Protein AF-0000000084921981 (afdb_homodimer)

Radius of gyration: 28.75 Å; Cα contacts (8 Å, |Δi|>4): 1216; chains: 2; bounding box: 63×92×64 Å

InterPro domains:
  IPR026881 WYL domain [PF13280] (144-216)
  IPR036390 Winged helix DNA-binding domain superfamily [SSF46785] (1-91)
  IPR051534 CBASS antivirus and pafABC operon-associated protein [PTHR34580] (30-328)
  IPR057727 WCX domain [PF25583] (250-322)

Organism: Filifactor alocis (strain ATCC 35896 / CCUG 47790 / D40 B5) (NCBI:txid546269)

Sequence (658 aa):
MAKGRNQKLKLLYLTKIFMEKTDESHALTLAEITSLLNGYEVTADRKTLYLDFEELKHYGLDIISEQRSKTVVYYLASRDFELAELKLLVDSVQSSKFITEKKSNSLIKKLESLVSEHESKQLHRQVITSGRVKTMNESILINVDSIHSAINNNRQISFQYFQWTPDKQRELRHDGQQYTISPWHLVWDNDNYYMIGYDSDSEMIKHFRVDKMLRISSGNEKREGLKKMKEFNIATYSRTLFGMLGGESTRVTLQCHNSMAGVIIDRFGKDTVMLRHDDEHFIAYVEVVPSDQFLGWIIGLSSYVQIMEPSSVVKRIKDLLSKQMELYRMAKGRNQKLKLLYLTKIFMEKTDESHALTLAEITSLLNGYEVTADRKTLYLDFEELKHYGLDIISEQRSKTVVYYLASRDFELAELKLLVDSVQSSKFITEKKSNSLIKKLESLVSEHESKQLHRQVITSGRVKTMNESILINVDSIHSAINNNRQISFQYFQWTPDKQRELRHDGQQYTISPWHLVWDNDNYYMIGYDSDSEMIKHFRVDKMLRISSGNEKREGLKKMKEFNIATYSRTLFGMLGGESTRVTLQCHNSMAGVIIDRFGKDTVMLRHDDEHFIAYVEVVPSDQFLGWIIGLSSYVQIMEPSSVVKRIKDLLSKQMELYR

Foldseek 3Di:
DDAFPCQVCQLVVLVLCQFAQFEPVGWAAPVRSQVSCVVVRGHDDPVVVVVSVVVVVVVPFQKDWDDDPPGITIHGYDFPDDLVRLLVVLLLLVQQQAADPVVSVVVLVVSLSRHYNVSSVVSPDDPDHPVRHRQPFNCLVVLVVLLVVCQVVQWKKKWWFWDADPVRDTDTPPNGDIAIWQWHDWDDDPSWIWTWTARPVVRDIDIDTSSGTHDMDTDPDGGDCVVVVVVDPPVLLVLQELPRDDDDKDWWKKKFFPVCVVVCCVSANPPWDWACDDPGIIITIHIHGLDPSVLVVQVVVPPGMDIDDDPVSVVVSVVVVVVVVVVVD/DDAFPCQVCQLVVLVLCQFAQFEPVGWAAPVRSQVSCVVVRGHDDPVVVVVSVVVVVVVPFQKDWDDDPPGITIHGYDFPDDLVRLLVVLLLLVQQQAADPVVSVVVLVVSLSRHYNVSSVVSPDCPDHPPRHRQPFNCLVVLVVLLVVCQVVQWKKKWWFWDADPVRDTDTPPNGDIAIWQWHDWDDDPSWIWTWTARPVVRDIDIDTSSGTHDMDTDPDGGDCPVVVVVDPPVQLVLQELPRDDDDKDWWKKKFFPVCPVVCCVSANPPWDWACDDPGIIITIHIHGLDVSVLVVQVVVPPGMDTDDDVVSVVVSVVVVVVVVVVVD

Nearest PDB structures (foldseek):
  8tp8-assembly1_A  TM=5.791E-01  e=3.032E-13  Caulobacter vibrioides NA1000
  8tpk-assembly1_A  TM=5.777E-01  e=1.787E-12  Caulobacter vibrioides NA1000
  8tp8-assembly2_C  TM=5.711E-01  e=1.390E-11  Caulobacter vibrioides NA1000
  7u02-assembly1_M  TM=7.394E-01  e=3.970E-09  Caulobacter vibrioides CB15
  6sj9-assembly1_A  TM=2.805E-01  e=1.277E-10  Paenarthrobacter aurescens

Solvent-accessible surface area (backbone atoms only — not comparable to full-atom values): 34818 Å² total; per-residue (Å²): 130,78,80,29,91,37,49,89,44,42,66,57,51,49,50,48,47,34,46,37,65,16,29,86,91,35,58,37,37,68,68,54,51,42,53,56,35,44,74,64,37,20,67,73,54,72,70,58,47,55,53,48,52,53,51,42,40,69,75,64,48,45,69,44,76,44,79,54,89,95,42,61,29,37,24,31,67,63,64,95,59,50,69,68,56,50,41,49,50,44,46,48,48,65,54,33,25,53,46,27,68,68,57,34,52,53,49,42,55,54,59,33,67,66,38,18,62,74,57,30,63,63,54,72,57,75,59,42,38,39,40,55,47,50,32,89,41,79,52,30,61,58,46,53,51,51,51,50,52,23,44,76,66,46,18,17,36,32,26,31,43,51,45,42,35,61,84,74,39,82,38,54,41,78,86,57,45,71,45,64,33,12,54,76,45,42,32,47,53,95,66,36,50,29,37,36,24,25,26,72,90,77,70,38,75,44,67,40,55,43,73,40,51,38,78,74,41,72,53,91,47,64,52,56,53,62,74,67,50,70,73,46,54,61,46,63,50,44,44,19,35,53,60,90,57,82,72,68,73,39,74,32,33,32,43,26,32,41,87,43,26,43,58,49,31,61,61,63,14,80,81,47,52,53,40,81,70,56,98,55,31,26,35,34,54,43,64,27,28,87,39,53,39,38,48,10,53,42,52,20,50,45,93,41,39,42,73,70,33,45,66,70,58,42,50,47,50,52,50,50,47,51,53,52,50,60,72,73,104,129,79,80,30,91,35,50,89,45,41,67,58,51,50,50,48,46,36,48,39,66,15,29,85,89,34,58,37,36,68,68,55,51,44,53,56,35,44,74,64,35,20,64,74,52,73,71,56,46,55,53,49,51,52,50,42,40,71,74,64,47,45,67,44,77,44,79,54,88,92,42,61,30,37,24,31,67,62,64,93,60,51,70,68,57,50,42,51,51,41,48,48,47,65,54,34,24,54,46,26,68,68,57,34,53,52,50,41,54,53,57,34,66,66,37,17,62,72,56,30,62,63,53,73,55,76,58,42,38,39,40,54,47,50,32,85,42,78,52,31,61,58,47,53,50,50,50,50,51,22,45,75,67,46,19,18,36,33,27,30,42,50,44,42,35,62,84,73,39,82,38,54,41,78,85,56,45,70,45,64,34,14,53,75,45,44,33,47,53,94,66,35,51,29,38,36,23,26,27,73,89,77,69,39,76,43,65,40,54,44,73,41,51,39,78,74,40,71,52,90,47,63,52,56,52,63,74,64,47,69,73,48,55,61,44,62,51,44,44,18,35,51,60,89,57,82,70,66,73,39,74,34,34,31,43,25,32,43,86,42,28,42,59,50,31,60,61,62,13,81,83,47,52,53,42,81,69,56,98,56,30,26,35,36,52,44,63,28,28,88,39,54,41,37,49,10,53,42,54,20,49,45,92,40,39,41,73,71,33,45,66,69,58,43,50,48,50,51,50,49,46,52,53,51,51,60,72,72,103

Secondary structure (DSSP, 8-state):
-PPPTTGGGHHHHHHHHHHHH-BTTB-EEHHHHHHHHHHTT----HHHHHHHHHHHHHHT--EEEEEETTEEEEEE---SS-HHHHHHHHHHHHH-SSS-HHHHHHHHHHHHTTS-HHHHGGGG---EE-S----S-TTHHHHHHHHHHHHHTTEEEEEEEEEE-TTS-EEEGGGGPPEEEEEEEEEEETTEEEEEEEETTTTEEEEEEGGGEEEEEEEEEEP--HHHHHT--HHHHHHT-SSS-----EEEEEEEEGGGHHHHHHHH-TTSEEEE-SSSEEEEEEEE---HHHHHHHHHTGGGEEEEE-HHHHHHHHHHHHHHHHHT-/-PPPTTGGGHHHHHHHHHHHH-BTTB-EEHHHHHHHHHHTT----HHHHHHHHHHHHHHT--EEEEEETTEEEEEE---SS-HHHHHHHHHHHHH-SSS-HHHHHHHHHHHHTTS-HHHHGGG---EEE-S----S-TTHHHHHHHHHHHHHTTEEEEEEEEEE-TTS-EEEGGGGPPEEEEEEEEEEETTEEEEEEEETTTTEEEEEEGGGEEEEEEEEEEP--HHHHHT--HHHHHHT-SSS-----EEEEEEEEGGGHHHHHHHH-TTSEEEE-SSSEEEEEEEE---HHHHHHHHHTGGGEEEEE-HHHHHHHHHHHHHHHHHT-

pLDDT: mean 88.67, std 9.76, range [45.69, 98.31]

Structure (mmCIF, N/CA/C/O backbone):
data_AF-0000000084921981-model_v1
#
loop_
_entity.id
_entity.type
_entity.pdbx_description
1 polymer 'WYL domain-containing protein'
#
loop_
_atom_site.group_PDB
_atom_site.id
_atom_site.type_symbol
_atom_site.label_atom_id
_atom_site.label_alt_id
_atom_site.label_comp_id
_atom_site.label_asym_id
_atom_site.label_entity_id
_atom_site.label_seq_id
_atom_site.pdbx_PDB_ins_code
_atom_site.Cartn_x
_atom_site.Cartn_y
_atom_site.Cartn_z
_atom_site.occupancy
_atom_site.B_iso_or_equiv
_atom_site.auth_seq_id
_atom_site.auth_comp_id
_atom_site.auth_asym_id
_atom_site.auth_atom_id
_atom_site.pdbx_PDB_model_num
ATOM 1 N N . MET A 1 1 ? 6.074 52.469 10.062 1 45.78 1 MET A N 1
ATOM 2 C CA . MET A 1 1 ? 5.5 51.688 8.961 1 45.78 1 MET A CA 1
ATOM 3 C C . MET A 1 1 ? 4.051 51.312 9.25 1 45.78 1 MET A C 1
ATOM 5 O O . MET A 1 1 ? 3.664 51.188 10.406 1 45.78 1 MET A O 1
ATOM 9 N N . ALA A 1 2 ? 3.156 51.5 8.43 1 59.53 2 ALA A N 1
ATOM 10 C CA . ALA A 1 2 ? 1.726 51.25 8.602 1 59.53 2 ALA A CA 1
ATOM 11 C C . ALA A 1 2 ? 1.453 49.781 8.938 1 59.53 2 ALA A C 1
ATOM 13 O O . ALA A 1 2 ? 2.033 48.875 8.32 1 59.53 2 ALA A O 1
ATOM 14 N N . LYS A 1 3 ? 0.85 49.562 10.125 1 76.38 3 LYS A N 1
ATOM 15 C CA . LYS A 1 3 ? 0.547 48.188 10.547 1 76.38 3 LYS A CA 1
ATOM 16 C C . LYS A 1 3 ? -0.271 47.469 9.492 1 76.38 3 LYS A C 1
ATOM 18 O O . LYS A 1 3 ? -1.206 48.031 8.922 1 76.38 3 LYS A O 1
ATOM 23 N N . GLY A 1 4 ? 0.258 46.312 9.016 1 76.06 4 GLY A N 1
ATOM 24 C CA . GLY A 1 4 ? -0.413 45.469 8.031 1 76.06 4 GLY A CA 1
ATOM 25 C C . GLY A 1 4 ? -1.806 45.031 8.461 1 76.06 4 GLY A C 1
ATOM 26 O O . GLY A 1 4 ? -2.129 45.062 9.648 1 76.06 4 GLY A O 1
ATOM 27 N N . ARG A 1 5 ? -2.711 44.781 7.527 1 83.5 5 ARG A N 1
ATOM 28 C CA . ARG A 1 5 ? -4.113 44.438 7.715 1 83.5 5 ARG A CA 1
ATOM 29 C C . ARG A 1 5 ? -4.25 43.094 8.461 1 83.5 5 ARG A C 1
ATOM 31 O O . ARG A 1 5 ? -5.219 42.906 9.195 1 83.5 5 ARG A O 1
ATOM 38 N N . ASN A 1 6 ? -3.172 42.25 8.375 1 89.81 6 ASN A N 1
ATOM 39 C CA . ASN A 1 6 ? -3.26 40.875 8.922 1 89.81 6 ASN A CA 1
ATOM 40 C C . ASN A 1 6 ? -2.275 40.688 10.07 1 89.81 6 ASN A C 1
ATOM 42 O O . ASN A 1 6 ? -1.725 39.594 10.234 1 89.81 6 ASN A O 1
ATOM 46 N N . GLN A 1 7 ? -2.135 41.719 10.844 1 90.56 7 GLN A N 1
ATOM 47 C CA . GLN A 1 7 ? -1.096 41.688 11.867 1 90.56 7 GLN A CA 1
ATOM 48 C C . GLN A 1 7 ? -1.373 40.625 12.922 1 90.56 7 GLN A C 1
ATOM 50 O O . GLN A 1 7 ? -0.443 40.031 13.477 1 90.56 7 GLN A O 1
ATOM 55 N N . LYS A 1 8 ? -2.629 40.375 13.172 1 91.12 8 LYS A N 1
ATOM 56 C CA . LYS A 1 8 ? -2.996 39.406 14.188 1 91.12 8 LYS A CA 1
ATOM 57 C C . LYS A 1 8 ? -2.604 38 13.766 1 91.12 8 LYS A C 1
ATOM 59 O O . LYS A 1 8 ? -2.418 37.094 14.609 1 91.12 8 LYS A O 1
ATOM 64 N N . LEU A 1 9 ? -2.418 37.844 12.461 1 95.19 9 LEU A N 1
ATOM 65 C CA . LEU A 1 9 ? -2.158 36.5 11.914 1 95.19 9 LEU A CA 1
ATOM 66 C C . LEU A 1 9 ? -0.667 36.312 11.672 1 95.19 9 LEU A C 1
ATOM 68 O O . LEU A 1 9 ? -0.263 35.312 11.062 1 95.19 9 LEU A O 1
ATOM 72 N N . LYS A 1 10 ? 0.103 37.188 12.148 1 95.75 10 LYS A N 1
ATOM 73 C CA . LYS A 1 10 ? 1.529 37.188 11.836 1 95.75 10 LYS A CA 1
ATOM 74 C C . LYS A 1 10 ? 2.18 35.875 12.188 1 95.75 10 LYS A C 1
ATOM 76 O O . LYS A 1 10 ? 2.883 35.281 11.359 1 95.75 10 LYS A O 1
ATOM 81 N N . LEU A 1 11 ? 1.893 35.312 13.398 1 96.19 11 LEU A N 1
ATOM 82 C CA . LEU A 1 11 ? 2.537 34.062 13.836 1 96.19 11 LEU A CA 1
ATOM 83 C C . LEU A 1 11 ? 2.053 32.875 13.016 1 96.19 11 LEU A C 1
ATOM 85 O O . LEU A 1 11 ? 2.812 31.938 12.766 1 96.19 11 LEU A O 1
ATOM 89 N N . LEU A 1 12 ? 0.82 32.938 12.602 1 97 12 LEU A N 1
ATOM 90 C CA . LEU A 1 12 ? 0.293 31.875 11.734 1 97 12 LEU A CA 1
ATOM 91 C C . LEU A 1 12 ? 0.969 31.906 10.367 1 97 12 LEU A C 1
ATOM 93 O O . LEU A 1 12 ? 1.363 30.859 9.844 1 97 12 LEU A O 1
ATOM 97 N N . TYR A 1 13 ? 1.114 33.094 9.828 1 97.12 13 TYR A N 1
ATOM 98 C CA . TYR A 1 13 ? 1.757 33.219 8.523 1 97.12 13 TYR A CA 1
ATOM 99 C C . TYR A 1 13 ? 3.236 32.875 8.609 1 97.12 13 TYR A C 1
ATOM 101 O O . TYR A 1 13 ? 3.799 32.312 7.672 1 97.12 13 TYR A O 1
ATOM 109 N N . LEU A 1 14 ? 3.869 33.25 9.742 1 97.25 14 LEU A N 1
ATOM 110 C CA . LEU A 1 14 ? 5.258 32.844 9.938 1 97.25 14 LEU A CA 1
ATOM 111 C C . LEU A 1 14 ? 5.387 31.328 9.953 1 97.25 14 LEU A C 1
ATOM 113 O O . LEU A 1 14 ? 6.297 30.781 9.328 1 97.25 14 LEU A O 1
ATOM 117 N N . THR A 1 15 ? 4.473 30.719 10.719 1 96.69 15 THR A N 1
ATOM 118 C CA . THR A 1 15 ? 4.453 29.266 10.758 1 96.69 15 THR A CA 1
ATOM 119 C C . THR A 1 15 ? 4.297 28.688 9.352 1 96.69 15 THR A C 1
ATOM 121 O O . THR A 1 15 ? 5.016 27.766 8.969 1 96.69 15 THR A O 1
ATOM 124 N N . LYS A 1 16 ? 3.391 29.25 8.594 1 96.19 16 LYS A N 1
ATOM 125 C CA . LYS A 1 16 ? 3.139 28.828 7.219 1 96.19 16 LYS A CA 1
ATOM 126 C C . LYS A 1 16 ? 4.383 29 6.352 1 96.19 16 LYS A C 1
ATOM 128 O O . LYS A 1 16 ? 4.746 28.094 5.598 1 96.19 16 LYS A O 1
ATOM 133 N N . ILE A 1 17 ? 5.043 30.125 6.465 1 97.38 17 ILE A N 1
ATOM 134 C CA . ILE A 1 17 ? 6.234 30.438 5.684 1 97.38 17 ILE A CA 1
ATOM 135 C C . ILE A 1 17 ? 7.336 29.422 6 1 97.38 17 ILE A C 1
ATOM 137 O O . ILE A 1 17 ? 7.938 28.844 5.094 1 97.38 17 ILE A O 1
ATOM 141 N N . PHE A 1 18 ? 7.559 29.156 7.305 1 97.12 18 PHE A N 1
ATOM 142 C CA . PHE A 1 18 ? 8.602 28.219 7.688 1 97.12 18 PHE A CA 1
ATOM 143 C C . PHE A 1 18 ? 8.273 26.812 7.191 1 97.12 18 PHE A C 1
ATOM 145 O O . PHE A 1 18 ? 9.141 26.109 6.672 1 97.12 18 PHE A O 1
ATOM 152 N N . MET A 1 19 ? 7.004 26.469 7.301 1 95.12 19 MET A N 1
ATOM 153 C CA . MET A 1 19 ? 6.578 25.125 6.922 1 95.12 19 MET A CA 1
ATOM 154 C C . MET A 1 19 ? 6.668 24.938 5.41 1 95.12 19 MET A C 1
ATOM 156 O O . MET A 1 19 ? 7.105 23.891 4.941 1 95.12 19 MET A O 1
ATOM 160 N N . GLU A 1 20 ? 6.359 25.953 4.637 1 95.38 20 GLU A N 1
ATOM 161 C CA . GLU A 1 20 ? 6.223 25.812 3.191 1 95.38 20 GLU A CA 1
ATOM 162 C C . GLU A 1 20 ? 7.535 26.141 2.48 1 95.38 20 GLU A C 1
ATOM 164 O O . GLU A 1 20 ? 7.844 25.547 1.438 1 95.38 20 GLU A O 1
ATOM 169 N N . LYS A 1 21 ? 8.32 27.031 3.068 1 96.56 21 LYS A N 1
ATOM 170 C CA . LYS A 1 21 ? 9.391 27.609 2.258 1 96.56 21 LYS A CA 1
ATOM 171 C C . LYS A 1 21 ? 10.766 27.172 2.771 1 96.56 21 LYS A C 1
ATOM 173 O O . LYS A 1 21 ? 11.781 27.422 2.117 1 96.56 21 LYS A O 1
ATOM 178 N N . THR A 1 22 ? 10.82 26.531 3.926 1 96.25 22 THR A N 1
ATOM 179 C CA . THR A 1 22 ? 12.164 26.281 4.438 1 96.25 22 THR A CA 1
ATOM 180 C C . THR A 1 22 ? 12.32 24.812 4.812 1 96.25 22 THR A C 1
ATOM 182 O O . THR A 1 22 ? 11.336 24.125 5.102 1 96.25 22 THR A O 1
ATOM 185 N N . ASP A 1 23 ? 13.461 24.297 4.762 1 93.69 23 ASP A N 1
ATOM 186 C CA . ASP A 1 23 ? 13.969 23.016 5.273 1 93.69 23 ASP A CA 1
ATOM 187 C C . ASP A 1 23 ? 15.477 23.094 5.508 1 93.69 23 ASP A C 1
ATOM 189 O O . ASP A 1 23 ? 16.078 24.156 5.371 1 93.69 23 ASP A O 1
ATOM 193 N N . GLU A 1 24 ? 16.062 22.047 5.855 1 88.12 24 GLU A N 1
ATOM 194 C CA . GLU A 1 24 ? 17.469 22.047 6.23 1 88.12 24 GLU A CA 1
ATOM 195 C C . GLU A 1 24 ? 18.344 22.578 5.098 1 88.12 24 GLU A C 1
ATOM 197 O O . GLU A 1 24 ? 19.359 23.234 5.344 1 88.12 24 GLU A O 1
ATOM 202 N N . SER A 1 25 ? 17.953 22.359 3.904 1 89.94 25 SER A N 1
ATOM 203 C CA . SER A 1 25 ? 18.781 22.75 2.758 1 89.94 25 SER A CA 1
ATOM 204 C C . SER A 1 25 ? 18.297 24.062 2.15 1 89.94 25 SER A C 1
ATOM 206 O O . SER A 1 25 ? 18.969 24.641 1.29 1 89.94 25 SER A O 1
ATOM 208 N N . HIS A 1 26 ? 17.188 24.562 2.613 1 94.62 26 HIS A N 1
ATOM 209 C CA . HIS A 1 26 ? 16.609 25.781 2.084 1 94.62 26 HIS A CA 1
ATOM 210 C C . HIS A 1 26 ? 16.188 26.719 3.207 1 94.62 26 HIS A C 1
ATOM 212 O O . HIS A 1 26 ? 15.039 26.688 3.652 1 94.62 26 HIS A O 1
ATOM 218 N N . ALA A 1 27 ? 17.047 27.578 3.545 1 95.94 27 ALA A N 1
ATOM 219 C CA . ALA A 1 27 ? 16.797 28.531 4.629 1 95.94 27 ALA A CA 1
ATOM 220 C C . ALA A 1 27 ? 16.484 29.922 4.078 1 95.94 27 ALA A C 1
ATOM 222 O O . ALA A 1 27 ? 16.641 30.172 2.881 1 95.94 27 ALA A O 1
ATOM 223 N N . LEU A 1 28 ? 15.953 30.734 4.871 1 96.94 28 LEU A N 1
ATOM 224 C CA . LEU A 1 28 ? 15.594 32.094 4.48 1 96.94 28 LEU A CA 1
ATOM 225 C C . LEU A 1 28 ? 16.312 33.125 5.359 1 96.94 28 LEU A C 1
ATOM 227 O O . LEU A 1 28 ? 16.562 32.844 6.539 1 96.94 28 LEU A O 1
ATOM 231 N N . THR A 1 29 ? 16.641 34.188 4.766 1 95.75 29 THR A N 1
ATOM 232 C CA . THR A 1 29 ? 17.156 35.312 5.535 1 95.75 29 THR A CA 1
ATOM 233 C C . THR A 1 29 ? 16.016 36.094 6.164 1 95.75 29 THR A C 1
ATOM 235 O O . THR A 1 29 ? 14.852 35.938 5.785 1 95.75 29 THR A O 1
ATOM 238 N N . LEU A 1 30 ? 16.406 36.938 7.094 1 95.31 30 LEU A N 1
ATOM 239 C CA . LEU A 1 30 ? 15.398 37.781 7.719 1 95.31 30 LEU A CA 1
ATOM 240 C C . LEU A 1 30 ? 14.711 38.688 6.684 1 95.31 30 LEU A C 1
ATOM 242 O O . LEU A 1 30 ? 13.508 38.938 6.781 1 95.31 30 LEU A O 1
ATOM 246 N N . ALA A 1 31 ? 15.484 39.125 5.742 1 94.5 31 ALA A N 1
ATOM 247 C CA . ALA A 1 31 ? 14.953 39.969 4.688 1 94.5 31 ALA A CA 1
ATOM 248 C C . ALA A 1 31 ? 13.93 39.219 3.834 1 94.5 31 ALA A C 1
ATOM 250 O O . ALA A 1 31 ? 12.891 39.781 3.467 1 94.5 31 ALA A O 1
ATOM 251 N N . GLU A 1 32 ? 14.219 38 3.521 1 96.31 32 GLU A N 1
ATOM 252 C CA . GLU A 1 32 ? 13.32 37.156 2.727 1 96.31 32 GLU A CA 1
ATOM 253 C C . GLU A 1 32 ? 12.031 36.875 3.488 1 96.31 32 GLU A C 1
ATOM 255 O O . GLU A 1 32 ? 10.945 36.906 2.916 1 96.31 32 GLU A O 1
ATOM 260 N N . ILE A 1 33 ? 12.164 36.594 4.75 1 97.38 33 ILE A N 1
ATOM 261 C CA . ILE A 1 33 ? 11.016 36.312 5.598 1 97.38 33 ILE A CA 1
ATOM 262 C C . ILE A 1 33 ? 10.109 37.531 5.672 1 97.38 33 ILE A C 1
ATOM 264 O O . ILE A 1 33 ? 8.891 37.438 5.547 1 97.38 33 ILE A O 1
ATOM 268 N N . THR A 1 34 ? 10.758 38.688 5.797 1 96.06 34 THR A N 1
ATOM 269 C CA . THR A 1 34 ? 10.023 39.969 5.863 1 96.06 34 THR A CA 1
ATOM 270 C C . THR A 1 34 ? 9.258 40.219 4.566 1 96.06 34 THR A C 1
ATOM 272 O O . THR A 1 34 ? 8.102 40.625 4.594 1 96.06 34 THR A O 1
ATOM 275 N N . SER A 1 35 ? 9.93 39.938 3.498 1 96.31 35 SER A N 1
ATOM 276 C CA . SER A 1 35 ? 9.305 40.125 2.189 1 96.31 35 SER A CA 1
ATOM 277 C C . SER A 1 35 ? 8.094 39.188 2.023 1 96.31 35 SER A C 1
ATOM 279 O O . SER A 1 35 ? 7.066 39.625 1.486 1 96.31 35 SER A O 1
ATOM 281 N N . LEU A 1 36 ? 8.234 37.969 2.457 1 96.62 36 LEU A N 1
ATOM 282 C CA . LEU A 1 36 ? 7.141 37 2.354 1 96.62 36 LEU A CA 1
ATOM 283 C C . LEU A 1 36 ? 5.965 37.406 3.234 1 96.62 36 LEU A C 1
ATOM 285 O O . LEU A 1 36 ? 4.809 37.281 2.828 1 96.62 36 LEU A O 1
ATOM 289 N N . LEU A 1 37 ? 6.25 37.969 4.422 1 96.69 37 LEU A N 1
ATOM 290 C CA . LEU A 1 37 ? 5.207 38.438 5.32 1 96.69 37 LEU A CA 1
ATOM 291 C C . LEU A 1 37 ? 4.453 39.625 4.711 1 96.69 37 LEU A C 1
ATOM 293 O O . LEU A 1 37 ? 3.232 39.719 4.84 1 96.69 37 LEU A O 1
ATOM 297 N N . ASN A 1 38 ? 5.223 40.438 4.035 1 95.44 38 ASN A N 1
ATOM 298 C CA . ASN A 1 38 ? 4.605 41.594 3.373 1 95.44 38 ASN A CA 1
ATOM 299 C C . ASN A 1 38 ? 3.609 41.125 2.305 1 95.44 38 ASN A C 1
ATOM 301 O O . ASN A 1 38 ? 2.6 41.812 2.076 1 95.44 38 ASN A O 1
ATOM 305 N N . GLY A 1 39 ? 3.916 40.031 1.722 1 94.94 39 GLY A N 1
ATOM 306 C CA . GLY A 1 39 ? 3.008 39.469 0.737 1 94.94 39 GLY A CA 1
ATOM 307 C C . GLY A 1 39 ? 1.665 39.062 1.322 1 94.94 39 GLY A C 1
ATOM 308 O O . GLY A 1 39 ? 0.654 39.062 0.617 1 94.94 39 GLY A O 1
ATOM 309 N N . TYR A 1 40 ? 1.674 38.781 2.586 1 95.19 40 TYR A N 1
ATOM 310 C CA . TYR A 1 40 ? 0.438 38.469 3.289 1 95.19 40 TYR A CA 1
ATOM 311 C C . TYR A 1 40 ? -0.137 39.688 3.98 1 95.19 40 TYR A C 1
ATOM 313 O O . TYR A 1 40 ? -1.009 39.562 4.844 1 95.19 40 TYR A O 1
ATOM 321 N N . GLU A 1 41 ? 0.46 40.844 3.652 1 95.06 41 GLU A N 1
ATOM 322 C CA . GLU A 1 41 ? 0.038 42.125 4.234 1 95.06 41 GLU A CA 1
ATOM 323 C C . GLU A 1 41 ? 0.299 42.156 5.738 1 95.06 41 GLU A C 1
ATOM 325 O O . GLU A 1 41 ? -0.557 42.594 6.512 1 95.06 41 GLU A O 1
ATOM 330 N N . VAL A 1 42 ? 1.386 41.562 6.129 1 95.12 42 VAL A N 1
ATOM 331 C CA . VAL A 1 42 ? 1.868 41.625 7.508 1 95.12 42 VAL A CA 1
ATOM 332 C C . VAL A 1 42 ? 3.213 42.344 7.562 1 95.12 42 VAL A C 1
ATOM 334 O O . VAL A 1 42 ? 4.113 42.031 6.77 1 95.12 42 VAL A O 1
ATOM 337 N N . THR A 1 43 ? 3.303 43.281 8.438 1 93.5 43 THR A N 1
ATOM 338 C CA . THR A 1 43 ? 4.555 44 8.594 1 93.5 43 THR A CA 1
ATOM 339 C C . THR A 1 43 ? 5.266 43.562 9.875 1 93.5 43 THR A C 1
ATOM 341 O O . THR A 1 43 ? 4.621 43.312 10.891 1 93.5 43 THR A O 1
ATOM 344 N N . ALA A 1 44 ? 6.527 43.438 9.805 1 91.5 44 ALA A N 1
ATOM 345 C CA . ALA A 1 44 ? 7.316 43.094 10.984 1 91.5 44 ALA A CA 1
ATOM 346 C C . ALA A 1 44 ? 8.742 43.625 10.875 1 91.5 44 ALA A C 1
ATOM 348 O O . ALA A 1 44 ? 9.328 43.625 9.789 1 91.5 44 ALA A O 1
ATOM 349 N N . ASP A 1 45 ? 9.203 44.156 11.969 1 91.25 45 ASP A N 1
ATOM 350 C CA . ASP A 1 45 ? 10.602 44.594 12 1 91.25 45 ASP A CA 1
ATOM 351 C C . ASP A 1 45 ? 11.5 43.5 12.57 1 91.25 45 ASP A C 1
ATOM 353 O O . ASP A 1 45 ? 11.008 42.469 13.031 1 91.25 45 ASP A O 1
ATOM 357 N N . ARG A 1 46 ? 12.781 43.719 12.477 1 90.12 46 ARG A N 1
ATOM 358 C CA . ARG A 1 46 ? 13.773 42.688 12.836 1 90.12 46 ARG A CA 1
ATOM 359 C C . ARG A 1 46 ? 13.648 42.312 14.305 1 90.12 46 ARG A C 1
ATOM 361 O O . ARG A 1 46 ? 13.688 41.125 14.641 1 90.12 46 ARG A O 1
ATOM 368 N N . LYS A 1 47 ? 13.508 43.219 15.117 1 90.12 47 LYS A N 1
ATOM 369 C CA . LYS A 1 47 ? 13.438 42.938 16.547 1 90.12 47 LYS A CA 1
ATOM 370 C C . LYS A 1 47 ? 12.211 42.125 16.891 1 90.12 47 LYS A C 1
ATOM 372 O O . LYS A 1 47 ? 12.297 41.188 17.703 1 90.12 47 LYS A O 1
ATOM 377 N N . THR A 1 48 ? 11.125 42.469 16.328 1 91.44 48 THR A N 1
ATOM 378 C CA . THR A 1 48 ? 9.875 41.75 16.594 1 91.44 48 THR A CA 1
ATOM 379 C C . THR A 1 48 ? 9.953 40.312 16.047 1 91.44 48 THR A C 1
ATOM 381 O O . THR A 1 48 ? 9.398 39.375 16.641 1 91.44 48 THR A O 1
ATOM 384 N N . LEU A 1 49 ? 10.641 40.156 14.945 1 95 49 LEU A N 1
ATOM 385 C CA . LEU A 1 49 ? 10.758 38.812 14.344 1 95 49 LEU A CA 1
ATOM 386 C C . LEU A 1 49 ? 11.555 37.875 15.242 1 95 49 LEU A C 1
ATOM 388 O O . LEU A 1 49 ? 11.234 36.688 15.344 1 95 49 LEU A O 1
ATOM 392 N N . TYR A 1 50 ? 12.555 38.406 15.914 1 94.12 50 TYR A N 1
ATOM 393 C CA . TYR A 1 50 ? 13.336 37.594 16.828 1 94.12 50 TYR A CA 1
ATOM 394 C C . TYR A 1 50 ? 12.461 37.062 17.969 1 94.12 50 TYR A C 1
ATOM 396 O O . TYR A 1 50 ? 12.562 35.906 18.359 1 94.12 50 TYR A O 1
ATOM 404 N N . LEU A 1 51 ? 11.656 37.969 18.438 1 94.19 51 LEU A N 1
ATOM 405 C CA . LEU A 1 51 ? 10.75 37.562 19.516 1 94.19 51 LEU A CA 1
ATOM 406 C C . LEU A 1 51 ? 9.727 36.562 19.031 1 94.19 51 LEU A C 1
ATOM 408 O O . LEU A 1 51 ? 9.391 35.625 19.75 1 94.19 51 LEU A O 1
ATOM 412 N N . ASP A 1 52 ? 9.305 36.812 17.828 1 96.06 52 ASP A N 1
ATOM 413 C CA . ASP A 1 52 ? 8.328 35.906 17.234 1 96.06 52 ASP A CA 1
ATOM 414 C C . ASP A 1 52 ? 8.922 34.5 17.062 1 96.06 52 ASP A C 1
ATOM 416 O O . ASP A 1 52 ? 8.25 33.5 17.297 1 96.06 52 ASP A O 1
ATOM 420 N N . PHE A 1 53 ? 10.164 34.438 16.641 1 96.69 53 PHE A N 1
ATOM 421 C CA . PHE A 1 53 ? 10.828 33.156 16.469 1 96.69 53 PHE A CA 1
ATOM 422 C C . PHE A 1 53 ? 10.914 32.406 17.797 1 96.69 53 PHE A C 1
ATOM 424 O O . PHE A 1 53 ? 10.68 31.188 17.844 1 96.69 53 PHE A O 1
ATOM 431 N N . GLU A 1 54 ? 11.219 33.125 18.812 1 95.56 54 GLU A N 1
ATOM 432 C CA . GLU A 1 54 ? 11.305 32.5 20.141 1 95.56 54 GLU A CA 1
ATOM 433 C C . GLU A 1 54 ? 9.945 31.969 20.594 1 95.56 54 GLU A C 1
ATOM 435 O O . GLU A 1 54 ? 9.859 30.906 21.219 1 95.56 54 GLU A O 1
ATOM 440 N N . GLU A 1 55 ? 8.93 32.781 20.312 1 95.44 55 GLU A N 1
ATOM 441 C CA . GLU A 1 55 ? 7.57 32.344 20.625 1 95.44 55 GLU A CA 1
ATOM 442 C C . GLU A 1 55 ? 7.207 31.062 19.891 1 95.44 55 GLU A C 1
ATOM 444 O O . GLU A 1 55 ? 6.59 30.156 20.453 1 95.44 55 GLU A O 1
ATOM 449 N N . LEU A 1 56 ? 7.535 31.031 18.625 1 97.06 56 LEU A N 1
ATOM 450 C CA . LEU A 1 56 ? 7.215 29.875 17.797 1 97.06 56 LEU A CA 1
ATOM 451 C C . LEU A 1 56 ? 7.992 28.656 18.266 1 97.06 56 LEU A C 1
ATOM 453 O O . LEU A 1 56 ? 7.473 27.531 18.234 1 97.06 56 LEU A O 1
ATOM 457 N N . LYS A 1 57 ? 9.211 28.844 18.719 1 96.12 57 LYS A N 1
ATOM 458 C CA . LYS A 1 57 ? 9.984 27.766 19.312 1 96.12 57 LYS A CA 1
ATOM 459 C C . LYS A 1 57 ? 9.32 27.234 20.578 1 96.12 57 LYS A C 1
ATOM 461 O O . LYS A 1 57 ? 9.25 26.016 20.797 1 96.12 57 LYS A O 1
ATOM 466 N N . HIS A 1 58 ? 8.844 28.188 21.312 1 94.12 58 HIS A N 1
ATOM 467 C CA . HIS A 1 58 ? 8.125 27.812 22.531 1 94.12 58 HIS A CA 1
ATOM 468 C C . HIS A 1 58 ? 6.871 27.016 22.219 1 94.12 58 HIS A C 1
ATOM 470 O O . HIS A 1 58 ? 6.52 26.094 22.938 1 94.12 58 HIS A O 1
ATOM 476 N N . TYR A 1 59 ? 6.223 27.422 21.203 1 94.94 59 TYR A N 1
ATOM 477 C CA . TYR A 1 59 ? 5.02 26.719 20.75 1 94.94 59 TYR A CA 1
ATOM 478 C C . TYR A 1 59 ? 5.34 25.297 20.328 1 94.94 59 TYR A C 1
ATOM 480 O O . TYR A 1 59 ? 4.496 24.406 20.438 1 94.94 59 TYR A O 1
ATOM 488 N N . GLY A 1 60 ? 6.582 25.141 19.766 1 94 60 GLY A N 1
ATOM 489 C CA . GLY A 1 60 ? 6.961 23.781 19.438 1 94 60 GLY A CA 1
ATOM 490 C C . GLY A 1 60 ? 7.637 23.656 18.094 1 94 60 GLY A C 1
ATOM 491 O O . GLY A 1 60 ? 8.008 22.547 17.672 1 94 60 GLY A O 1
ATOM 492 N N . LEU A 1 61 ? 7.77 24.766 17.359 1 95.94 61 LEU A N 1
ATOM 493 C CA . LEU A 1 61 ? 8.438 24.703 16.062 1 95.94 61 LEU A CA 1
ATOM 494 C C . LEU A 1 61 ? 9.953 24.625 16.234 1 95.94 61 LEU A C 1
ATOM 496 O O . LEU A 1 61 ? 10.516 25.312 17.078 1 95.94 61 LEU A O 1
ATOM 500 N N . ASP A 1 62 ? 10.578 23.781 15.5 1 96 62 ASP A N 1
ATOM 501 C CA . ASP A 1 62 ? 12.023 23.594 15.562 1 96 62 ASP A CA 1
ATOM 502 C C . ASP A 1 62 ? 12.742 24.547 14.594 1 96 62 ASP A C 1
ATOM 504 O O . ASP A 1 62 ? 13.391 24.094 13.648 1 96 62 ASP A O 1
ATOM 508 N N . ILE A 1 63 ? 12.664 25.812 14.922 1 96.94 63 ILE A N 1
ATOM 509 C CA . ILE A 1 63 ? 13.297 26.828 14.086 1 96.94 63 ILE A CA 1
ATOM 510 C C . ILE A 1 63 ? 14.758 26.984 14.484 1 96.94 63 ILE A C 1
ATOM 512 O O . ILE A 1 63 ? 15.07 27.234 15.656 1 96.94 63 ILE A O 1
ATOM 516 N N . ILE A 1 64 ? 15.656 26.844 13.531 1 96.56 64 ILE A N 1
ATOM 517 C CA . ILE A 1 64 ? 17.094 26.938 13.781 1 96.56 64 ILE A CA 1
ATOM 518 C C . ILE A 1 64 ? 17.656 28.156 13.031 1 96.56 64 ILE A C 1
ATOM 520 O O . ILE A 1 64 ? 17.25 28.438 11.906 1 96.56 64 ILE A O 1
ATOM 524 N N . SER A 1 65 ? 18.5 28.828 13.672 1 94.94 65 SER A N 1
ATOM 525 C CA . SER A 1 65 ? 19.281 29.906 13.062 1 94.94 65 SER A CA 1
ATOM 526 C C . SER A 1 65 ? 20.719 29.469 12.812 1 94.94 65 SER A C 1
ATOM 528 O O . SER A 1 65 ? 21.328 28.797 13.656 1 94.94 65 SER A O 1
ATOM 530 N N . GLU A 1 66 ? 21.156 29.672 11.68 1 93.75 66 GLU A N 1
ATOM 531 C CA . GLU A 1 66 ? 22.5 29.266 11.305 1 93.75 66 GLU A CA 1
ATOM 532 C C . GLU A 1 66 ? 23.219 30.375 10.547 1 93.75 66 GLU A C 1
ATOM 534 O O . GLU A 1 66 ? 22.625 31.062 9.727 1 93.75 66 GLU A O 1
ATOM 539 N N . GLN A 1 67 ? 24.5 30.547 10.891 1 92.94 67 GLN A N 1
ATOM 540 C CA . GLN A 1 67 ? 25.328 31.469 10.133 1 92.94 67 GLN A CA 1
ATOM 541 C C . GLN A 1 67 ? 25.875 30.812 8.867 1 92.94 67 GLN A C 1
ATOM 543 O O . GLN A 1 67 ? 26.562 29.781 8.938 1 92.94 67 GLN A O 1
ATOM 548 N N . ARG A 1 68 ? 25.422 31.234 7.773 1 89.25 68 ARG A N 1
ATOM 549 C CA . ARG A 1 68 ? 25.953 30.766 6.496 1 89.25 68 ARG A CA 1
ATOM 550 C C . ARG A 1 68 ? 26.719 31.891 5.781 1 89.25 68 ARG A C 1
ATOM 552 O O . ARG A 1 68 ? 26.109 32.844 5.301 1 89.25 68 ARG A O 1
ATOM 559 N N . SER A 1 69 ? 27.906 31.75 5.652 1 83.44 69 SER A N 1
ATOM 560 C CA . SER A 1 69 ? 28.797 32.781 5.125 1 83.44 69 SER A CA 1
ATOM 561 C C . SER A 1 69 ? 28.625 34.094 5.875 1 83.44 69 SER A C 1
ATOM 563 O O . SER A 1 69 ? 28.875 34.156 7.082 1 83.44 69 SER A O 1
ATOM 565 N N . LYS A 1 70 ? 28.109 35.094 5.301 1 87 70 LYS A N 1
ATOM 566 C CA . LYS A 1 70 ? 28.062 36.438 5.906 1 87 70 LYS A CA 1
ATOM 567 C C . LYS A 1 70 ? 26.656 36.781 6.359 1 87 70 LYS A C 1
ATOM 569 O O . LYS A 1 70 ? 26.391 37.906 6.75 1 87 70 LYS A O 1
ATOM 574 N N . THR A 1 71 ? 25.781 35.75 6.254 1 91.12 71 THR A N 1
ATOM 575 C CA . THR A 1 71 ? 24.406 36.062 6.602 1 91.12 71 THR A CA 1
ATOM 576 C C . THR A 1 71 ? 23.812 35 7.516 1 91.12 71 THR A C 1
ATOM 578 O O . THR A 1 71 ? 24.219 33.844 7.445 1 91.12 71 THR A O 1
ATOM 581 N N . VAL A 1 72 ? 22.969 35.469 8.438 1 94.5 72 VAL A N 1
ATOM 582 C CA . VAL A 1 72 ? 22.25 34.531 9.289 1 94.5 72 VAL A CA 1
ATOM 583 C C . VAL A 1 72 ? 20.984 34.062 8.57 1 94.5 72 VAL A C 1
ATOM 585 O O . VAL A 1 72 ? 20.25 34.875 7.996 1 94.5 72 VAL A O 1
ATOM 588 N N . VAL A 1 73 ? 20.766 32.75 8.539 1 96.44 73 VAL A N 1
ATOM 589 C CA . VAL A 1 73 ? 19.594 32.188 7.867 1 96.44 73 VAL A CA 1
ATOM 590 C C . VAL A 1 73 ? 18.766 31.359 8.852 1 96.44 73 VAL A C 1
ATOM 592 O O . VAL A 1 73 ? 19.266 30.953 9.898 1 96.44 73 VAL A O 1
ATOM 595 N N . TYR A 1 74 ? 17.484 31.234 8.555 1 97.38 74 TYR A N 1
ATOM 596 C CA . TYR A 1 74 ? 16.531 30.547 9.414 1 97.38 74 TYR A CA 1
ATOM 597 C C . TYR A 1 74 ? 15.781 29.469 8.648 1 97.38 74 TYR A C 1
ATOM 599 O O . TYR A 1 74 ? 15.414 29.672 7.488 1 97.38 74 TYR A O 1
ATOM 607 N N . TYR A 1 75 ? 15.57 28.312 9.258 1 97.12 75 TYR A N 1
ATOM 608 C CA . TYR A 1 75 ? 14.812 27.25 8.625 1 97.12 75 TYR A CA 1
ATOM 609 C C . TYR A 1 75 ? 14.188 26.328 9.664 1 97.12 75 TYR A C 1
ATOM 611 O O . TYR A 1 75 ? 14.594 26.344 10.836 1 97.12 75 TYR A O 1
ATOM 619 N N . LEU A 1 76 ? 13.125 25.719 9.32 1 96.38 76 LEU A N 1
ATOM 620 C CA . LEU A 1 76 ? 12.5 24.703 10.148 1 96.38 76 LEU A CA 1
ATOM 621 C C . LEU A 1 76 ? 13.25 23.375 10.039 1 96.38 76 LEU A C 1
ATOM 623 O O . LEU A 1 76 ? 13.312 22.781 8.961 1 96.38 76 LEU A O 1
ATOM 627 N N . ALA A 1 77 ? 13.758 22.844 11.109 1 92.88 77 ALA A N 1
ATOM 628 C CA . ALA A 1 77 ? 14.672 21.703 11.086 1 92.88 77 ALA A CA 1
ATOM 629 C C . ALA A 1 77 ? 13.906 20.391 11.102 1 92.88 77 ALA A C 1
ATOM 631 O O . ALA A 1 77 ? 14.367 19.391 10.547 1 92.88 77 ALA A O 1
ATOM 632 N N . SER A 1 78 ? 12.859 20.344 11.875 1 90.44 78 SER A N 1
ATOM 633 C CA . SER A 1 78 ? 12.125 19.094 11.984 1 90.44 78 SER A CA 1
ATOM 634 C C . SER A 1 78 ? 10.625 19.312 11.797 1 90.44 78 SER A C 1
ATOM 636 O O . SER A 1 78 ? 10.109 20.391 12.102 1 90.44 78 SER A O 1
ATOM 638 N N . ARG A 1 79 ? 10.023 18.359 11.195 1 91.06 79 ARG A N 1
ATOM 639 C CA . ARG A 1 79 ? 8.578 18.328 10.984 1 91.06 79 ARG A CA 1
ATOM 640 C C . ARG A 1 79 ? 7.977 17.031 11.5 1 91.06 79 ARG A C 1
ATOM 642 O O . ARG A 1 79 ? 8.711 16.109 11.867 1 91.06 79 ARG A O 1
ATOM 649 N N . ASP A 1 80 ? 6.703 17.016 11.555 1 88.38 80 ASP A N 1
ATOM 650 C CA . ASP A 1 80 ? 6.02 15.82 12.062 1 88.38 80 ASP A CA 1
ATOM 651 C C . ASP A 1 80 ? 6.289 14.617 11.164 1 88.38 80 ASP A C 1
ATOM 653 O O . ASP A 1 80 ? 6.527 13.508 11.664 1 88.38 80 ASP A O 1
ATOM 657 N N . PHE A 1 81 ? 6.34 14.906 9.797 1 91.69 81 PHE A N 1
ATOM 658 C CA . PHE A 1 81 ? 6.605 13.844 8.836 1 91.69 81 PHE A CA 1
ATOM 659 C C . PHE A 1 81 ? 7.984 14.016 8.211 1 91.69 81 PHE A C 1
ATOM 661 O O . PHE A 1 81 ? 8.32 15.094 7.727 1 91.69 81 PHE A O 1
ATOM 668 N N . GLU A 1 82 ? 8.734 12.961 8.273 1 85.56 82 GLU A N 1
ATOM 669 C CA . GLU A 1 82 ? 10.008 12.961 7.555 1 85.56 82 GLU A CA 1
ATOM 670 C C . GLU A 1 82 ? 9.797 12.734 6.059 1 85.56 82 GLU A C 1
ATOM 672 O O . GLU A 1 82 ? 8.836 12.078 5.656 1 85.56 82 GLU A O 1
ATOM 677 N N . LEU A 1 83 ? 10.711 13.234 5.324 1 85.69 83 LEU A N 1
ATOM 678 C CA . LEU A 1 83 ? 10.609 13.117 3.875 1 85.69 83 LEU A CA 1
ATOM 679 C C . LEU A 1 83 ? 10.547 11.656 3.453 1 85.69 83 LEU A C 1
ATOM 681 O O . LEU A 1 83 ? 9.758 11.289 2.578 1 85.69 83 LEU A O 1
ATOM 685 N N . ALA A 1 84 ? 11.352 10.852 4.082 1 80.88 84 ALA A N 1
ATOM 686 C CA . ALA A 1 84 ? 11.398 9.43 3.756 1 80.88 84 ALA A CA 1
ATOM 687 C C . ALA A 1 84 ? 10.047 8.766 3.992 1 80.88 84 ALA A C 1
ATOM 689 O O . ALA A 1 84 ? 9.625 7.902 3.217 1 80.88 84 ALA A O 1
ATOM 690 N N . GLU A 1 85 ? 9.367 9.188 5.043 1 84.12 85 GLU A N 1
ATOM 691 C CA . GLU A 1 85 ? 8.047 8.656 5.375 1 84.12 85 GLU A CA 1
ATOM 692 C C . GLU A 1 85 ? 7.016 9.055 4.324 1 84.12 85 GLU A C 1
ATOM 694 O O . GLU A 1 85 ? 6.195 8.227 3.914 1 84.12 85 GLU A O 1
ATOM 699 N N . LEU A 1 86 ? 7.121 10.266 3.9 1 89.25 86 LEU A N 1
ATOM 700 C CA . LEU A 1 86 ? 6.168 10.75 2.912 1 89.25 86 LEU A CA 1
ATOM 701 C C . LEU A 1 86 ? 6.414 10.102 1.554 1 89.25 86 LEU A C 1
ATOM 703 O O . LEU A 1 86 ? 5.469 9.828 0.811 1 89.25 86 LEU A O 1
ATOM 707 N N . LYS A 1 87 ? 7.652 9.852 1.221 1 84.06 87 LYS A N 1
ATOM 708 C CA . LYS A 1 87 ? 7.973 9.125 -0.005 1 84.06 87 LYS A CA 1
ATOM 709 C C . LYS A 1 87 ? 7.336 7.738 -0.005 1 84.06 87 LYS A C 1
ATOM 711 O O . LYS A 1 87 ? 6.773 7.305 -1.013 1 84.06 87 LYS A O 1
ATOM 716 N N . LEU A 1 88 ? 7.395 7.137 1.148 1 81.19 88 LEU A N 1
ATOM 717 C CA . LEU A 1 88 ? 6.805 5.809 1.294 1 81.19 88 LEU A CA 1
ATOM 718 C C . LEU A 1 88 ? 5.289 5.867 1.117 1 81.19 88 LEU A C 1
ATOM 720 O O . LEU A 1 88 ? 4.707 5.012 0.443 1 81.19 88 LEU A O 1
ATOM 724 N N . LEU A 1 89 ? 4.684 6.875 1.714 1 86.31 89 LEU A N 1
ATOM 725 C CA . LEU A 1 89 ? 3.234 7.027 1.616 1 86.31 89 LEU A CA 1
ATOM 726 C C . LEU A 1 89 ? 2.812 7.297 0.175 1 86.31 89 LEU A C 1
ATOM 728 O O . LEU A 1 89 ? 1.839 6.715 -0.31 1 86.31 89 LEU A O 1
ATOM 732 N N . VAL A 1 90 ? 3.574 8.133 -0.456 1 86.56 90 VAL A N 1
ATOM 733 C CA . VAL A 1 90 ? 3.281 8.469 -1.847 1 86.56 90 VAL A CA 1
ATOM 734 C C . VAL A 1 90 ? 3.395 7.215 -2.713 1 86.56 90 VAL A C 1
ATOM 736 O O . VAL A 1 90 ? 2.521 6.949 -3.543 1 86.56 90 VAL A O 1
ATOM 739 N N . ASP A 1 91 ? 4.406 6.391 -2.5 1 79.56 91 ASP A N 1
ATOM 740 C CA . ASP A 1 91 ? 4.602 5.152 -3.248 1 79.56 91 ASP A CA 1
ATOM 741 C C . ASP A 1 91 ? 3.457 4.172 -2.996 1 79.56 91 ASP A C 1
ATOM 743 O O . ASP A 1 91 ? 2.998 3.498 -3.918 1 79.56 91 ASP A O 1
ATOM 747 N N . SER A 1 92 ? 3.08 4.117 -1.792 1 79 92 SER A N 1
ATOM 748 C CA . SER A 1 92 ? 1.996 3.217 -1.416 1 79 92 SER A CA 1
ATOM 749 C C . SER A 1 92 ? 0.693 3.602 -2.109 1 79 92 SER A C 1
ATOM 751 O O . SER A 1 92 ? -0.024 2.736 -2.617 1 79 92 SER A O 1
ATOM 753 N N . VAL A 1 93 ? 0.444 4.93 -2.129 1 81.25 93 VAL A N 1
ATOM 754 C CA . VAL A 1 93 ? -0.76 5.445 -2.771 1 81.25 93 VAL A CA 1
ATOM 755 C C . VAL A 1 93 ? -0.697 5.18 -4.273 1 81.25 93 VAL A C 1
ATOM 757 O O . VAL A 1 93 ? -1.677 4.73 -4.875 1 81.25 93 VAL A O 1
ATOM 760 N N . GLN A 1 94 ? 0.433 5.371 -4.781 1 77.94 94 GLN A N 1
ATOM 761 C CA . GLN A 1 94 ? 0.617 5.18 -6.219 1 77.94 94 GLN A CA 1
ATOM 762 C C . GLN A 1 94 ? 0.482 3.705 -6.598 1 77.94 94 GLN A C 1
ATOM 764 O O . GLN A 1 94 ? -0.01 3.381 -7.68 1 77.94 94 GLN A O 1
ATOM 769 N N . SER A 1 95 ? 0.92 2.889 -5.73 1 74.38 95 SER A N 1
ATOM 770 C CA . SER A 1 95 ? 0.946 1.459 -6.023 1 74.38 95 SER A CA 1
ATOM 771 C C . SER A 1 95 ? -0.408 0.813 -5.75 1 74.38 95 SER A C 1
ATOM 773 O O . SER A 1 95 ? -0.665 -0.311 -6.184 1 74.38 95 SER A O 1
ATOM 775 N N . SER A 1 96 ? -1.237 1.552 -5.004 1 72.31 96 SER A N 1
ATOM 776 C CA . SER A 1 96 ? -2.529 0.984 -4.633 1 72.31 96 SER A CA 1
ATOM 777 C C . SER A 1 96 ? -3.451 0.873 -5.844 1 72.31 96 SER A C 1
ATOM 779 O O . SER A 1 96 ? -3.686 1.859 -6.543 1 72.31 96 SER A O 1
ATOM 781 N N . LYS A 1 97 ? -4.004 -0.336 -6.098 1 70 97 LYS A N 1
ATOM 782 C CA . LYS A 1 97 ? -4.863 -0.58 -7.254 1 70 97 LYS A CA 1
ATOM 783 C C . LYS A 1 97 ? -6.301 -0.154 -6.973 1 70 97 LYS A C 1
ATOM 785 O O . LYS A 1 97 ? -7.094 0.024 -7.898 1 70 97 LYS A O 1
ATOM 790 N N . PHE A 1 98 ? -6.598 0.034 -5.75 1 66.5 98 PHE A N 1
ATOM 791 C CA . PHE A 1 98 ? -8 0.203 -5.395 1 66.5 98 PHE A CA 1
ATOM 792 C C . PHE A 1 98 ? -8.383 1.679 -5.375 1 66.5 98 PHE A C 1
ATOM 794 O O . PHE A 1 98 ? -9.555 2.021 -5.219 1 66.5 98 PHE A O 1
ATOM 801 N N . ILE A 1 99 ? -7.395 2.59 -5.5 1 74.38 99 ILE A N 1
ATOM 802 C CA . ILE A 1 99 ? -7.711 4.012 -5.566 1 74.38 99 ILE A CA 1
ATOM 803 C C . ILE A 1 99 ? -7.539 4.508 -7 1 74.38 99 ILE A C 1
ATOM 805 O O . ILE A 1 99 ? -6.605 4.105 -7.695 1 74.38 99 ILE A O 1
ATOM 809 N N . THR A 1 100 ? -8.469 5.293 -7.441 1 75.56 100 THR A N 1
ATOM 810 C CA . THR A 1 100 ? -8.422 5.836 -8.797 1 75.56 100 THR A CA 1
ATOM 811 C C . THR A 1 100 ? -7.203 6.742 -8.969 1 75.56 100 THR A C 1
ATOM 813 O O . THR A 1 100 ? -6.629 7.215 -7.984 1 75.56 100 THR A O 1
ATOM 816 N N . GLU A 1 101 ? -6.871 6.895 -10.18 1 77.44 101 GLU A N 1
ATOM 817 C CA . GLU A 1 101 ? -5.758 7.793 -10.492 1 77.44 101 GLU A CA 1
ATOM 818 C C . GLU A 1 101 ? -6.035 9.203 -9.984 1 77.44 101 GLU A C 1
ATOM 820 O O . GLU A 1 101 ? -5.152 9.852 -9.422 1 77.44 101 GLU A O 1
ATOM 825 N N . LYS A 1 102 ? -7.23 9.641 -10.172 1 81.5 102 LYS A N 1
ATOM 826 C CA . LYS A 1 102 ? -7.617 10.977 -9.742 1 81.5 102 LYS A CA 1
ATOM 827 C C . LYS A 1 102 ? -7.477 11.133 -8.234 1 81.5 102 LYS A C 1
ATOM 829 O O . LYS A 1 102 ? -6.883 12.109 -7.758 1 81.5 102 LYS A O 1
ATOM 834 N N . LYS A 1 103 ? -7.957 10.242 -7.547 1 80.31 103 LYS A N 1
ATOM 835 C CA . LYS A 1 103 ? -7.883 10.297 -6.09 1 80.31 103 LYS A CA 1
ATOM 836 C C . LYS A 1 103 ? -6.441 10.148 -5.605 1 80.31 103 LYS A C 1
ATOM 838 O O . LYS A 1 103 ? -6.047 10.766 -4.617 1 80.31 103 LYS A O 1
ATOM 843 N N . SER A 1 104 ? -5.711 9.312 -6.301 1 82.44 104 SER A N 1
ATOM 844 C CA . SER A 1 104 ? -4.301 9.148 -5.969 1 82.44 104 SER A CA 1
ATOM 845 C C . SER A 1 104 ? -3.545 10.469 -6.105 1 82.44 104 SER A C 1
ATOM 847 O O . SER A 1 104 ? -2.803 10.859 -5.203 1 82.44 104 SER A O 1
ATOM 849 N N . ASN A 1 105 ? -3.816 11.141 -7.18 1 84.88 105 ASN A N 1
ATOM 850 C CA . ASN A 1 105 ? -3.143 12.414 -7.422 1 84.88 105 ASN A CA 1
ATOM 851 C C . ASN A 1 105 ? -3.523 13.461 -6.379 1 84.88 105 ASN A C 1
ATOM 853 O O . ASN A 1 105 ? -2.67 14.211 -5.902 1 84.88 105 ASN A O 1
ATOM 857 N N . SER A 1 106 ? -4.742 13.469 -6.09 1 87.5 106 SER A N 1
ATOM 858 C CA . SER A 1 106 ? -5.215 14.406 -5.07 1 87.5 106 SER A CA 1
ATOM 859 C C . SER A 1 106 ? -4.566 14.117 -3.719 1 87.5 106 SER A C 1
ATOM 861 O O . SER A 1 106 ? -4.137 15.047 -3.023 1 87.5 106 SER A O 1
ATOM 863 N N . LEU A 1 107 ? -4.508 12.852 -3.367 1 88.19 107 LEU A N 1
ATOM 864 C CA . LEU A 1 107 ? -3.924 12.453 -2.092 1 88.19 107 LEU A CA 1
ATOM 865 C C . LEU A 1 107 ? -2.43 12.758 -2.059 1 88.19 107 LEU A C 1
ATOM 867 O O . LEU A 1 107 ? -1.908 13.219 -1.043 1 88.19 107 LEU A O 1
ATOM 871 N N . ILE A 1 108 ? -1.75 12.547 -3.121 1 88.62 108 ILE A N 1
ATOM 872 C CA . ILE A 1 108 ? -0.32 12.82 -3.215 1 88.62 108 ILE A CA 1
ATOM 873 C C . ILE A 1 108 ? -0.065 14.32 -3.041 1 88.62 108 ILE A C 1
ATOM 875 O O . ILE A 1 108 ? 0.854 14.719 -2.32 1 88.62 108 ILE A O 1
ATOM 879 N N . LYS A 1 109 ? -0.886 15.102 -3.654 1 90.75 109 LYS A N 1
ATOM 880 C CA . LYS A 1 109 ? -0.758 16.547 -3.508 1 90.75 109 LYS A CA 1
ATOM 881 C C . LYS A 1 109 ? -0.915 16.969 -2.051 1 90.75 109 LYS A C 1
ATOM 883 O O . LYS A 1 109 ? -0.186 17.844 -1.568 1 90.75 109 LYS A O 1
ATOM 888 N N . LYS A 1 110 ? -1.839 16.359 -1.415 1 92.81 110 LYS A N 1
ATOM 889 C CA . LYS A 1 110 ? -2.041 16.656 0.003 1 92.81 110 LYS A CA 1
ATOM 890 C C . LYS A 1 110 ? -0.821 16.25 0.825 1 92.81 110 LYS A C 1
ATOM 892 O O . LYS A 1 110 ? -0.398 16.984 1.719 1 92.81 110 LYS A O 1
ATOM 897 N N . LEU A 1 111 ? -0.279 15.094 0.507 1 92.12 111 LEU A N 1
ATOM 898 C CA . LEU A 1 111 ? 0.915 14.625 1.205 1 92.12 111 LEU A CA 1
ATOM 899 C C . LEU A 1 111 ? 2.084 15.578 0.975 1 92.12 111 LEU A C 1
ATOM 901 O O . LEU A 1 111 ? 2.893 15.805 1.878 1 92.12 111 LEU A O 1
ATOM 905 N N . GLU A 1 112 ? 2.139 16.156 -0.174 1 90.25 112 GLU A N 1
ATOM 906 C CA . GLU A 1 112 ? 3.189 17.094 -0.536 1 90.25 112 GLU A CA 1
ATOM 907 C C . GLU A 1 112 ? 3.127 18.344 0.335 1 90.25 112 GLU A C 1
ATOM 909 O O . GLU A 1 112 ? 4.148 19 0.569 1 90.25 112 GLU A O 1
ATOM 914 N N . SER A 1 113 ? 1.97 18.625 0.789 1 90.94 113 SER A N 1
ATOM 915 C CA . SER A 1 113 ? 1.781 19.828 1.58 1 90.94 113 SER A CA 1
ATOM 916 C C . SER A 1 113 ? 2.352 19.672 2.984 1 90.94 113 SER A C 1
ATOM 918 O O . SER A 1 113 ? 2.479 20.641 3.729 1 90.94 113 SER A O 1
ATOM 920 N N . LEU A 1 114 ? 2.775 18.469 3.318 1 92.88 114 LEU A N 1
ATOM 921 C CA . LEU A 1 114 ? 3.275 18.188 4.66 1 92.88 114 LEU A CA 1
ATOM 922 C C . LEU A 1 114 ? 4.77 18.484 4.754 1 92.88 114 LEU A C 1
ATOM 924 O O . LEU A 1 114 ? 5.348 18.422 5.844 1 92.88 114 LEU A O 1
ATOM 928 N N . VAL A 1 115 ? 5.391 18.828 3.59 1 91.31 115 VAL A N 1
ATOM 929 C CA . VAL A 1 115 ? 6.805 19.188 3.557 1 91.31 115 VAL A CA 1
ATOM 930 C C . VAL A 1 115 ? 6.98 20.516 2.826 1 91.31 115 VAL A C 1
ATOM 932 O O . VAL A 1 115 ? 6 21.141 2.412 1 91.31 115 VAL A O 1
ATOM 935 N N . SER A 1 116 ? 8.25 20.953 2.809 1 93 116 SER A N 1
ATOM 936 C CA . SER A 1 116 ? 8.516 22.234 2.146 1 93 116 SER A CA 1
ATOM 937 C C . SER A 1 116 ? 8.281 22.125 0.644 1 93 116 SER A C 1
ATOM 939 O O . SER A 1 116 ? 8.258 21.031 0.084 1 93 116 SER A O 1
ATOM 941 N N . GLU A 1 117 ? 8.094 23.234 0.021 1 92.62 117 GLU A N 1
ATOM 942 C CA . GLU A 1 117 ? 7.887 23.266 -1.424 1 92.62 117 GLU A CA 1
ATOM 943 C C . GLU A 1 117 ? 9.07 22.656 -2.166 1 92.62 117 GLU A C 1
ATOM 945 O O . GLU A 1 117 ? 8.906 22.062 -3.234 1 92.62 117 GLU A O 1
ATOM 950 N N . HIS A 1 118 ? 10.227 22.766 -1.571 1 89.56 118 HIS A N 1
ATOM 951 C CA . HIS A 1 118 ? 11.43 22.219 -2.176 1 89.56 118 HIS A CA 1
ATOM 952 C C . HIS A 1 118 ? 11.477 20.703 -2.041 1 89.56 118 HIS A C 1
ATOM 954 O O . HIS A 1 118 ? 11.766 20 -3.012 1 89.56 118 HIS A O 1
ATOM 960 N N . GLU A 1 119 ? 11.109 20.25 -0.878 1 87.31 119 GLU A N 1
ATOM 961 C CA . GLU A 1 119 ? 11.109 18.812 -0.624 1 87.31 119 GLU A CA 1
ATOM 962 C C . GLU A 1 119 ? 9.961 18.125 -1.358 1 87.31 119 GLU A C 1
ATOM 964 O O . GLU A 1 119 ? 10.07 16.953 -1.724 1 87.31 119 GLU A O 1
ATOM 969 N N . SER A 1 120 ? 8.883 18.828 -1.507 1 88.44 120 SER A N 1
ATOM 970 C CA . SER A 1 120 ? 7.711 18.25 -2.16 1 88.44 120 SER A CA 1
ATOM 971 C C . SER A 1 120 ? 8.031 17.797 -3.582 1 88.44 120 SER A C 1
ATOM 973 O O . SER A 1 120 ? 7.469 16.828 -4.074 1 88.44 120 SER A O 1
ATOM 975 N N . LYS A 1 121 ? 8.992 18.453 -4.203 1 83.75 121 LYS A N 1
ATOM 976 C CA . LYS A 1 121 ? 9.383 18.125 -5.57 1 83.75 121 LYS A CA 1
ATOM 977 C C . LYS A 1 121 ? 10.047 16.75 -5.637 1 83.75 121 LYS A C 1
ATOM 979 O O . LYS A 1 121 ? 10.016 16.094 -6.676 1 83.75 121 LYS A O 1
ATOM 984 N N . GLN A 1 122 ? 10.539 16.391 -4.555 1 79.06 122 GLN A N 1
ATOM 985 C CA . GLN A 1 122 ? 11.219 15.094 -4.504 1 79.06 122 GLN A CA 1
ATOM 986 C C . GLN A 1 122 ? 10.211 13.953 -4.379 1 79.06 122 GLN A C 1
ATOM 988 O O . GLN A 1 122 ? 10.562 12.789 -4.566 1 79.06 122 GLN A O 1
ATOM 993 N N . LEU A 1 123 ? 9.016 14.297 -3.98 1 79.12 123 LEU A N 1
ATOM 994 C CA . LEU A 1 123 ? 7.992 13.273 -3.789 1 79.12 123 LEU A CA 1
ATOM 995 C C . LEU A 1 123 ? 7.41 12.828 -5.129 1 79.12 123 LEU A C 1
ATOM 997 O O . LEU A 1 123 ? 6.766 11.781 -5.215 1 79.12 123 LEU A O 1
ATOM 1001 N N . HIS A 1 124 ? 7.629 13.641 -6.145 1 67.56 124 HIS A N 1
ATOM 1002 C CA . HIS A 1 124 ? 7.16 13.273 -7.477 1 67.56 124 HIS A CA 1
ATOM 1003 C C . HIS A 1 124 ? 8.078 12.234 -8.109 1 67.56 124 HIS A C 1
ATOM 1005 O O . HIS A 1 124 ? 8.148 12.133 -9.336 1 67.56 124 HIS A O 1
ATOM 1011 N N . ARG A 1 125 ? 8.586 11.375 -7.23 1 61.12 125 ARG A N 1
ATOM 1012 C CA . ARG A 1 125 ? 9.461 10.336 -7.762 1 61.12 125 ARG A CA 1
ATOM 1013 C C . ARG A 1 125 ? 8.656 9.18 -8.344 1 61.12 125 ARG A C 1
ATOM 1015 O O . ARG A 1 125 ? 7.523 8.93 -7.918 1 61.12 125 ARG A O 1
ATOM 1022 N N . GLN A 1 126 ? 8.836 8.984 -9.578 1 58.84 126 GLN A N 1
ATOM 1023 C CA . GLN A 1 126 ? 8.062 8.039 -10.375 1 58.84 126 GLN A CA 1
ATOM 1024 C C . GLN A 1 126 ? 8.336 6.602 -9.953 1 58.84 126 GLN A C 1
ATOM 1026 O O . GLN A 1 126 ? 9.445 6.094 -10.141 1 58.84 126 GLN A O 1
ATOM 1031 N N . VAL A 1 127 ? 7.887 6.156 -8.758 1 59.22 127 VAL A N 1
ATOM 1032 C CA . VAL A 1 127 ? 7.852 4.707 -8.586 1 59.22 127 VAL A CA 1
ATOM 1033 C C . VAL A 1 127 ? 6.855 4.098 -9.562 1 59.22 127 VAL A C 1
ATOM 1035 O O . VAL A 1 127 ? 5.707 4.543 -9.656 1 59.22 127 VAL A O 1
ATOM 1038 N N . ILE A 1 128 ? 7.477 3.373 -10.477 1 63.78 128 ILE A N 1
ATOM 1039 C CA . ILE A 1 128 ? 6.637 2.711 -11.469 1 63.78 128 ILE A CA 1
ATOM 1040 C C . ILE A 1 128 ? 5.898 1.541 -10.82 1 63.78 128 ILE A C 1
ATOM 1042 O O . ILE A 1 128 ? 6.496 0.759 -10.078 1 63.78 128 ILE A O 1
ATOM 1046 N N . THR A 1 129 ? 4.633 1.744 -10.688 1 63.41 129 THR A N 1
ATOM 1047 C CA . THR A 1 129 ? 3.846 0.628 -10.18 1 63.41 129 THR A CA 1
ATOM 1048 C C . THR A 1 129 ? 3.607 -0.41 -11.273 1 63.41 129 THR A C 1
ATOM 1050 O O . THR A 1 129 ? 3.492 -0.065 -12.445 1 63.41 129 THR A O 1
ATOM 1053 N N . SER A 1 130 ? 3.945 -1.595 -11.125 1 54.84 130 SER A N 1
ATOM 1054 C CA . SER A 1 130 ? 3.67 -2.656 -12.086 1 54.84 130 SER A CA 1
ATOM 1055 C C . SER A 1 130 ? 2.25 -2.553 -12.633 1 54.84 130 SER A C 1
ATOM 1057 O O . SER A 1 130 ? 1.287 -2.498 -11.867 1 54.84 130 SER A O 1
ATOM 1059 N N . GLY A 1 131 ? 2.215 -2.211 -13.953 1 53.03 131 GLY A N 1
ATOM 1060 C CA . GLY A 1 131 ? 1.104 -2.154 -14.891 1 53.03 131 GLY A CA 1
ATOM 1061 C C . GLY A 1 131 ? -0.237 -2.447 -14.242 1 53.03 131 GLY A C 1
ATOM 1062 O O . GLY A 1 131 ? -1.21 -2.758 -14.93 1 53.03 131 GLY A O 1
ATOM 1063 N N . ARG A 1 132 ? -0.235 -2.422 -12.922 1 54.94 132 ARG A N 1
ATOM 1064 C CA . ARG A 1 132 ? -1.503 -2.949 -12.43 1 54.94 132 ARG A CA 1
ATOM 1065 C C . ARG A 1 132 ? -2.596 -1.888 -12.477 1 54.94 132 ARG A C 1
ATOM 1067 O O . ARG A 1 132 ? -2.312 -0.692 -12.375 1 54.94 132 ARG A O 1
ATOM 1074 N N . VAL A 1 133 ? -3.699 -2.223 -13.172 1 55.78 133 VAL A N 1
ATOM 1075 C CA . VAL A 1 133 ? -4.879 -1.445 -13.531 1 55.78 133 VAL A CA 1
ATOM 1076 C C . VAL A 1 133 ? -5.551 -0.907 -12.266 1 55.78 133 VAL A C 1
ATOM 1078 O O . VAL A 1 133 ? -5.887 -1.673 -11.359 1 55.78 133 VAL A O 1
ATOM 1081 N N . LYS A 1 134 ? -5.367 0.414 -12.07 1 61.75 134 LYS A N 1
ATOM 1082 C CA . LYS A 1 134 ? -6.125 1.044 -10.992 1 61.75 134 LYS A CA 1
ATOM 1083 C C . LYS A 1 134 ? -7.625 0.838 -11.18 1 61.75 134 LYS A C 1
ATOM 1085 O O . LYS A 1 134 ? -8.102 0.725 -12.312 1 61.75 134 LYS A O 1
ATOM 1090 N N . THR A 1 135 ? -8.258 0.502 -9.992 1 59.69 135 THR A N 1
ATOM 1091 C CA . THR A 1 135 ? -9.703 0.319 -10.023 1 59.69 135 THR A CA 1
ATOM 1092 C C . THR A 1 135 ? -10.391 1.566 -10.57 1 59.69 135 THR A C 1
ATOM 1094 O O . THR A 1 135 ? -9.875 2.678 -10.438 1 59.69 135 THR A O 1
ATOM 1097 N N . MET A 1 136 ? -11.367 1.298 -11.281 1 56.19 136 MET A N 1
ATOM 1098 C CA . MET A 1 136 ? -12.195 2.346 -11.875 1 56.19 136 MET A CA 1
ATOM 1099 C C . MET A 1 136 ? -13.328 2.736 -10.93 1 56.19 136 MET A C 1
ATOM 1101 O O . MET A 1 136 ? -14.164 3.576 -11.266 1 56.19 136 MET A O 1
ATOM 1105 N N . ASN A 1 137 ? -13.25 2.084 -9.734 1 58.91 137 ASN A N 1
ATOM 1106 C CA . ASN A 1 137 ? -14.414 2.338 -8.883 1 58.91 137 ASN A CA 1
ATOM 1107 C C . ASN A 1 137 ? -14.086 3.312 -7.762 1 58.91 137 ASN A C 1
ATOM 1109 O O . ASN A 1 137 ? -13.32 2.982 -6.848 1 58.91 137 ASN A O 1
ATOM 1113 N N . GLU A 1 138 ? -14.664 4.449 -7.836 1 63.72 138 GLU A N 1
ATOM 1114 C CA . GLU A 1 138 ? -14.422 5.516 -6.867 1 63.72 138 GLU A CA 1
ATOM 1115 C C . GLU A 1 138 ? -15.133 5.23 -5.551 1 63.72 138 GLU A C 1
ATOM 1117 O O . GLU A 1 138 ? -14.82 5.844 -4.523 1 63.72 138 GLU A O 1
ATOM 1122 N N . SER A 1 139 ? -15.891 4.16 -5.555 1 73.94 139 SER A N 1
ATOM 1123 C CA . SER A 1 139 ? -16.75 3.953 -4.395 1 73.94 139 SER A CA 1
ATOM 1124 C C . SER A 1 139 ? -16.062 3.07 -3.354 1 73.94 139 SER A C 1
ATOM 1126 O O . SER A 1 139 ? -16.656 2.754 -2.318 1 73.94 139 SER A O 1
ATOM 1128 N N . ILE A 1 140 ? -14.859 2.717 -3.621 1 78.56 140 ILE A N 1
ATOM 1129 C CA . ILE A 1 140 ? -14.219 1.756 -2.73 1 78.56 140 ILE A CA 1
ATOM 1130 C C . ILE A 1 140 ? -14.109 2.344 -1.325 1 78.56 140 ILE A C 1
ATOM 1132 O O . ILE A 1 140 ? -14.375 1.656 -0.337 1 78.56 140 ILE A O 1
ATOM 1136 N N . LEU A 1 141 ? -13.812 3.566 -1.257 1 75 141 LEU A N 1
ATOM 1137 C CA . LEU A 1 141 ? -13.656 4.203 0.045 1 75 141 LEU A CA 1
ATOM 1138 C C . LEU A 1 141 ? -14.977 4.242 0.8 1 75 141 LEU A C 1
ATOM 1140 O O . LEU A 1 141 ? -15.016 3.99 2.006 1 75 141 LEU A O 1
ATOM 1144 N N . ILE A 1 142 ? -15.977 4.535 0.055 1 80.25 142 ILE A N 1
ATOM 1145 C CA . ILE A 1 142 ? -17.312 4.586 0.635 1 80.25 142 ILE A CA 1
ATOM 1146 C C . ILE A 1 142 ? -17.734 3.188 1.089 1 80.25 142 ILE A C 1
ATOM 1148 O O . ILE A 1 142 ? -18.297 3.025 2.172 1 80.25 142 ILE A O 1
ATOM 1152 N N . ASN A 1 143 ? -17.406 2.24 0.255 1 87.69 143 ASN A N 1
ATOM 1153 C CA . ASN A 1 143 ? -17.734 0.856 0.589 1 87.69 143 ASN A CA 1
ATOM 1154 C C . ASN A 1 143 ? -17.016 0.403 1.857 1 87.69 143 ASN A C 1
ATOM 1156 O O . ASN A 1 143 ? -17.625 -0.195 2.742 1 87.69 143 ASN A O 1
ATOM 1160 N N . VAL A 1 144 ? -15.773 0.731 1.953 1 84.31 144 VAL A N 1
ATOM 1161 C CA . VAL A 1 144 ? -14.977 0.354 3.113 1 84.31 144 VAL A CA 1
ATOM 1162 C C . VAL A 1 144 ? -15.555 0.995 4.371 1 84.31 144 VAL A C 1
ATOM 1164 O O . VAL A 1 144 ? -15.688 0.334 5.402 1 84.31 144 VAL A O 1
ATOM 1167 N N . ASP A 1 145 ? -15.914 2.219 4.27 1 80.38 145 ASP A N 1
ATOM 1168 C CA . ASP A 1 145 ? -16.5 2.934 5.402 1 80.38 145 ASP A CA 1
ATOM 1169 C C . ASP A 1 145 ? -17.828 2.32 5.82 1 80.38 145 ASP A C 1
ATOM 1171 O O . ASP A 1 145 ? -18.109 2.201 7.012 1 80.38 145 ASP A O 1
ATOM 1175 N N . SER A 1 146 ? -18.578 2.02 4.848 1 87.5 146 SER A N 1
ATOM 1176 C CA . SER A 1 146 ? -19.875 1.417 5.113 1 87.5 146 SER A CA 1
ATOM 1177 C C . SER A 1 146 ? -19.734 0.079 5.828 1 87.5 146 SER A C 1
ATOM 1179 O O . SER A 1 146 ? -20.484 -0.224 6.754 1 87.5 146 SER A O 1
ATOM 1181 N N . ILE A 1 147 ? -18.812 -0.677 5.434 1 90.56 147 ILE A N 1
ATOM 1182 C CA . ILE A 1 147 ? -18.578 -1.989 6.027 1 90.56 147 ILE A CA 1
ATOM 1183 C C . ILE A 1 147 ? -18.094 -1.825 7.469 1 90.56 147 ILE A C 1
ATOM 1185 O O . ILE A 1 147 ? -18.594 -2.502 8.375 1 90.56 147 ILE A O 1
ATOM 1189 N N . HIS A 1 148 ? -17.219 -0.905 7.699 1 84.19 148 HIS A N 1
ATOM 1190 C CA . HIS A 1 148 ? -16.734 -0.648 9.055 1 84.19 148 HIS A CA 1
ATOM 1191 C C . HIS A 1 148 ? -17.875 -0.176 9.961 1 84.19 148 HIS A C 1
ATOM 1193 O O . HIS A 1 148 ? -17.953 -0.58 11.125 1 84.19 148 HIS A O 1
ATOM 1199 N N . SER A 1 149 ? -18.625 0.72 9.422 1 84.88 149 SER A N 1
ATOM 1200 C CA . SER A 1 149 ? -19.75 1.21 10.188 1 84.88 149 SER A CA 1
ATOM 1201 C C . SER A 1 149 ? -20.688 0.071 10.578 1 84.88 149 SER A C 1
ATOM 1203 O O . SER A 1 149 ? -21.188 0.026 11.711 1 84.88 149 SER A O 1
ATOM 1205 N N . ALA A 1 150 ? -20.922 -0.793 9.648 1 91.62 150 ALA A N 1
ATOM 1206 C CA . ALA A 1 150 ? -21.781 -1.937 9.922 1 91.62 150 ALA A CA 1
ATOM 1207 C C . ALA A 1 150 ? -21.188 -2.84 10.992 1 91.62 150 ALA A C 1
ATOM 1209 O O . ALA A 1 150 ? -21.891 -3.299 11.898 1 91.62 150 ALA A O 1
ATOM 1210 N N . ILE A 1 151 ? -19.922 -3.127 10.969 1 88.25 151 ILE A N 1
ATOM 1211 C CA . ILE A 1 151 ? -19.219 -3.941 11.961 1 88.25 151 ILE A CA 1
ATOM 1212 C C . ILE A 1 151 ? -19.328 -3.289 13.336 1 88.25 151 ILE A C 1
ATOM 1214 O O . ILE A 1 151 ? -19.688 -3.945 14.312 1 88.25 151 ILE A O 1
ATOM 1218 N N . ASN A 1 152 ? -19.094 -2.018 13.375 1 84.06 152 ASN A N 1
ATOM 1219 C CA . ASN A 1 152 ? -19.109 -1.279 14.633 1 84.06 152 ASN A CA 1
ATOM 1220 C C . ASN A 1 152 ? -20.5 -1.23 15.242 1 84.06 152 ASN A C 1
ATOM 1222 O O . ASN A 1 152 ? -20.656 -1.232 16.469 1 84.06 152 ASN A O 1
ATOM 1226 N N . ASN A 1 153 ? -21.484 -1.14 14.414 1 89.62 153 ASN A N 1
ATOM 1227 C CA . ASN A 1 153 ? -22.859 -1.046 14.883 1 89.62 153 ASN A CA 1
ATOM 1228 C C . ASN A 1 153 ? -23.516 -2.422 14.984 1 89.62 153 ASN A C 1
ATOM 1230 O O . ASN A 1 153 ? -24.719 -2.527 15.227 1 89.62 153 ASN A O 1
ATOM 1234 N N . ASN A 1 154 ? -22.766 -3.393 14.766 1 93.44 154 ASN A N 1
ATOM 1235 C CA . ASN A 1 154 ? -23.219 -4.773 14.875 1 93.44 154 ASN A CA 1
ATOM 1236 C C . ASN A 1 154 ? -24.422 -5.039 13.969 1 93.44 154 ASN A C 1
ATOM 1238 O O . ASN A 1 154 ? -25.469 -5.512 14.43 1 93.44 154 ASN A O 1
ATOM 1242 N N . ARG A 1 155 ? -24.234 -4.684 12.633 1 95.5 155 ARG A N 1
ATOM 1243 C CA . ARG A 1 155 ? -25.328 -4.816 11.68 1 95.5 155 ARG A CA 1
ATOM 1244 C C . ARG A 1 155 ? -24.906 -5.641 10.469 1 95.5 155 ARG A C 1
ATOM 1246 O O . ARG A 1 155 ? -23.734 -5.625 10.086 1 95.5 155 ARG A O 1
ATOM 1253 N N . GLN A 1 156 ? -25.859 -6.309 9.867 1 96.25 156 GLN A N 1
ATOM 1254 C CA . GLN A 1 156 ? -25.641 -6.961 8.578 1 96.25 156 GLN A CA 1
ATOM 1255 C C . GLN A 1 156 ? -25.672 -5.949 7.434 1 96.25 156 GLN A C 1
ATOM 1257 O O . GLN A 1 156 ? -26.141 -4.824 7.605 1 96.25 156 GLN A O 1
ATOM 1262 N N . ILE A 1 157 ? -25.094 -6.363 6.371 1 96.5 157 ILE A N 1
ATOM 1263 C CA . ILE A 1 157 ? -25.141 -5.477 5.211 1 96.5 157 ILE A CA 1
ATOM 1264 C C . ILE A 1 157 ? -25.719 -6.223 4.012 1 96.5 157 ILE A C 1
ATOM 1266 O O . ILE A 1 157 ? -25.688 -7.457 3.967 1 96.5 157 ILE A O 1
ATOM 1270 N N . SER A 1 158 ? -26.281 -5.492 3.146 1 96.19 158 SER A N 1
ATOM 1271 C CA . SER A 1 158 ? -26.75 -5.984 1.854 1 96.19 158 SER A CA 1
ATOM 1272 C C . SER A 1 158 ? -26.109 -5.215 0.706 1 96.19 158 SER A C 1
ATOM 1274 O O . SER A 1 158 ? -25.875 -4.008 0.814 1 96.19 158 SER A O 1
ATOM 1276 N N . PHE A 1 159 ? -25.797 -5.953 -0.338 1 96.19 159 PHE A N 1
ATOM 1277 C CA . PHE A 1 159 ? -25.156 -5.316 -1.479 1 96.19 159 PHE A CA 1
ATOM 1278 C C . PHE A 1 159 ? -25.359 -6.141 -2.744 1 96.19 159 PHE A C 1
ATOM 1280 O O . PHE A 1 159 ? -25.844 -7.27 -2.686 1 96.19 159 PHE A O 1
ATOM 1287 N N . GLN A 1 160 ? -25.109 -5.535 -3.811 1 96.12 160 GLN A N 1
ATOM 1288 C CA . GLN A 1 160 ? -25 -6.234 -5.086 1 96.12 160 GLN A CA 1
ATOM 1289 C C . GLN A 1 160 ? -23.547 -6.441 -5.48 1 96.12 160 GLN A C 1
ATOM 1291 O O . GLN A 1 160 ? -22.656 -5.746 -4.977 1 96.12 160 GLN A O 1
ATOM 1296 N N . TYR A 1 161 ? -23.328 -7.52 -6.23 1 94.75 161 TYR A N 1
ATOM 1297 C CA . TYR A 1 161 ? -21.984 -7.887 -6.629 1 94.75 161 TYR A CA 1
ATOM 1298 C C . TYR A 1 161 ? -21.859 -7.996 -8.148 1 94.75 161 TYR A C 1
ATOM 1300 O O . TYR A 1 161 ? -22.766 -8.539 -8.805 1 94.75 161 TYR A O 1
ATOM 1308 N N . PHE A 1 162 ? -20.828 -7.418 -8.688 1 93.06 162 PHE A N 1
ATOM 1309 C CA . PHE A 1 162 ? -20.734 -7.496 -10.141 1 93.06 162 PHE A CA 1
ATOM 1310 C C . PHE A 1 162 ? -19.5 -8.297 -10.547 1 93.06 162 PHE A C 1
ATOM 1312 O O . PHE A 1 162 ? -18.625 -8.586 -9.711 1 93.06 162 PHE A O 1
ATOM 1319 N N . GLN A 1 163 ? -19.438 -8.797 -11.719 1 93.31 163 GLN A N 1
ATOM 1320 C CA . GLN A 1 163 ? -18.312 -9.461 -12.352 1 93.31 163 GLN A CA 1
ATOM 1321 C C . GLN A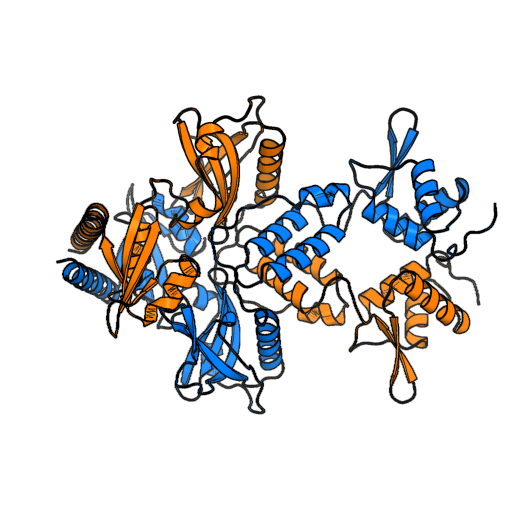 1 163 ? -18.062 -8.914 -13.75 1 93.31 163 GLN A C 1
ATOM 1323 O O . GLN A 1 163 ? -18.953 -8.367 -14.383 1 93.31 163 GLN A O 1
ATOM 1328 N N . TRP A 1 164 ? -16.844 -9.023 -14.195 1 91.44 164 TRP A N 1
ATOM 1329 C CA . TRP A 1 164 ? -16.5 -8.57 -15.531 1 91.44 164 TRP A CA 1
ATOM 1330 C C . TRP A 1 164 ? -16.828 -9.625 -16.578 1 91.44 164 TRP A C 1
ATOM 1332 O O . TRP A 1 164 ? -16.688 -10.828 -16.328 1 91.44 164 TRP A O 1
ATOM 1342 N N . THR A 1 165 ? -17.312 -9.133 -17.672 1 93 165 THR A N 1
ATOM 1343 C CA . THR A 1 165 ? -17.562 -10.008 -18.812 1 93 165 THR A CA 1
ATOM 1344 C C . TH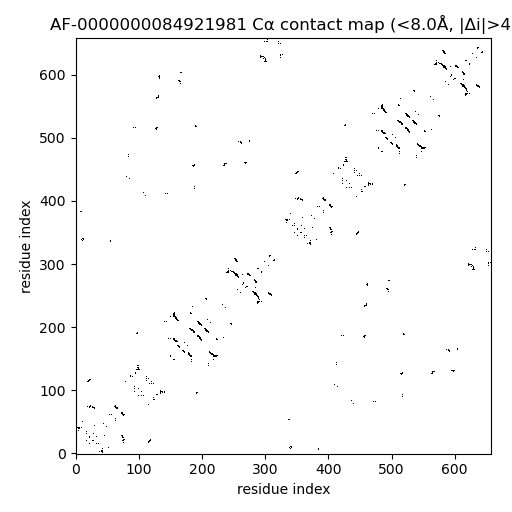R A 1 165 ? -16.438 -9.898 -19.844 1 93 165 THR A C 1
ATOM 1346 O O . THR A 1 165 ? -15.625 -8.969 -19.781 1 93 165 THR A O 1
ATOM 1349 N N . PRO A 1 166 ? -16.328 -10.836 -20.734 1 93.12 166 PRO A N 1
ATOM 1350 C CA . PRO A 1 166 ? -15.297 -10.766 -21.766 1 93.12 166 PRO A CA 1
ATOM 1351 C C . PRO A 1 166 ? -15.375 -9.484 -22.594 1 93.12 166 PRO A C 1
ATOM 1353 O O . PRO A 1 166 ? -14.375 -9.062 -23.188 1 93.12 166 PRO A O 1
ATOM 1356 N N . ASP A 1 167 ? -16.547 -8.844 -22.609 1 91.81 167 ASP A N 1
ATOM 1357 C CA . ASP A 1 167 ? -16.734 -7.586 -23.328 1 91.81 167 ASP A CA 1
ATOM 1358 C C . ASP A 1 167 ? -16.328 -6.395 -22.469 1 91.81 167 ASP A C 1
ATOM 1360 O O . ASP A 1 167 ? -16.562 -5.242 -22.844 1 91.81 167 ASP A O 1
ATOM 1364 N N . LYS A 1 168 ? -15.805 -6.688 -21.281 1 89.75 168 LYS A N 1
ATOM 1365 C CA . LYS A 1 168 ? -15.297 -5.68 -20.359 1 89.75 168 LYS A CA 1
ATOM 1366 C C . LYS A 1 168 ? -16.438 -4.816 -19.812 1 89.75 168 LYS A C 1
ATOM 1368 O O . LYS A 1 168 ? -16.281 -3.598 -19.688 1 89.75 168 LYS A O 1
ATOM 1373 N N . GLN A 1 169 ? -17.5 -5.504 -19.703 1 91.06 169 GLN A N 1
ATOM 1374 C CA . GLN A 1 169 ? -18.656 -4.863 -19.062 1 91.06 169 GLN A CA 1
ATOM 1375 C C . GLN A 1 169 ? -18.922 -5.465 -17.688 1 91.06 169 GLN A C 1
ATOM 1377 O O . GLN A 1 169 ? -18.578 -6.625 -17.438 1 91.06 169 GLN A O 1
ATOM 1382 N N . ARG A 1 170 ? -19.547 -4.609 -16.922 1 90.62 170 ARG A N 1
ATOM 1383 C CA . ARG A 1 170 ? -19.938 -5.07 -15.594 1 90.62 170 ARG A CA 1
ATOM 1384 C C . ARG A 1 170 ? -21.312 -5.727 -15.633 1 90.62 170 ARG A C 1
ATOM 1386 O O . ARG A 1 170 ? -22.25 -5.18 -16.219 1 90.62 170 ARG A O 1
ATOM 1393 N N . GLU A 1 171 ? -21.297 -6.891 -15.125 1 94.31 171 GLU A N 1
ATOM 1394 C CA . GLU A 1 171 ? -22.562 -7.605 -15.023 1 94.31 171 GLU A CA 1
ATOM 1395 C C . GLU A 1 171 ? -22.844 -8.031 -13.586 1 94.31 171 GLU A C 1
ATOM 1397 O O . GLU A 1 171 ? -21.953 -8.539 -12.898 1 94.31 171 GLU A O 1
ATOM 1402 N N . LEU A 1 172 ? -24.094 -7.742 -13.156 1 94.94 172 LEU A N 1
ATOM 1403 C CA . LEU A 1 172 ? -24.469 -8.109 -11.797 1 94.94 172 LEU A CA 1
ATOM 1404 C C . LEU A 1 172 ? -24.594 -9.625 -11.656 1 94.94 172 LEU A C 1
ATOM 1406 O O . LEU A 1 172 ? -25.109 -10.289 -12.555 1 94.94 172 LEU A O 1
ATOM 1410 N N . ARG A 1 173 ? -24.062 -10.094 -10.609 1 93.5 173 ARG A N 1
ATOM 1411 C CA . ARG A 1 173 ? -24.172 -11.523 -10.352 1 93.5 173 ARG A CA 1
ATOM 1412 C C . ARG A 1 173 ? -25.578 -11.898 -9.906 1 93.5 173 ARG A C 1
ATOM 1414 O O . ARG A 1 173 ? -26.281 -11.094 -9.289 1 93.5 173 ARG A O 1
ATOM 1421 N N . HIS A 1 174 ? -26 -13.078 -10.242 1 92.94 174 HIS A 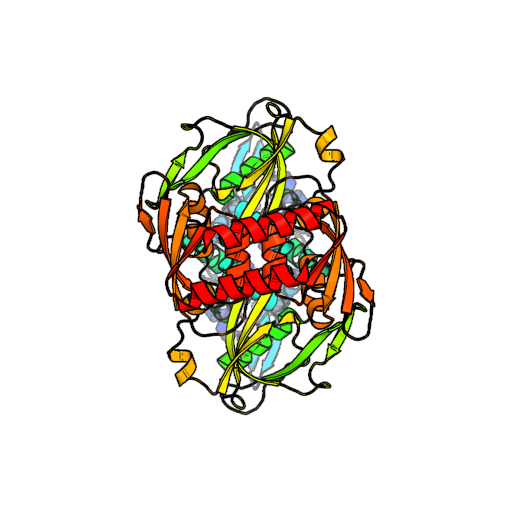N 1
ATOM 1422 C CA . HIS A 1 174 ? -27.281 -13.625 -9.836 1 92.94 174 HIS A CA 1
ATOM 1423 C C . HIS A 1 174 ? -28.438 -12.703 -10.227 1 92.94 174 HIS A C 1
ATOM 1425 O O . HIS A 1 174 ? -29.312 -12.406 -9.406 1 92.94 174 HIS A O 1
ATOM 1431 N N . ASP A 1 175 ? -28.375 -12.172 -11.336 1 91.12 175 ASP A N 1
ATOM 1432 C CA . ASP A 1 175 ? -29.406 -11.328 -11.914 1 91.12 175 ASP A CA 1
ATOM 1433 C C . ASP A 1 175 ? -29.703 -10.125 -11.023 1 91.12 175 ASP A C 1
ATOM 1435 O O . ASP A 1 175 ? -30.859 -9.758 -10.828 1 91.12 175 ASP A O 1
ATOM 1439 N N . GLY A 1 176 ? -28.656 -9.688 -10.367 1 90.75 176 GLY A N 1
ATOM 1440 C CA . GLY A 1 176 ? -28.781 -8.469 -9.578 1 90.75 176 GLY A CA 1
ATOM 1441 C C . GLY A 1 176 ? -29.344 -8.719 -8.188 1 90.75 176 GLY A C 1
ATOM 1442 O O . GLY A 1 176 ? -29.719 -7.773 -7.496 1 90.75 176 GLY A O 1
ATOM 1443 N N . GLN A 1 177 ? -29.375 -9.891 -7.789 1 92.31 177 GLN A N 1
ATOM 1444 C CA . GLN A 1 177 ? -29.844 -10.203 -6.445 1 92.31 177 GLN A CA 1
ATOM 1445 C C . GLN A 1 177 ? -28.906 -9.617 -5.387 1 92.31 177 GLN A C 1
ATOM 1447 O O . GLN A 1 177 ? -27.703 -9.547 -5.59 1 92.31 177 GLN A O 1
ATOM 1452 N N . GLN A 1 178 ? -29.516 -9.273 -4.27 1 93.5 178 GLN A N 1
ATOM 1453 C CA . GLN A 1 178 ? -28.75 -8.711 -3.17 1 93.5 178 GLN A CA 1
ATOM 1454 C C . GLN A 1 178 ? -28.172 -9.805 -2.287 1 93.5 178 GLN A C 1
ATOM 1456 O O . GLN A 1 178 ? -28.828 -10.805 -2.006 1 93.5 178 GLN A O 1
ATOM 1461 N N . TYR A 1 179 ? -26.984 -9.586 -1.995 1 94.38 179 TYR A N 1
ATOM 1462 C CA . TYR A 1 179 ? -26.344 -10.422 -0.986 1 94.38 179 TYR A CA 1
ATOM 1463 C C . TYR A 1 179 ? -26.578 -9.859 0.412 1 94.38 179 TYR A C 1
ATOM 1465 O O . TYR A 1 179 ? -26.562 -8.648 0.611 1 94.38 179 TYR A O 1
ATOM 1473 N N . THR A 1 180 ? -26.906 -10.68 1.303 1 95 180 THR A N 1
ATOM 1474 C CA . THR A 1 180 ? -26.984 -10.305 2.709 1 95 180 THR A CA 1
ATOM 1475 C C . THR A 1 180 ? -25.922 -11.055 3.525 1 95 180 THR A C 1
ATOM 1477 O O . THR A 1 180 ? -25.922 -12.289 3.551 1 95 180 THR A O 1
ATOM 1480 N N . ILE A 1 181 ? -25.094 -10.289 4.176 1 95.44 181 ILE A N 1
ATOM 1481 C CA . ILE A 1 181 ? -23.953 -10.922 4.852 1 95.44 181 ILE A CA 1
ATOM 1482 C C . ILE A 1 181 ? -23.688 -10.211 6.172 1 95.44 181 ILE A C 1
ATOM 1484 O O . ILE A 1 181 ? -24 -9.023 6.324 1 95.44 181 ILE A O 1
ATOM 1488 N N . SER A 1 182 ? -23.234 -10.969 7.168 1 95.94 182 SER A N 1
ATOM 1489 C CA . SER A 1 182 ? -22.703 -10.391 8.398 1 95.94 182 SER A CA 1
ATOM 1490 C C . SER A 1 182 ? -21.203 -10.086 8.258 1 95.94 182 SER A C 1
ATOM 1492 O O . SER A 1 182 ? -20.375 -10.992 8.297 1 95.94 182 SER A O 1
ATOM 1494 N N . PRO A 1 183 ? -20.859 -8.797 8.07 1 94.62 183 PRO A N 1
ATOM 1495 C CA . PRO A 1 183 ? -19.453 -8.461 7.922 1 94.62 183 PRO A CA 1
ATOM 1496 C C . PRO A 1 183 ? -18.672 -8.562 9.234 1 94.62 183 PRO A C 1
ATOM 1498 O O . PRO A 1 183 ? -19.172 -8.141 10.281 1 94.62 183 PRO A O 1
ATOM 1501 N N . TRP A 1 184 ? -17.406 -9.07 9.195 1 90.69 184 TRP A N 1
ATOM 1502 C CA . TRP A 1 184 ? -16.641 -9.242 10.43 1 90.69 184 TRP A CA 1
ATOM 1503 C C . TRP A 1 184 ? -15.258 -8.617 10.297 1 90.69 184 TRP A C 1
ATOM 1505 O O . TRP A 1 184 ? -14.781 -7.945 11.219 1 90.69 184 TRP A O 1
ATOM 1515 N N . HIS A 1 185 ? -14.633 -8.906 9.133 1 86.94 185 HIS A N 1
ATOM 1516 C CA . HIS A 1 185 ? -13.273 -8.398 8.984 1 86.94 185 HIS A CA 1
ATOM 1517 C C . HIS A 1 185 ? -13.055 -7.801 7.594 1 86.94 185 HIS A C 1
ATOM 1519 O O . HIS A 1 185 ? -13.695 -8.227 6.629 1 86.94 185 HIS A O 1
ATOM 1525 N N . LEU A 1 186 ? -12.258 -6.797 7.594 1 85.69 186 LEU A N 1
ATOM 1526 C CA . LEU A 1 186 ? -11.703 -6.285 6.348 1 85.69 186 LEU A CA 1
ATOM 1527 C C . LEU A 1 186 ? -10.234 -6.672 6.207 1 85.69 186 LEU A C 1
ATOM 1529 O O . LEU A 1 186 ? -9.445 -6.473 7.129 1 85.69 186 LEU A O 1
ATOM 1533 N N . VAL A 1 187 ? -9.953 -7.301 5.027 1 83.94 187 VAL A N 1
ATOM 1534 C CA . VAL A 1 187 ? -8.602 -7.816 4.812 1 83.94 187 VAL A CA 1
ATOM 1535 C C . VAL A 1 187 ? -8.023 -7.23 3.523 1 83.94 187 VAL A C 1
ATOM 1537 O O . VAL A 1 187 ? -8.742 -7.07 2.531 1 83.94 187 VAL A O 1
ATOM 1540 N N . TRP A 1 188 ? -6.734 -6.883 3.656 1 80.19 188 TRP A N 1
ATOM 1541 C CA . TRP A 1 188 ? -5.984 -6.473 2.473 1 80.19 188 TRP A CA 1
ATOM 1542 C C . TRP A 1 188 ? -5.133 -7.621 1.941 1 80.19 188 TRP A C 1
ATOM 1544 O O . TRP A 1 188 ? -4.34 -8.203 2.68 1 80.19 188 TRP A O 1
ATOM 1554 N N . ASP A 1 189 ? -5.434 -8.031 0.648 1 80.56 189 ASP A N 1
ATOM 1555 C CA . ASP A 1 189 ? -4.668 -9.109 0.025 1 80.56 189 ASP A CA 1
ATOM 1556 C C . ASP A 1 189 ? -4.426 -8.82 -1.455 1 80.56 189 ASP A C 1
ATOM 1558 O O . ASP A 1 189 ? -5.371 -8.57 -2.207 1 80.56 189 ASP A O 1
ATOM 1562 N N . ASN A 1 190 ? -3.115 -8.906 -1.819 1 77.38 190 ASN A N 1
ATOM 1563 C CA . ASN A 1 190 ? -2.721 -8.688 -3.207 1 77.38 190 ASN A CA 1
ATOM 1564 C C . ASN A 1 190 ? -3.301 -7.387 -3.756 1 77.38 190 ASN A C 1
ATOM 1566 O O . ASN A 1 190 ? -3.961 -7.387 -4.797 1 77.38 190 ASN A O 1
ATOM 1570 N N . ASP A 1 191 ? -3.252 -6.309 -2.998 1 74.44 191 ASP A N 1
ATOM 1571 C CA . ASP A 1 191 ? -3.578 -4.938 -3.373 1 74.44 191 ASP A CA 1
ATOM 1572 C C . ASP A 1 191 ? -5.09 -4.742 -3.488 1 74.44 191 ASP A C 1
ATOM 1574 O O . ASP A 1 191 ? -5.551 -3.797 -4.129 1 74.44 191 ASP A O 1
ATOM 1578 N N . ASN A 1 192 ? -5.84 -5.734 -2.959 1 81.12 192 ASN A N 1
ATOM 1579 C CA . ASN A 1 192 ? -7.293 -5.609 -2.947 1 81.12 192 ASN A CA 1
ATOM 1580 C C . ASN A 1 192 ? -7.852 -5.695 -1.53 1 81.12 192 ASN A C 1
ATOM 1582 O O . ASN A 1 192 ? -7.277 -6.363 -0.67 1 81.12 192 ASN A O 1
ATOM 1586 N N . TYR A 1 193 ? -9.008 -4.992 -1.391 1 82.38 193 TYR A N 1
ATOM 1587 C CA . TYR A 1 193 ? -9.734 -5.059 -0.129 1 82.38 193 TYR A CA 1
ATOM 1588 C C . TYR A 1 193 ? -10.797 -6.152 -0.172 1 82.38 193 TYR A C 1
ATOM 1590 O O . TYR A 1 193 ? -11.602 -6.203 -1.102 1 82.38 193 TYR A O 1
ATOM 1598 N N . TYR A 1 194 ? -10.727 -7.004 0.864 1 88.75 194 TYR A N 1
ATOM 1599 C CA . TYR A 1 194 ? -11.734 -8.055 0.966 1 88.75 194 TYR A CA 1
ATOM 1600 C C . TYR A 1 194 ? -12.531 -7.922 2.258 1 88.75 194 TYR A C 1
ATOM 1602 O O . TYR A 1 194 ? -11.977 -7.574 3.303 1 88.75 194 TYR A O 1
ATOM 1610 N N . MET A 1 195 ? -13.781 -8.164 2.125 1 91.88 195 MET A N 1
ATOM 1611 C CA . MET A 1 195 ? -14.625 -8.328 3.307 1 91.88 195 MET A CA 1
ATOM 1612 C C . MET A 1 195 ? -14.859 -9.805 3.605 1 91.88 195 MET A C 1
ATOM 1614 O O . MET A 1 195 ? -15.219 -10.57 2.711 1 91.88 195 MET A O 1
ATOM 1618 N N . ILE A 1 196 ? -14.531 -10.18 4.816 1 91 196 ILE A N 1
ATOM 1619 C CA . ILE A 1 196 ? -14.844 -11.531 5.289 1 91 196 ILE A CA 1
ATOM 1620 C C . ILE A 1 196 ? -16.094 -11.492 6.156 1 91 196 ILE A C 1
ATOM 1622 O O . ILE A 1 196 ? -16.156 -10.742 7.137 1 91 196 ILE A O 1
ATOM 1626 N N . GLY A 1 197 ? -17.047 -12.18 5.758 1 91.75 197 GLY A N 1
ATOM 1627 C CA . GLY A 1 197 ? -18.297 -12.18 6.48 1 91.75 197 GLY A CA 1
ATOM 1628 C C . GLY A 1 197 ? -18.953 -13.547 6.547 1 91.75 197 GLY A C 1
ATOM 1629 O O . GLY A 1 197 ? -18.469 -14.5 5.949 1 91.75 197 GLY A O 1
ATOM 1630 N N . TYR A 1 198 ? -20 -13.586 7.367 1 93.19 198 TYR A N 1
ATOM 1631 C CA . TYR A 1 198 ? -20.781 -14.805 7.57 1 93.19 198 TYR A CA 1
ATOM 1632 C C . TYR A 1 198 ? -22.094 -14.742 6.82 1 93.19 198 TYR A C 1
ATOM 1634 O O . TYR A 1 198 ? -22.859 -13.781 6.973 1 93.19 198 TYR A O 1
ATOM 1642 N N . ASP A 1 199 ? -22.203 -15.711 5.949 1 92.69 199 ASP A N 1
ATOM 1643 C CA . ASP A 1 199 ? -23.469 -15.859 5.25 1 92.69 199 ASP A CA 1
ATOM 1644 C C . ASP A 1 199 ? -24.422 -16.781 6.023 1 92.69 199 ASP A C 1
ATOM 1646 O O . ASP A 1 199 ? -24.219 -18 6.062 1 92.69 199 ASP A O 1
ATOM 1650 N N . SER A 1 200 ? -25.469 -16.234 6.457 1 89.44 200 SER A N 1
ATOM 1651 C CA . SER A 1 200 ? -26.391 -16.984 7.305 1 89.44 200 SER A CA 1
ATOM 1652 C C . SER A 1 200 ? -27.141 -18.047 6.504 1 89.44 200 SER A C 1
ATOM 1654 O O . SER A 1 200 ? -27.469 -19.109 7.035 1 89.44 200 SER A O 1
ATOM 1656 N N . ASP A 1 201 ? -27.391 -17.734 5.277 1 89.19 201 ASP A N 1
ATOM 1657 C CA . ASP A 1 201 ? -28.141 -18.672 4.441 1 89.19 201 ASP A CA 1
ATOM 1658 C C . ASP A 1 201 ? -27.344 -19.938 4.184 1 89.19 201 ASP A C 1
ATOM 1660 O O . ASP A 1 201 ? -27.859 -21.047 4.32 1 89.19 201 ASP A O 1
ATOM 1664 N N . SER A 1 202 ? -26.109 -19.828 3.896 1 88.44 202 SER A N 1
ATOM 1665 C CA . SER A 1 202 ? -25.266 -20.969 3.578 1 88.44 202 SER A CA 1
ATOM 1666 C C . SER A 1 202 ? -24.469 -21.422 4.797 1 88.44 202 SER A C 1
ATOM 1668 O O . SER A 1 202 ? -23.844 -22.484 4.77 1 88.44 202 SER A O 1
ATOM 1670 N N . GLU A 1 203 ? -24.516 -20.625 5.902 1 88.88 203 GLU A N 1
ATOM 1671 C CA . GLU A 1 203 ? -23.766 -20.906 7.129 1 88.88 203 GLU A CA 1
ATOM 1672 C C . GLU A 1 203 ? -22.281 -21.078 6.844 1 88.88 203 GLU A C 1
ATOM 1674 O O . GLU A 1 203 ? -21.672 -22.031 7.312 1 88.88 203 GLU A O 1
ATOM 1679 N N . MET A 1 204 ? -21.812 -20.234 5.984 1 88.44 204 MET A N 1
ATOM 1680 C CA . MET A 1 204 ? -20.406 -20.312 5.598 1 88.44 204 MET A CA 1
ATOM 1681 C C . MET A 1 204 ? -19.75 -18.938 5.668 1 88.44 204 MET A C 1
ATOM 1683 O O . MET A 1 204 ? -20.438 -17.906 5.594 1 88.44 204 MET A O 1
ATOM 1687 N N . ILE A 1 205 ? -18.438 -18.969 5.844 1 88.5 205 ILE A N 1
ATOM 1688 C CA . ILE A 1 205 ? -17.641 -17.75 5.734 1 88.5 205 ILE A CA 1
ATOM 1689 C C . ILE A 1 205 ? -17.391 -17.438 4.262 1 88.5 205 ILE A C 1
ATOM 1691 O O . ILE A 1 205 ? -17.016 -18.328 3.49 1 88.5 205 ILE A O 1
ATOM 1695 N N . LYS A 1 206 ? -17.719 -16.266 3.926 1 91.38 206 LYS A N 1
ATOM 1696 C CA . LYS A 1 206 ? -17.516 -15.859 2.537 1 91.38 206 LYS A CA 1
ATOM 1697 C C . LYS A 1 206 ? -16.594 -14.664 2.445 1 91.38 206 LYS A C 1
ATOM 1699 O O . LYS A 1 206 ? -16.469 -13.883 3.395 1 91.38 206 LYS A O 1
ATOM 1704 N N . HIS A 1 207 ? -15.945 -14.609 1.318 1 91.75 207 HIS A N 1
ATOM 1705 C CA . HIS A 1 207 ? -15.031 -13.508 1.013 1 91.75 207 HIS A CA 1
ATOM 1706 C C . HIS A 1 207 ? -15.516 -12.719 -0.197 1 91.75 207 HIS A C 1
ATOM 1708 O O . HIS A 1 207 ? -15.875 -13.297 -1.225 1 91.75 207 HIS A O 1
ATOM 1714 N N . PHE A 1 208 ? -15.602 -11.414 -0.019 1 92.81 208 PHE A N 1
ATOM 1715 C CA . PHE A 1 208 ? -16.031 -10.555 -1.119 1 92.81 208 PHE A CA 1
ATOM 1716 C C . PHE A 1 208 ? -15.031 -9.43 -1.35 1 92.81 208 PHE A C 1
ATOM 1718 O O . PHE A 1 208 ? -14.562 -8.805 -0.396 1 92.81 208 PHE A O 1
ATOM 1725 N N . ARG A 1 209 ? -14.633 -9.234 -2.57 1 91.31 209 ARG A N 1
ATOM 1726 C CA . ARG A 1 209 ? -13.875 -8.039 -2.896 1 91.31 209 ARG A CA 1
ATOM 1727 C C . ARG A 1 209 ? -14.734 -6.785 -2.74 1 91.31 209 ARG A C 1
ATOM 1729 O O . ARG A 1 209 ? -15.828 -6.707 -3.291 1 91.31 209 ARG A O 1
ATOM 1736 N N . VAL A 1 210 ? -14.195 -5.852 -2.053 1 90 210 VAL A N 1
ATOM 1737 C CA . VAL A 1 210 ? -14.969 -4.664 -1.703 1 90 210 VAL A CA 1
ATOM 1738 C C . VAL A 1 210 ? -15.164 -3.789 -2.939 1 90 210 VAL A C 1
ATOM 1740 O O . VAL A 1 210 ? -16.188 -3.135 -3.092 1 90 210 VAL A O 1
ATOM 1743 N N . ASP A 1 211 ? -14.188 -3.799 -3.871 1 85.94 211 ASP A N 1
ATOM 1744 C CA . ASP A 1 211 ? -14.266 -2.955 -5.059 1 85.94 211 ASP A CA 1
ATOM 1745 C C . ASP A 1 211 ? -15.344 -3.447 -6.016 1 85.94 211 ASP A C 1
ATOM 1747 O O . ASP A 1 211 ? -15.758 -2.721 -6.922 1 85.94 211 ASP A O 1
ATOM 1751 N N . LYS A 1 212 ? -15.875 -4.648 -5.805 1 90.75 212 LYS A N 1
ATOM 1752 C CA . LYS A 1 212 ? -16.891 -5.215 -6.688 1 90.75 212 LYS A CA 1
ATOM 1753 C C . LYS A 1 212 ? -18.281 -5.129 -6.059 1 90.75 212 LYS A C 1
ATOM 1755 O O . LYS A 1 212 ? -19.266 -5.598 -6.641 1 90.75 212 LYS A O 1
ATOM 1760 N N . MET A 1 213 ? -18.328 -4.594 -4.941 1 92.56 213 MET A N 1
ATOM 1761 C CA . MET A 1 213 ? -19.594 -4.43 -4.246 1 92.56 213 MET A CA 1
ATOM 1762 C C . MET A 1 213 ? -20.281 -3.131 -4.664 1 92.56 213 MET A C 1
ATOM 1764 O O . MET A 1 213 ? -19.625 -2.096 -4.805 1 92.56 213 MET A O 1
ATOM 1768 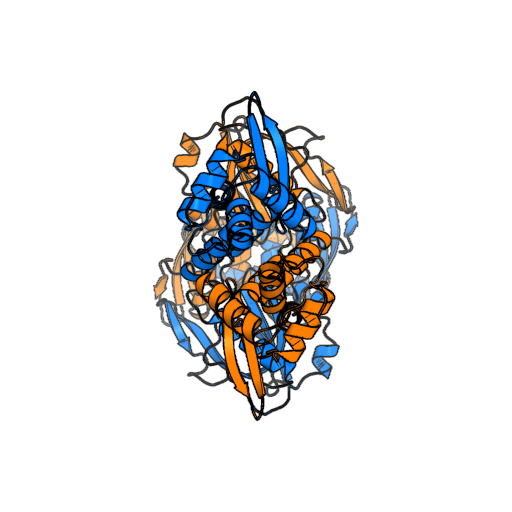N N . LEU A 1 214 ? -21.547 -3.234 -4.895 1 91.38 214 LEU A N 1
ATOM 1769 C CA . LEU A 1 214 ? -22.328 -2.062 -5.266 1 91.38 214 LEU A CA 1
ATOM 1770 C C . LEU A 1 214 ? -23.516 -1.875 -4.32 1 91.38 214 LEU A C 1
ATOM 1772 O O . LEU A 1 214 ? -24.062 -2.852 -3.797 1 91.38 214 LEU A O 1
ATOM 1776 N N . ARG A 1 215 ? -23.922 -0.662 -4.055 1 91.62 215 ARG A N 1
ATOM 1777 C CA . ARG A 1 215 ? -25.141 -0.296 -3.334 1 91.62 215 ARG A CA 1
ATOM 1778 C C . ARG A 1 215 ? -25.188 -0.969 -1.967 1 91.62 215 ARG A C 1
ATOM 1780 O O . ARG A 1 215 ? -26.172 -1.634 -1.634 1 91.62 215 ARG A O 1
ATOM 1787 N N . ILE A 1 216 ? -24.062 -0.777 -1.227 1 93.62 216 ILE A N 1
ATOM 1788 C CA . ILE A 1 216 ? -24 -1.352 0.113 1 93.62 216 ILE A CA 1
ATOM 1789 C C . ILE A 1 216 ? -25.016 -0.651 1.019 1 93.62 216 ILE A C 1
ATOM 1791 O O . ILE A 1 216 ? -25.125 0.577 1.003 1 93.62 216 ILE A O 1
ATOM 1795 N N . SER A 1 217 ? -25.797 -1.34 1.673 1 93.25 217 SER A N 1
ATOM 1796 C CA . SER A 1 217 ? -26.75 -0.812 2.645 1 93.25 217 SER A CA 1
ATOM 1797 C C . SER A 1 217 ? -26.719 -1.621 3.936 1 93.25 217 SER A C 1
ATOM 1799 O O . SER A 1 217 ? -26.5 -2.834 3.912 1 93.25 217 SER A O 1
ATOM 1801 N N . SER A 1 218 ? -26.797 -0.924 4.988 1 90.12 218 SER A N 1
ATOM 1802 C CA . SER A 1 218 ? -26.859 -1.581 6.293 1 90.12 218 SER A CA 1
ATOM 1803 C C . SER A 1 218 ? -28.297 -1.874 6.703 1 90.12 218 SER A C 1
ATOM 1805 O O . SER A 1 218 ? -29.172 -1.019 6.566 1 90.12 218 SER A O 1
ATOM 1807 N N . GLY A 1 219 ? -28.531 -3.115 6.992 1 82.94 219 GLY A N 1
ATOM 1808 C CA . GLY A 1 219 ? -29.844 -3.477 7.477 1 82.94 219 GLY A CA 1
ATOM 1809 C C . GLY A 1 219 ? -30.016 -3.283 8.969 1 82.94 219 GLY A C 1
ATOM 1810 O O . GLY A 1 219 ? -29.156 -2.668 9.617 1 82.94 219 GLY A O 1
ATOM 1811 N N . ASN A 1 220 ? -31.156 -3.74 9.5 1 87.31 220 ASN A N 1
ATOM 1812 C CA . ASN A 1 220 ? -31.469 -3.611 10.914 1 87.31 220 ASN A CA 1
ATOM 1813 C C . ASN A 1 220 ? -31.094 -4.875 11.688 1 87.31 220 ASN A C 1
ATOM 1815 O O . ASN A 1 220 ? -31.047 -4.863 12.922 1 87.31 220 ASN A O 1
ATOM 1819 N N . GLU A 1 221 ? -30.734 -5.848 10.93 1 93.06 221 GLU A N 1
ATOM 1820 C CA . GLU A 1 221 ? -30.453 -7.121 11.586 1 93.06 221 GLU A CA 1
ATOM 1821 C C . GLU A 1 221 ? -29.047 -7.148 12.172 1 93.06 221 GLU A C 1
ATOM 1823 O O . GLU A 1 221 ? -28.109 -6.602 11.578 1 93.06 221 GLU A O 1
ATOM 1828 N N . LYS A 1 222 ? -28.984 -7.832 13.32 1 95.19 222 LYS A N 1
ATOM 1829 C CA . LYS A 1 222 ? -27.688 -7.996 13.961 1 95.19 222 LYS A CA 1
ATOM 1830 C C . LYS A 1 222 ? -26.828 -9.016 13.227 1 95.19 222 LYS A C 1
ATOM 1832 O O . LYS A 1 222 ? -27.359 -9.938 12.594 1 95.19 222 LYS A O 1
ATOM 1837 N N . ARG A 1 223 ? -25.531 -8.852 13.328 1 94.38 223 ARG A N 1
ATOM 1838 C CA . ARG A 1 223 ? -24.578 -9.773 12.703 1 94.38 223 ARG A CA 1
ATOM 1839 C C . ARG A 1 223 ? -24.703 -11.172 13.297 1 94.38 223 ARG A C 1
ATOM 1841 O O . ARG A 1 223 ? -25 -11.32 14.484 1 94.38 223 ARG A O 1
ATOM 1848 N N . GLU A 1 224 ? -24.484 -12.047 12.516 1 94.06 224 GLU A N 1
ATOM 1849 C CA . GLU A 1 224 ? -24.469 -13.445 12.914 1 94.06 224 GLU A CA 1
ATOM 1850 C C . GLU A 1 224 ? -23.109 -14.078 12.656 1 94.06 224 GLU A C 1
ATOM 1852 O O . GLU A 1 224 ? -22.219 -13.438 12.094 1 94.06 224 GLU A O 1
ATOM 1857 N N . GLY A 1 225 ? -22.859 -15.32 13.234 1 90.75 225 GLY A N 1
ATOM 1858 C CA . GLY A 1 225 ? -21.656 -16.094 12.93 1 90.75 225 GLY A CA 1
ATOM 1859 C C . GLY A 1 225 ? -20.547 -15.891 13.945 1 90.75 225 GLY A C 1
ATOM 1860 O O . GLY A 1 225 ? -19.391 -16.25 13.688 1 90.75 225 GLY A O 1
ATOM 1861 N N . LEU A 1 226 ? -20.844 -15.289 15.062 1 86.88 226 LEU A N 1
ATOM 1862 C CA . LEU A 1 226 ? -19.859 -15.016 16.094 1 86.88 226 LEU A CA 1
ATOM 1863 C C . LEU A 1 226 ? -19.094 -16.281 16.469 1 86.88 226 LEU A C 1
ATOM 1865 O O . LEU A 1 226 ? -17.859 -16.266 16.578 1 86.88 226 LEU A O 1
ATOM 1869 N N . LYS A 1 227 ? -19.797 -17.328 16.641 1 84.44 227 LYS A N 1
ATOM 1870 C CA . LYS A 1 227 ? -19.172 -18.594 17.047 1 84.44 227 LYS A CA 1
ATOM 1871 C C . LYS A 1 227 ? -18.172 -19.062 15.992 1 84.44 227 LYS A C 1
ATOM 1873 O O . LYS A 1 227 ? -17.047 -19.453 16.312 1 84.44 227 LYS A O 1
ATOM 1878 N N . LYS A 1 228 ? -18.562 -19.031 14.758 1 83 228 LYS A N 1
ATOM 1879 C CA . LYS A 1 228 ? -17.703 -19.484 13.672 1 83 228 LYS A CA 1
ATOM 1880 C C . LYS A 1 228 ? -16.484 -18.562 13.516 1 83 228 LYS A C 1
ATOM 1882 O O . LYS A 1 228 ? -15.375 -19.031 13.258 1 83 228 LYS A O 1
ATOM 1887 N N . MET A 1 229 ? -16.703 -17.328 13.742 1 81.62 229 MET A N 1
ATOM 1888 C CA . MET A 1 229 ? -15.641 -16.344 13.562 1 81.62 229 MET A CA 1
ATOM 1889 C C . MET A 1 229 ? -14.641 -16.391 14.711 1 81.62 229 MET A C 1
ATOM 1891 O O . MET A 1 229 ? -13.461 -16.094 14.523 1 81.62 229 MET A O 1
ATOM 1895 N N . LYS A 1 230 ? -15.094 -16.656 15.875 1 76.5 230 LYS A N 1
ATOM 1896 C CA . LYS A 1 230 ? -14.211 -16.75 17.031 1 76.5 230 LYS A CA 1
ATOM 1897 C C . LYS A 1 230 ? -13.211 -17.891 16.859 1 76.5 230 LYS A C 1
ATOM 1899 O O . LYS A 1 230 ? -12.094 -17.844 17.375 1 76.5 230 LYS A O 1
ATOM 1904 N N . GLU A 1 231 ? -13.594 -18.891 16.156 1 73.62 231 GLU A N 1
ATOM 1905 C CA . GLU A 1 231 ? -12.727 -20.031 15.906 1 73.62 231 GLU A CA 1
ATOM 1906 C C . GLU A 1 231 ? -11.633 -19.688 14.891 1 73.62 231 GLU A C 1
ATOM 1908 O O . GLU A 1 231 ? -10.609 -20.375 14.812 1 73.62 231 GLU A O 1
ATOM 1913 N N . PHE A 1 232 ? -11.898 -18.609 14.258 1 69.44 232 PHE A N 1
ATOM 1914 C CA . PHE A 1 232 ? -11.016 -18.266 13.156 1 69.44 232 PHE A CA 1
ATOM 1915 C C . PHE A 1 232 ? -10.078 -17.125 13.547 1 69.44 232 PHE A C 1
ATOM 1917 O O . PHE A 1 232 ? -10.531 -16.094 14.047 1 69.44 232 PHE A O 1
ATOM 1924 N N . ASN A 1 233 ? -8.797 -17.422 13.844 1 70.94 233 ASN A N 1
ATOM 1925 C CA . ASN A 1 233 ? -7.832 -16.328 13.859 1 70.94 233 ASN A CA 1
ATOM 1926 C C . ASN A 1 233 ? -7.59 -15.773 12.453 1 70.94 233 ASN A C 1
ATOM 1928 O O . ASN A 1 233 ? -6.93 -16.422 11.633 1 70.94 233 ASN A O 1
ATOM 1932 N N . ILE A 1 234 ? -8.148 -14.625 12.172 1 70.69 234 ILE A N 1
ATOM 1933 C CA . ILE A 1 234 ? -8.188 -14.094 10.812 1 70.69 234 ILE A CA 1
ATOM 1934 C C . ILE A 1 234 ? -6.77 -13.875 10.305 1 70.69 234 ILE A C 1
ATOM 1936 O O . ILE A 1 234 ? -6.496 -14.047 9.117 1 70.69 234 ILE A O 1
ATOM 1940 N N . ALA A 1 235 ? -5.863 -13.43 11.203 1 68.44 235 ALA A N 1
ATOM 1941 C CA . ALA A 1 235 ? -4.484 -13.203 10.773 1 68.44 235 ALA A CA 1
ATOM 1942 C C . ALA A 1 235 ? -3.854 -14.492 10.258 1 68.44 235 ALA A C 1
ATOM 1944 O O . ALA A 1 235 ? -3.217 -14.5 9.203 1 68.44 235 ALA A O 1
ATOM 1945 N N . THR A 1 236 ? -4.164 -15.547 10.961 1 73.12 236 THR A N 1
ATOM 1946 C CA . THR A 1 236 ? -3.619 -16.844 10.562 1 73.12 236 THR A CA 1
ATOM 1947 C C . THR A 1 236 ? -4.387 -17.422 9.375 1 73.12 236 THR A C 1
ATOM 1949 O O . THR A 1 236 ? -3.789 -18.016 8.477 1 73.12 236 THR A O 1
ATOM 1952 N N . TYR A 1 237 ? -5.645 -17.078 9.383 1 76.12 237 TYR A N 1
ATOM 1953 C CA . TYR A 1 237 ? -6.508 -17.594 8.328 1 76.12 237 TYR A CA 1
ATOM 1954 C C . TYR A 1 237 ? -6.113 -17.047 6.969 1 76.12 237 TYR A C 1
ATOM 1956 O O . TYR A 1 237 ? -5.984 -17.781 5.996 1 76.12 237 TYR A O 1
ATOM 1964 N N . SER A 1 238 ? -5.879 -15.758 6.906 1 77.31 238 SER A N 1
ATOM 1965 C CA . SER A 1 238 ? -5.574 -15.117 5.629 1 77.31 238 SER A CA 1
ATOM 1966 C C . SER A 1 238 ? -4.246 -15.617 5.066 1 77.31 238 SER A C 1
ATOM 1968 O O . SER A 1 238 ? -4.086 -15.734 3.848 1 77.31 238 SER A O 1
ATOM 1970 N N . ARG A 1 239 ? -3.367 -16.016 5.922 1 77.81 239 ARG A N 1
ATOM 1971 C CA . ARG A 1 239 ? -2.055 -16.5 5.5 1 77.81 239 ARG A CA 1
ATOM 1972 C C . ARG A 1 239 ? -2.164 -17.875 4.836 1 77.81 239 ARG A C 1
ATOM 1974 O O . ARG A 1 239 ? -1.299 -18.25 4.047 1 77.81 239 ARG A O 1
ATOM 1981 N N . THR A 1 240 ? -3.23 -18.5 5.164 1 81.94 240 THR A N 1
ATOM 1982 C CA . THR A 1 240 ? -3.381 -19.859 4.664 1 81.94 240 THR A CA 1
ATOM 1983 C C . THR A 1 240 ? -3.992 -19.859 3.266 1 81.94 240 THR A C 1
ATOM 1985 O O . THR A 1 240 ? -4.016 -20.891 2.592 1 81.94 240 THR A O 1
ATOM 1988 N N . LEU A 1 241 ? -4.371 -18.734 2.896 1 83.06 241 LEU A N 1
ATOM 1989 C CA . LEU A 1 241 ? -5.141 -18.672 1.659 1 83.06 241 LEU A CA 1
ATOM 1990 C C . LEU A 1 241 ? -4.266 -18.234 0.494 1 83.06 241 LEU A C 1
ATOM 1992 O O . LEU A 1 241 ? -3.424 -17.344 0.65 1 83.06 241 LEU A O 1
ATOM 1996 N N . PHE A 1 242 ? -4.266 -18.984 -0.545 1 83.88 242 PHE A N 1
ATOM 1997 C CA . PHE A 1 242 ? -3.77 -18.531 -1.838 1 83.88 242 PHE A CA 1
ATOM 1998 C C . PHE A 1 242 ? -4.91 -18.016 -2.705 1 83.88 242 PHE A C 1
ATOM 2000 O O . PHE A 1 242 ? -5.691 -18.797 -3.246 1 83.88 242 PHE A O 1
ATOM 2007 N N . GLY A 1 243 ? -4.953 -16.797 -2.715 1 78.75 243 GLY A N 1
ATOM 2008 C CA . GLY A 1 243 ? -6.191 -16.203 -3.201 1 78.75 243 GLY A CA 1
ATOM 2009 C C . GLY A 1 243 ? -7.285 -16.156 -2.15 1 78.75 243 GLY A C 1
ATOM 2010 O O . GLY A 1 243 ? -7.148 -16.766 -1.082 1 78.75 243 GLY A O 1
ATOM 2011 N N . MET A 1 244 ? -8.227 -15.352 -2.125 1 76.62 244 MET A N 1
ATOM 2012 C CA . MET A 1 244 ? -9.273 -15.234 -1.112 1 76.62 244 MET A CA 1
ATOM 2013 C C . MET A 1 244 ? -10.391 -16.234 -1.374 1 76.62 244 MET A C 1
ATOM 2015 O O . MET A 1 244 ? -11.539 -15.844 -1.61 1 76.62 244 MET A O 1
ATOM 2019 N N . LEU A 1 245 ? -9.891 -17.516 -1.457 1 76.94 245 LEU A N 1
ATOM 2020 C CA . LEU A 1 245 ? -10.82 -18.641 -1.577 1 76.94 245 LEU A CA 1
ATOM 2021 C C . LEU A 1 245 ? -10.891 -19.422 -0.275 1 76.94 245 LEU A C 1
ATOM 2023 O O . LEU A 1 245 ? -9.859 -19.719 0.336 1 76.94 245 LEU A O 1
ATOM 2027 N N . GLY A 1 246 ? -12.039 -19.703 0.173 1 74.62 246 GLY A N 1
ATOM 2028 C CA . GLY A 1 246 ? -12.219 -20.375 1.449 1 74.62 246 GLY A CA 1
ATOM 2029 C C . GLY A 1 246 ? -12 -21.875 1.368 1 74.62 246 GLY A C 1
ATOM 2030 O O . GLY A 1 246 ? -11.828 -22.422 0.279 1 74.62 246 GLY A O 1
ATOM 2031 N N . GLY A 1 247 ? -11.766 -22.547 2.418 1 79.44 247 GLY A N 1
ATOM 2032 C CA . GLY A 1 247 ? -11.57 -23.984 2.543 1 79.44 247 GLY A CA 1
ATOM 2033 C C . GLY A 1 247 ? -10.969 -24.391 3.873 1 79.44 247 GLY A C 1
ATOM 2034 O O . GLY A 1 247 ? -10.773 -23.547 4.758 1 79.44 247 GLY A O 1
ATOM 2035 N N . GLU A 1 248 ? -10.836 -25.625 3.914 1 83.56 248 GLU A N 1
ATOM 2036 C CA . GLU A 1 248 ? -10.25 -26.141 5.145 1 83.56 248 GLU A CA 1
ATOM 2037 C C . GLU A 1 248 ? -8.727 -26.094 5.102 1 83.56 248 GLU A C 1
ATOM 2039 O O . GLU A 1 248 ? -8.117 -26.516 4.113 1 83.56 248 GLU A O 1
ATOM 2044 N N . SER A 1 249 ? -8.242 -25.516 6.156 1 88.12 249 SER A N 1
ATOM 2045 C CA . SER A 1 249 ? -6.789 -25.438 6.27 1 88.12 249 SER A CA 1
ATOM 2046 C C . SER A 1 249 ? -6.184 -26.828 6.5 1 88.12 249 SER A C 1
ATOM 2048 O O . SER A 1 249 ? -6.77 -27.656 7.191 1 88.12 249 SER A O 1
ATOM 2050 N N . THR A 1 250 ? -5.047 -27.094 5.859 1 93.44 250 THR A N 1
ATOM 2051 C CA . THR A 1 250 ? -4.332 -28.359 5.969 1 93.44 250 THR A CA 1
ATOM 2052 C C . THR A 1 250 ? -2.844 -28.125 6.199 1 93.44 250 THR A C 1
ATOM 2054 O O . THR A 1 250 ? -2.252 -27.219 5.602 1 93.44 250 THR A O 1
ATOM 2057 N N . ARG A 1 251 ? -2.266 -28.984 7.141 1 94.81 251 ARG A N 1
ATOM 2058 C CA . ARG A 1 251 ? -0.817 -28.938 7.316 1 94.81 251 ARG A CA 1
ATOM 2059 C C . ARG A 1 251 ? -0.104 -29.672 6.184 1 94.81 251 ARG A C 1
ATOM 2061 O O . ARG A 1 251 ? -0.326 -30.859 5.969 1 94.81 251 ARG A O 1
ATOM 2068 N N . VAL A 1 252 ? 0.693 -28.922 5.469 1 97.5 252 VAL A N 1
ATOM 2069 C CA . VAL A 1 252 ? 1.373 -29.469 4.301 1 97.5 252 VAL A CA 1
ATOM 2070 C C . VAL A 1 252 ? 2.879 -29.5 4.547 1 97.5 252 VAL A C 1
ATOM 2072 O O . VAL A 1 252 ? 3.447 -28.531 5.07 1 97.5 252 VAL A O 1
ATOM 2075 N N . THR A 1 253 ? 3.467 -30.609 4.223 1 98.19 253 THR A N 1
ATOM 2076 C CA . THR A 1 253 ? 4.914 -30.766 4.293 1 98.19 253 THR A CA 1
ATOM 2077 C C . THR A 1 253 ? 5.551 -30.547 2.924 1 98.19 253 THR A C 1
ATOM 2079 O O . THR A 1 253 ? 5.238 -31.25 1.968 1 98.19 253 THR A O 1
ATOM 2082 N N . LEU A 1 254 ? 6.43 -29.594 2.855 1 98.06 254 LEU A N 1
ATOM 2083 C CA . LEU A 1 254 ? 7.102 -29.25 1.606 1 98.06 254 LEU A CA 1
ATOM 2084 C C . LEU A 1 254 ? 8.586 -29.609 1.673 1 98.06 254 LEU A C 1
ATOM 2086 O O . LEU A 1 254 ? 9.258 -29.297 2.66 1 98.06 254 LEU A O 1
ATOM 2090 N N . GLN A 1 255 ? 9.062 -30.297 0.741 1 98.31 255 GLN A N 1
ATOM 2091 C CA . GLN A 1 255 ? 10.508 -30.422 0.534 1 98.31 255 GLN A CA 1
ATOM 2092 C C . GLN A 1 255 ? 11.016 -29.344 -0.426 1 98.31 255 GLN A C 1
ATOM 2094 O O . GLN A 1 255 ? 10.547 -29.25 -1.562 1 98.31 255 GLN A O 1
ATOM 2099 N N . CYS A 1 256 ? 11.977 -28.578 -0.018 1 98.12 256 CYS A N 1
ATOM 2100 C CA . CYS A 1 256 ? 12.406 -27.406 -0.767 1 98.12 256 CYS A CA 1
ATOM 2101 C C . CYS A 1 256 ? 13.914 -27.406 -0.978 1 98.12 256 CYS A C 1
ATOM 2103 O O . CYS A 1 256 ? 14.672 -27.812 -0.086 1 98.12 256 CYS A O 1
ATOM 2105 N N . HIS A 1 257 ? 14.336 -27.078 -2.176 1 97.56 257 HIS A N 1
ATOM 2106 C CA . HIS A 1 257 ? 15.75 -26.75 -2.352 1 97.56 257 HIS A CA 1
ATOM 2107 C C . HIS A 1 257 ? 16.172 -25.594 -1.449 1 97.56 257 HIS A C 1
ATOM 2109 O O . HIS A 1 257 ? 15.375 -24.688 -1.188 1 97.56 257 HIS A O 1
ATOM 2115 N N . ASN A 1 258 ? 17.406 -25.578 -1.048 1 95.94 258 ASN A N 1
ATOM 2116 C CA . ASN A 1 258 ? 17.859 -24.578 -0.084 1 95.94 258 ASN A CA 1
ATOM 2117 C C . ASN A 1 258 ? 17.688 -23.156 -0.612 1 95.94 258 ASN A C 1
ATOM 2119 O O . ASN A 1 258 ? 17.484 -22.219 0.164 1 95.94 258 ASN A O 1
ATOM 2123 N N . SER A 1 259 ? 17.688 -23.031 -1.92 1 94.12 259 SER A N 1
ATOM 2124 C CA . SER A 1 259 ? 17.562 -21.719 -2.533 1 94.12 259 SER A CA 1
ATOM 2125 C C . SER A 1 259 ? 16.141 -21.156 -2.365 1 94.12 259 SER A C 1
ATOM 2127 O O . SER A 1 259 ? 15.906 -19.969 -2.602 1 94.12 259 SER A O 1
ATOM 2129 N N . MET A 1 260 ? 15.219 -21.938 -1.842 1 96.31 260 MET A N 1
ATOM 2130 C CA . MET A 1 260 ? 13.812 -21.547 -1.73 1 96.31 260 MET A CA 1
ATOM 2131 C C . MET A 1 260 ? 13.508 -21.031 -0.329 1 96.31 260 MET A C 1
ATOM 2133 O O . MET A 1 260 ? 12.367 -20.672 -0.034 1 96.31 260 MET A O 1
ATOM 2137 N N . ALA A 1 261 ? 14.539 -20.938 0.49 1 94.94 261 ALA A N 1
ATOM 2138 C CA . ALA A 1 261 ? 14.328 -20.516 1.87 1 94.94 261 ALA A CA 1
ATOM 2139 C C . ALA A 1 261 ? 13.672 -19.125 1.924 1 94.94 261 ALA A C 1
ATOM 2141 O O . ALA A 1 261 ? 12.688 -18.938 2.641 1 94.94 261 ALA A O 1
ATOM 2142 N N . GLY A 1 262 ? 14.203 -18.234 1.117 1 91.75 262 GLY A N 1
ATOM 2143 C CA . GLY A 1 262 ? 13.641 -16.891 1.08 1 91.75 262 GLY A CA 1
ATOM 2144 C C . GLY A 1 262 ? 12.203 -16.859 0.606 1 91.75 262 GLY A C 1
ATOM 2145 O O . GLY A 1 262 ? 11.383 -16.109 1.142 1 91.75 262 GLY A O 1
ATOM 2146 N N . VAL A 1 263 ? 11.883 -17.672 -0.369 1 92.44 263 VAL A N 1
ATOM 2147 C CA . VAL A 1 263 ? 10.547 -17.734 -0.954 1 92.44 263 VAL A CA 1
ATOM 2148 C C . VAL A 1 263 ? 9.539 -18.219 0.093 1 92.44 263 VAL A C 1
ATOM 2150 O O . VAL A 1 263 ? 8.461 -17.656 0.233 1 92.44 263 VAL A O 1
ATOM 2153 N N . ILE A 1 264 ? 9.945 -19.219 0.881 1 93.69 264 ILE A N 1
ATOM 2154 C CA . ILE A 1 264 ? 9.07 -19.797 1.897 1 93.69 264 ILE A CA 1
ATOM 2155 C C . ILE A 1 264 ? 8.867 -18.797 3.035 1 93.69 264 ILE A C 1
ATOM 2157 O O . ILE A 1 264 ? 7.742 -18.594 3.492 1 93.69 264 ILE A O 1
ATOM 2161 N N . ILE A 1 265 ? 9.906 -18.156 3.377 1 90.19 265 ILE A N 1
ATOM 2162 C CA . ILE A 1 265 ? 9.844 -17.188 4.461 1 90.19 265 ILE A CA 1
ATOM 2163 C C . ILE A 1 265 ? 8.984 -16 4.039 1 90.19 265 ILE A C 1
ATOM 2165 O O . ILE A 1 265 ? 8.172 -15.5 4.824 1 90.19 265 ILE A O 1
ATOM 2169 N N . ASP A 1 266 ? 9.133 -15.578 2.82 1 86.75 266 ASP A N 1
ATOM 2170 C CA . ASP A 1 266 ? 8.375 -14.438 2.305 1 86.75 266 ASP A CA 1
ATOM 2171 C C . ASP A 1 266 ? 6.879 -14.734 2.289 1 86.75 266 ASP A C 1
ATOM 2173 O O . ASP A 1 266 ? 6.062 -13.852 2.559 1 86.75 266 ASP A O 1
ATOM 2177 N N . ARG A 1 267 ? 6.531 -15.969 1.964 1 88.69 267 ARG A N 1
ATOM 2178 C CA . ARG A 1 267 ? 5.129 -16.312 1.784 1 88.69 267 ARG A CA 1
ATOM 2179 C C . ARG A 1 267 ? 4.477 -16.672 3.117 1 88.69 267 ARG A C 1
ATOM 2181 O O . ARG A 1 267 ? 3.322 -16.328 3.365 1 88.69 267 ARG A O 1
ATOM 2188 N N . PHE A 1 268 ? 5.258 -17.375 3.984 1 88.88 268 PHE A N 1
ATOM 2189 C CA . PHE A 1 268 ? 4.605 -17.969 5.148 1 88.88 268 PHE A CA 1
ATOM 2190 C C . PHE A 1 268 ? 5.117 -17.328 6.438 1 88.88 268 PHE A C 1
ATOM 2192 O O . PHE A 1 268 ? 4.523 -17.516 7.504 1 88.88 268 PHE A O 1
ATOM 2199 N N . GLY A 1 269 ? 6.195 -16.625 6.34 1 84.44 269 GLY A N 1
ATOM 2200 C CA . GLY A 1 269 ? 6.711 -15.93 7.512 1 84.44 269 GLY A CA 1
ATOM 2201 C C . GLY A 1 269 ? 7.93 -16.609 8.109 1 84.44 269 GLY A C 1
ATOM 2202 O O . GLY A 1 269 ? 8.148 -17.797 7.906 1 84.44 269 GLY A O 1
ATOM 2203 N N . LYS A 1 270 ? 8.602 -15.828 8.922 1 84.69 270 LYS A N 1
ATOM 2204 C CA . LYS A 1 270 ? 9.844 -16.312 9.539 1 84.69 270 LYS A CA 1
ATOM 2205 C C . LYS A 1 270 ? 9.555 -17.359 10.594 1 84.69 270 LYS A C 1
ATOM 2207 O O . LYS A 1 270 ? 10.43 -18.172 10.93 1 84.69 270 LYS A O 1
ATOM 2212 N N . ASP A 1 271 ? 8.398 -17.422 11.086 1 84.81 271 ASP A N 1
ATOM 2213 C CA . ASP A 1 271 ? 8.039 -18.359 12.148 1 84.81 271 ASP A CA 1
ATOM 2214 C C . ASP A 1 271 ? 7.734 -19.75 11.586 1 84.81 271 ASP A C 1
ATOM 2216 O O . ASP A 1 271 ? 7.516 -20.688 12.344 1 84.81 271 ASP A O 1
ATOM 2220 N N . THR A 1 272 ? 7.73 -19.859 10.266 1 90.62 272 THR A N 1
ATOM 2221 C CA . THR A 1 272 ? 7.496 -21.156 9.633 1 90.62 272 THR A CA 1
ATOM 2222 C C . THR A 1 272 ? 8.555 -22.172 10.055 1 90.62 272 THR A C 1
ATOM 2224 O O . THR A 1 272 ? 9.742 -21.828 10.156 1 90.62 272 THR A O 1
ATOM 2227 N N . VAL A 1 273 ? 8.102 -23.328 10.359 1 94.38 273 VAL A N 1
ATOM 2228 C CA . VAL A 1 273 ? 9.039 -24.359 10.766 1 94.38 273 VAL A CA 1
ATOM 2229 C C . VAL A 1 273 ? 9.781 -24.891 9.547 1 94.38 273 VAL A C 1
ATOM 2231 O O . VAL A 1 273 ? 9.156 -25.406 8.609 1 94.38 273 VAL A O 1
ATOM 2234 N N . MET A 1 274 ? 11.039 -24.766 9.562 1 95.56 274 MET A N 1
ATOM 2235 C CA . MET A 1 274 ? 11.922 -25.25 8.508 1 95.56 274 MET A CA 1
ATOM 2236 C C . MET A 1 274 ? 13.047 -26.109 9.086 1 95.56 274 MET A C 1
ATOM 2238 O O . MET A 1 274 ? 13.734 -25.688 10.023 1 95.56 274 MET A O 1
ATOM 2242 N N . LEU A 1 275 ? 13.148 -27.281 8.555 1 96.12 275 LEU A N 1
ATOM 2243 C CA . LEU A 1 275 ? 14.156 -28.219 9.047 1 96.12 275 LEU A CA 1
ATOM 2244 C C . LEU A 1 275 ? 15.062 -28.688 7.906 1 96.12 275 LEU A C 1
ATOM 2246 O O . LEU A 1 275 ? 14.57 -29.094 6.848 1 96.12 275 LEU A O 1
ATOM 2250 N N . ARG A 1 276 ? 16.312 -28.672 8.18 1 94.69 276 ARG A N 1
ATOM 2251 C CA . ARG A 1 276 ? 17.219 -29.188 7.176 1 94.69 276 ARG A CA 1
ATOM 2252 C C . ARG A 1 276 ? 16.969 -30.672 6.926 1 94.69 276 ARG A C 1
ATOM 2254 O O . ARG A 1 276 ? 16.719 -31.438 7.863 1 94.69 276 ARG A O 1
ATOM 2261 N N . HIS A 1 277 ? 16.922 -31.031 5.715 1 94.19 277 HIS A N 1
ATOM 2262 C CA . HIS A 1 277 ? 16.703 -32.438 5.332 1 94.19 277 HIS A CA 1
ATOM 2263 C C . HIS A 1 277 ? 18 -33.094 4.871 1 94.19 277 HIS A C 1
ATOM 2265 O O . HIS A 1 277 ? 18.344 -34.188 5.316 1 94.19 277 HIS A O 1
ATOM 2271 N N . ASP A 1 278 ? 18.719 -32.5 3.922 1 94.12 278 ASP A N 1
ATOM 2272 C CA . ASP A 1 278 ? 20.047 -32.906 3.441 1 94.12 278 ASP A CA 1
ATOM 2273 C C . ASP A 1 278 ? 20.875 -31.688 3.045 1 94.12 278 ASP A C 1
ATOM 2275 O O . ASP A 1 278 ? 20.594 -30.562 3.49 1 94.12 278 ASP A O 1
ATOM 2279 N N . ASP A 1 279 ? 21.922 -31.828 2.279 1 93.38 279 ASP A N 1
ATOM 2280 C CA . ASP A 1 279 ? 22.828 -30.75 1.957 1 93.38 279 ASP A CA 1
ATOM 2281 C C . ASP A 1 279 ? 22.172 -29.734 1.024 1 93.38 279 ASP A C 1
ATOM 2283 O O . ASP A 1 279 ? 22.531 -28.547 1.024 1 93.38 279 ASP A O 1
ATOM 2287 N N . GLU A 1 280 ? 21.156 -30.172 0.315 1 96.12 280 GLU A N 1
ATOM 2288 C CA . GLU A 1 280 ? 20.625 -29.297 -0.723 1 96.12 280 GLU A CA 1
ATOM 2289 C C . GLU A 1 280 ? 19.141 -28.984 -0.483 1 96.12 280 GLU A C 1
ATOM 2291 O O . GLU A 1 280 ? 18.547 -28.188 -1.203 1 96.12 280 GLU A O 1
ATOM 2296 N N . HIS A 1 281 ? 18.625 -29.641 0.571 1 97.5 281 HIS A N 1
ATOM 2297 C CA . HIS A 1 281 ? 17.188 -29.5 0.731 1 97.5 281 HIS A CA 1
ATOM 2298 C C . HIS A 1 281 ? 16.812 -29.266 2.191 1 97.5 281 HIS A C 1
ATOM 2300 O O . HIS A 1 281 ? 17.562 -29.625 3.094 1 97.5 281 HIS A O 1
ATOM 2306 N N . PHE A 1 282 ? 15.688 -28.641 2.369 1 98 282 PHE A N 1
ATOM 2307 C CA . PHE A 1 282 ? 15.055 -28.516 3.678 1 98 282 PHE A CA 1
ATOM 2308 C C . PHE A 1 282 ? 13.57 -28.844 3.596 1 98 282 PHE A C 1
ATOM 2310 O O . PHE A 1 282 ? 13.008 -28.938 2.504 1 98 282 PHE A O 1
ATOM 2317 N N . ILE A 1 283 ? 12.984 -29.156 4.766 1 98.31 283 ILE A N 1
ATOM 2318 C CA . ILE A 1 283 ? 11.562 -29.438 4.879 1 98.31 283 ILE A CA 1
ATOM 2319 C C . ILE A 1 283 ? 10.844 -28.281 5.578 1 98.31 283 ILE A C 1
ATOM 2321 O O . ILE A 1 283 ? 11.336 -27.766 6.582 1 98.31 283 ILE A O 1
ATOM 2325 N N . ALA A 1 284 ? 9.773 -27.828 4.988 1 97.44 284 ALA A N 1
ATOM 2326 C CA . ALA A 1 284 ? 8.953 -26.781 5.586 1 97.44 284 ALA A CA 1
ATOM 2327 C C . ALA A 1 284 ? 7.547 -27.297 5.898 1 97.44 284 ALA A C 1
ATOM 2329 O O . ALA A 1 284 ? 6.969 -28.047 5.109 1 97.44 284 ALA A O 1
ATOM 2330 N N . TYR A 1 285 ? 7.043 -26.938 7.031 1 96.75 285 TYR A N 1
ATOM 2331 C CA . TYR A 1 285 ? 5.672 -27.234 7.422 1 96.75 285 TYR A CA 1
ATOM 2332 C C . TYR A 1 285 ? 4.801 -25.984 7.359 1 96.75 285 TYR A C 1
ATOM 2334 O O . TYR A 1 285 ? 5.047 -25.016 8.086 1 96.75 285 TYR A O 1
ATOM 2342 N N . VAL A 1 286 ? 3.85 -26.031 6.5 1 94.62 286 VAL A N 1
ATOM 2343 C CA . VAL A 1 286 ? 3.035 -24.844 6.312 1 94.62 286 VAL A CA 1
ATOM 2344 C C . VAL A 1 286 ? 1.555 -25.203 6.414 1 94.62 286 VAL A C 1
ATOM 2346 O O . VAL A 1 286 ? 1.163 -26.328 6.109 1 94.62 286 VAL A O 1
ATOM 2349 N N . GLU A 1 287 ? 0.778 -24.297 6.949 1 92.25 287 GLU A N 1
ATOM 2350 C CA . GLU A 1 287 ? -0.676 -24.422 6.98 1 92.25 287 GLU A CA 1
ATOM 2351 C C . GLU A 1 287 ? -1.317 -23.672 5.816 1 92.25 287 GLU A C 1
ATOM 2353 O O . GLU A 1 287 ? -1.173 -22.453 5.703 1 92.25 287 GLU A O 1
ATOM 2358 N N . VAL A 1 288 ? -2.012 -24.422 4.922 1 93.38 288 VAL A N 1
ATOM 2359 C CA . VAL A 1 288 ? -2.57 -23.781 3.734 1 93.38 288 VAL A CA 1
ATOM 2360 C C . VAL A 1 288 ? -3.898 -24.438 3.367 1 93.38 288 VAL A C 1
ATOM 2362 O O . VAL A 1 288 ? -4.18 -25.562 3.791 1 93.38 288 VAL A O 1
ATOM 2365 N N . VAL A 1 289 ? -4.758 -23.688 2.768 1 90.69 289 VAL A N 1
ATOM 2366 C CA . VAL A 1 289 ? -5.867 -24.281 2.037 1 90.69 289 VAL A CA 1
ATOM 2367 C C . VAL A 1 289 ? -5.375 -24.797 0.688 1 90.69 289 VAL A C 1
ATOM 2369 O O . VAL A 1 289 ? -4.934 -24.031 -0.161 1 90.69 289 VAL A O 1
ATOM 2372 N N . PRO A 1 290 ? -5.387 -26.109 0.462 1 93.31 290 PRO A N 1
ATOM 2373 C CA . PRO A 1 290 ? -4.82 -26.672 -0.764 1 93.31 290 PRO A CA 1
ATOM 2374 C C . PRO A 1 290 ? -5.688 -26.406 -1.992 1 93.31 290 PRO A C 1
ATOM 2376 O O . PRO A 1 290 ? -6.223 -27.344 -2.59 1 93.31 290 PRO A O 1
ATOM 2379 N N . SER A 1 291 ? -5.73 -25.219 -2.385 1 92.31 291 SER A N 1
ATOM 2380 C CA . SER A 1 291 ? -6.473 -24.797 -3.57 1 92.31 291 SER A CA 1
ATOM 2381 C C . SER A 1 291 ? -5.641 -24.969 -4.836 1 92.31 291 SER A C 1
ATOM 2383 O O . SER A 1 291 ? -4.434 -25.234 -4.762 1 92.31 291 SER A O 1
ATOM 2385 N N . ASP A 1 292 ? -6.273 -24.922 -6.008 1 94.06 292 ASP A N 1
ATOM 2386 C CA . ASP A 1 292 ? -5.547 -24.969 -7.273 1 94.06 292 ASP A CA 1
ATOM 2387 C C . ASP A 1 292 ? -4.539 -23.828 -7.379 1 94.06 292 ASP A C 1
ATOM 2389 O O . ASP A 1 292 ? -3.477 -23.984 -7.984 1 94.06 292 ASP A O 1
ATOM 2393 N N . GLN A 1 293 ? -4.895 -22.781 -6.758 1 92.75 293 GLN A N 1
ATOM 2394 C CA . GLN A 1 293 ? -3.984 -21.641 -6.766 1 92.75 293 GLN A CA 1
ATOM 2395 C C . GLN A 1 293 ? -2.711 -21.938 -5.984 1 92.75 293 GLN A C 1
ATOM 2397 O O . GLN A 1 293 ? -1.611 -21.578 -6.414 1 92.75 293 GLN A O 1
ATOM 2402 N N . PHE A 1 294 ? -2.863 -22.562 -4.812 1 94.88 294 PHE A N 1
ATOM 2403 C CA . PHE A 1 294 ? -1.698 -22.984 -4.039 1 94.88 294 PHE A CA 1
ATOM 2404 C C . PHE A 1 294 ? -0.848 -23.969 -4.832 1 94.88 294 PHE A C 1
ATOM 2406 O O . PHE A 1 294 ? 0.373 -23.812 -4.918 1 94.88 294 PHE A O 1
ATOM 2413 N N . LEU A 1 295 ? -1.553 -24.938 -5.391 1 96.94 295 LEU A N 1
ATOM 2414 C CA . LEU A 1 295 ? -0.842 -25.953 -6.168 1 96.94 295 LEU A CA 1
ATOM 2415 C C . LEU A 1 295 ? -0.138 -25.328 -7.363 1 96.94 295 LEU A C 1
ATOM 2417 O O . LEU A 1 295 ? 0.987 -25.703 -7.699 1 96.94 295 LEU A O 1
ATOM 2421 N N . GLY A 1 296 ? -0.827 -24.406 -8.047 1 95.88 296 GLY A N 1
ATOM 2422 C CA . GLY A 1 296 ? -0.199 -23.656 -9.133 1 95.88 296 GLY A CA 1
ATOM 2423 C C . GLY A 1 296 ? 1.05 -22.906 -8.695 1 95.88 296 GLY A C 1
ATOM 2424 O O . GLY A 1 296 ? 2.037 -22.859 -9.43 1 95.88 296 GLY A O 1
ATOM 2425 N N . TRP A 1 297 ? 0.997 -22.344 -7.496 1 95.06 297 TRP A N 1
ATOM 2426 C CA . TRP A 1 297 ? 2.146 -21.641 -6.941 1 95.06 297 TRP A CA 1
ATOM 2427 C C . TRP A 1 297 ? 3.32 -22.594 -6.734 1 95.06 297 TRP A C 1
ATOM 2429 O O . TRP A 1 297 ? 4.457 -22.266 -7.09 1 95.06 297 TRP A O 1
ATOM 2439 N N . ILE A 1 298 ? 3.043 -23.766 -6.254 1 97.19 298 ILE A N 1
ATOM 2440 C CA . ILE A 1 298 ? 4.07 -24.781 -6.043 1 97.19 298 ILE A CA 1
ATOM 2441 C C . ILE A 1 298 ? 4.676 -25.188 -7.383 1 97.19 298 ILE A C 1
ATOM 2443 O O . ILE A 1 298 ? 5.898 -25.25 -7.527 1 97.19 298 ILE A O 1
ATOM 2447 N N . ILE A 1 299 ? 3.818 -25.391 -8.352 1 96.5 299 ILE A N 1
ATOM 2448 C CA . ILE A 1 299 ? 4.266 -25.812 -9.672 1 96.5 299 ILE A CA 1
ATOM 2449 C C . ILE A 1 299 ? 5.133 -24.719 -10.297 1 96.5 299 ILE A C 1
ATOM 2451 O O . ILE A 1 299 ? 6.109 -25.016 -10.992 1 96.5 299 ILE A O 1
ATOM 2455 N N . GLY A 1 300 ? 4.75 -23.469 -10.008 1 95.25 300 GLY A N 1
ATOM 2456 C CA . GLY A 1 300 ? 5.496 -22.344 -10.531 1 95.25 300 GLY A CA 1
ATOM 2457 C C . GLY A 1 300 ? 6.898 -22.234 -9.969 1 95.25 300 GLY A C 1
ATOM 2458 O O . GLY A 1 300 ? 7.742 -21.531 -10.516 1 95.25 300 GLY A O 1
ATOM 2459 N N . LEU A 1 301 ? 7.137 -22.938 -8.859 1 95.06 301 LEU A N 1
ATOM 2460 C CA . LEU A 1 301 ? 8.469 -22.953 -8.258 1 95.06 301 LEU A CA 1
ATOM 2461 C C . LEU A 1 301 ? 9.312 -24.094 -8.836 1 95.06 301 LEU A C 1
ATOM 2463 O O . LEU A 1 301 ? 10.406 -24.375 -8.344 1 95.06 301 LEU A O 1
ATOM 2467 N N . SER A 1 302 ? 8.773 -24.688 -9.852 1 91.88 302 SER A N 1
ATOM 2468 C CA . SER A 1 302 ? 9.461 -25.734 -10.602 1 91.88 302 SER A CA 1
ATOM 2469 C C . SER A 1 302 ? 9.82 -26.922 -9.711 1 91.88 302 SER A C 1
ATOM 2471 O O . SER A 1 302 ? 9.016 -27.328 -8.875 1 91.88 302 SER A O 1
ATOM 2473 N N . SER A 1 303 ? 11.008 -27.531 -9.938 1 92.25 303 SER A N 1
ATOM 2474 C CA . SER A 1 303 ? 11.383 -28.75 -9.203 1 92.25 303 SER A CA 1
ATOM 2475 C C . SER A 1 303 ? 12.023 -28.406 -7.867 1 92.25 303 SER A C 1
ATOM 2477 O O . SER A 1 303 ? 12.477 -29.297 -7.141 1 92.25 303 SER A O 1
ATOM 2479 N N . TYR A 1 304 ? 11.922 -27.109 -7.527 1 95.31 304 TYR A N 1
ATOM 2480 C CA . TYR A 1 304 ? 12.625 -26.672 -6.328 1 95.31 304 TYR A CA 1
ATOM 2481 C C . TYR A 1 304 ? 11.766 -26.875 -5.086 1 95.31 304 TYR A C 1
ATOM 2483 O O . TYR A 1 304 ? 12.266 -26.812 -3.961 1 95.31 304 TYR A O 1
ATOM 2491 N N . VAL A 1 305 ? 10.469 -27.078 -5.289 1 97 305 VAL A N 1
ATOM 2492 C CA . VAL A 1 305 ? 9.57 -27.328 -4.164 1 97 305 VAL A CA 1
ATOM 2493 C C . VAL A 1 305 ? 8.641 -28.5 -4.5 1 97 305 VAL A C 1
ATOM 2495 O O . VAL A 1 305 ? 8.109 -28.578 -5.609 1 97 305 VAL A O 1
ATOM 2498 N N . GLN A 1 306 ? 8.5 -29.406 -3.576 1 97.56 306 GLN A N 1
ATOM 2499 C CA . GLN A 1 306 ? 7.648 -30.578 -3.764 1 97.56 306 GLN A CA 1
ATOM 2500 C C . GLN A 1 306 ? 6.77 -30.828 -2.541 1 97.56 306 GLN A C 1
ATOM 2502 O O . GLN A 1 306 ? 7.227 -30.688 -1.404 1 97.56 306 GLN A O 1
ATOM 2507 N N . ILE A 1 307 ? 5.52 -31.125 -2.791 1 98.19 307 ILE A N 1
ATOM 2508 C CA . ILE A 1 307 ? 4.621 -31.5 -1.705 1 98.19 307 ILE A CA 1
ATOM 2509 C C . ILE A 1 307 ? 4.859 -32.969 -1.314 1 98.19 307 ILE A C 1
ATOM 2511 O O . ILE A 1 307 ? 4.738 -33.844 -2.148 1 98.19 307 ILE A O 1
ATOM 2515 N N . MET A 1 308 ? 5.145 -33.156 -0.046 1 97.5 308 MET A N 1
ATOM 2516 C CA . MET A 1 308 ? 5.441 -34.5 0.427 1 97.5 308 MET A CA 1
ATOM 2517 C C . MET A 1 308 ? 4.234 -35.125 1.124 1 97.5 308 MET A C 1
ATOM 2519 O O . MET A 1 308 ? 3.986 -36.312 1.004 1 97.5 308 MET A O 1
ATOM 2523 N N . GLU A 1 309 ? 3.588 -34.312 1.966 1 96.88 309 GLU A N 1
ATOM 2524 C CA . GLU A 1 309 ? 2.449 -34.719 2.777 1 96.88 309 GLU A CA 1
ATOM 2525 C C . GLU A 1 309 ? 1.438 -33.594 2.939 1 96.88 309 GLU A C 1
ATOM 2527 O O . GLU A 1 309 ? 1.787 -32.438 2.807 1 96.88 309 GLU A O 1
ATOM 2532 N N . PRO A 1 310 ? 0.149 -34 3.201 1 97.56 310 PRO A N 1
ATOM 2533 C CA . PRO A 1 310 ? -0.42 -35.344 3.311 1 97.56 310 PRO A CA 1
ATOM 2534 C C . PRO A 1 310 ? -0.704 -35.969 1.949 1 97.56 310 PRO A C 1
ATOM 2536 O O . PRO A 1 310 ? -0.62 -35.312 0.921 1 97.56 310 PRO A O 1
ATOM 2539 N N . SER A 1 311 ? -1.079 -37.219 1.937 1 96.88 311 SER A N 1
ATOM 2540 C CA . SER A 1 311 ? -1.328 -37.969 0.698 1 96.88 311 SER A CA 1
ATOM 2541 C C . SER A 1 311 ? -2.502 -37.375 -0.071 1 96.88 311 SER A C 1
ATOM 2543 O O . SER A 1 311 ? -2.521 -37.406 -1.304 1 96.88 311 SER A O 1
ATOM 2545 N N . SER A 1 312 ? -3.373 -36.844 0.666 1 96.56 312 SER A N 1
ATOM 2546 C CA . SER A 1 312 ? -4.535 -36.219 0.028 1 96.56 312 SER A CA 1
ATOM 2547 C C . SER A 1 312 ? -4.137 -35.031 -0.848 1 96.56 312 SER A C 1
ATOM 2549 O O . SER A 1 312 ? -4.668 -34.875 -1.946 1 96.56 312 SER A O 1
ATOM 2551 N N . VAL A 1 313 ? -3.189 -34.219 -0.38 1 97.06 313 VAL A N 1
ATOM 2552 C CA . VAL A 1 313 ? -2.744 -33.062 -1.137 1 97.06 313 VAL A CA 1
ATOM 2553 C C . VAL A 1 313 ? -1.852 -33.5 -2.293 1 97.06 313 VAL A C 1
ATOM 2555 O O . VAL A 1 313 ? -1.903 -32.938 -3.383 1 97.06 313 VAL A O 1
ATOM 2558 N N . VAL A 1 314 ? -1.092 -34.562 -2.043 1 97.75 314 VAL A N 1
ATOM 2559 C CA . VAL A 1 314 ? -0.267 -35.125 -3.107 1 97.75 314 VAL A CA 1
ATOM 2560 C C . VAL A 1 314 ? -1.159 -35.656 -4.227 1 97.75 314 VAL A C 1
ATOM 2562 O O . VAL A 1 314 ? -0.869 -35.438 -5.41 1 97.75 314 VAL A O 1
ATOM 2565 N N . LYS A 1 315 ? -2.201 -36.344 -3.855 1 97.19 315 LYS A N 1
ATOM 2566 C CA . LYS A 1 315 ? -3.152 -36.844 -4.852 1 97.19 315 LYS A CA 1
ATOM 2567 C C . LYS A 1 315 ? -3.781 -35.688 -5.625 1 97.19 315 LYS A C 1
ATOM 2569 O O . LYS A 1 315 ? -3.975 -35.781 -6.84 1 97.19 315 LYS A O 1
ATOM 2574 N N . ARG A 1 316 ? -4.043 -34.625 -4.945 1 96.38 316 ARG A N 1
ATOM 2575 C CA . ARG A 1 316 ? -4.688 -33.469 -5.566 1 96.38 316 ARG A CA 1
ATOM 2576 C C . ARG A 1 316 ? -3.793 -32.844 -6.629 1 96.38 316 ARG A C 1
ATOM 2578 O O . ARG A 1 316 ? -4.266 -32.469 -7.703 1 96.38 316 ARG A O 1
ATOM 2585 N N . ILE A 1 317 ? -2.506 -32.656 -6.293 1 97.06 317 ILE A N 1
ATOM 2586 C CA . ILE A 1 317 ? -1.615 -32.062 -7.266 1 97.06 317 ILE A CA 1
ATOM 2587 C C . ILE A 1 317 ? -1.408 -33 -8.453 1 97.06 317 ILE A C 1
ATOM 2589 O O . ILE A 1 317 ? -1.303 -32.531 -9.594 1 97.06 317 ILE A O 1
ATOM 2593 N N . LYS A 1 318 ? -1.393 -34.312 -8.234 1 97 318 LYS A N 1
ATOM 2594 C CA . LYS A 1 318 ? -1.288 -35.281 -9.328 1 97 318 LYS A CA 1
ATOM 2595 C C . LYS A 1 318 ? -2.506 -35.188 -10.25 1 97 318 LYS A C 1
ATOM 2597 O O . LYS A 1 318 ? -2.373 -35.25 -11.469 1 97 318 LYS A O 1
ATOM 2602 N N . ASP A 1 319 ? -3.605 -35.094 -9.609 1 96.69 319 ASP A N 1
ATOM 2603 C CA . ASP A 1 319 ? -4.84 -34.969 -10.375 1 96.69 319 ASP A CA 1
ATOM 2604 C C . ASP A 1 319 ? -4.84 -33.688 -11.219 1 96.69 319 ASP A C 1
ATOM 2606 O O . ASP A 1 319 ? -5.242 -33.719 -12.383 1 96.69 319 ASP A O 1
ATOM 2610 N N . LEU A 1 320 ? -4.41 -32.625 -10.578 1 96.38 320 LEU A N 1
ATOM 2611 C CA . LEU A 1 320 ? -4.344 -31.359 -11.297 1 96.38 320 LEU A CA 1
ATOM 2612 C C . LEU A 1 320 ? -3.391 -31.438 -12.477 1 96.38 320 LEU A C 1
ATOM 2614 O O . LEU A 1 320 ? -3.715 -30.984 -13.578 1 96.38 320 LEU A O 1
ATOM 2618 N N . LEU A 1 321 ? -2.234 -32.031 -12.273 1 96.56 321 LEU A N 1
ATOM 2619 C CA . LEU A 1 321 ? -1.234 -32.188 -13.328 1 96.56 321 LEU A CA 1
ATOM 2620 C C . LEU A 1 321 ? -1.776 -33.031 -14.469 1 96.56 321 LEU A C 1
ATOM 2622 O O . LEU A 1 321 ? -1.566 -32.719 -15.641 1 96.56 321 LEU A O 1
ATOM 2626 N N . SER A 1 322 ? -2.486 -34.094 -14.117 1 95.5 322 SER A N 1
ATOM 2627 C CA . SER A 1 322 ? -3.07 -35 -15.125 1 95.5 322 SER A CA 1
ATOM 2628 C C . SER A 1 322 ? -4.121 -34.25 -15.961 1 95.5 322 SER A C 1
ATOM 2630 O O . SER A 1 322 ? -4.145 -34.375 -17.188 1 95.5 322 SER A O 1
ATOM 2632 N N . LYS A 1 323 ? -4.914 -33.562 -15.273 1 95.69 323 LYS A N 1
ATOM 2633 C CA . LYS A 1 323 ? -5.945 -32.781 -15.969 1 95.69 323 LYS A CA 1
ATOM 2634 C C . LYS A 1 323 ? -5.328 -31.766 -16.922 1 95.69 323 LYS A C 1
ATOM 2636 O O . LYS A 1 323 ? -5.816 -31.578 -18.031 1 95.69 323 LYS A O 1
ATOM 2641 N N . GLN A 1 324 ? -4.309 -31.125 -16.453 1 95.88 324 GLN A N 1
ATOM 2642 C CA . GLN A 1 324 ? -3.629 -30.125 -17.25 1 95.88 324 GLN A CA 1
ATOM 2643 C C . GLN A 1 324 ? -2.943 -30.75 -18.469 1 95.88 324 GLN A C 1
ATOM 2645 O O . GLN A 1 324 ? -2.938 -30.172 -19.547 1 95.88 324 GLN A O 1
ATOM 2650 N N . MET A 1 325 ? -2.361 -31.906 -18.234 1 94.62 325 MET A N 1
ATOM 2651 C CA . MET A 1 325 ? -1.712 -32.625 -19.344 1 94.62 325 MET A CA 1
ATOM 2652 C C . MET A 1 325 ? -2.723 -32.969 -20.422 1 94.62 325 MET A C 1
ATOM 2654 O O . MET A 1 325 ? -2.414 -32.938 -21.609 1 94.62 325 MET A O 1
ATOM 2658 N N . GLU A 1 326 ? -3.867 -33.344 -20.016 1 93.88 326 GLU A N 1
ATOM 2659 C CA . GLU A 1 326 ? -4.93 -33.688 -20.953 1 93.88 326 GLU A CA 1
ATOM 2660 C C . GLU A 1 326 ? -5.379 -32.469 -21.75 1 93.88 326 GLU A C 1
ATOM 2662 O O . GLU A 1 326 ? -5.746 -32.562 -22.922 1 93.88 326 GLU A O 1
ATOM 2667 N N . LEU A 1 327 ? -5.336 -31.312 -21.062 1 92.69 327 LEU A N 1
ATOM 2668 C CA . LEU A 1 327 ? -5.75 -30.062 -21.688 1 92.69 327 LEU A CA 1
ATOM 2669 C C . LEU A 1 327 ? -4.82 -29.703 -22.844 1 92.69 327 LEU A C 1
ATOM 2671 O O . LEU A 1 327 ? -5.242 -29.078 -23.812 1 92.69 327 LEU A O 1
ATOM 2675 N N . TYR A 1 328 ? -3.557 -30.078 -22.812 1 93.06 328 TYR A N 1
ATOM 2676 C CA . TYR A 1 328 ? -2.566 -29.703 -23.812 1 93.06 328 TYR A CA 1
ATOM 2677 C C . TYR A 1 328 ? -2.232 -30.875 -24.719 1 93.06 328 TYR A C 1
ATOM 2679 O O . TYR A 1 328 ? -1.258 -30.828 -25.484 1 93.06 328 TYR A O 1
ATOM 2687 N N . ARG A 1 329 ? -2.9 -32 -24.656 1 85.94 329 ARG A N 1
ATOM 2688 C CA . ARG A 1 329 ? -2.668 -33.156 -25.5 1 85.94 329 ARG A CA 1
ATOM 2689 C C . ARG A 1 329 ? -3.117 -32.906 -26.938 1 85.94 329 ARG A C 1
ATOM 2691 O O . ARG A 1 329 ? -4.078 -32.156 -27.156 1 85.94 329 ARG A O 1
ATOM 2698 N N . MET B 1 1 ? -8.844 40.625 34.125 1 45.69 1 MET B N 1
ATOM 2699 C CA . MET B 1 1 ? -8.211 39.312 34.219 1 45.69 1 MET B CA 1
ATOM 2700 C C . MET B 1 1 ? -6.758 39.375 33.781 1 45.69 1 MET B C 1
ATOM 2702 O O . MET B 1 1 ? -6.398 40.219 32.938 1 45.69 1 MET B O 1
ATOM 2706 N N . ALA B 1 2 ? -5.844 38.906 34.438 1 59.31 2 ALA B N 1
ATOM 2707 C CA . ALA B 1 2 ? -4.414 38.969 34.156 1 59.31 2 ALA B CA 1
ATOM 2708 C C . ALA B 1 2 ? -4.086 38.344 32.812 1 59.31 2 ALA B C 1
ATOM 2710 O O . ALA B 1 2 ? -4.605 37.25 32.5 1 59.31 2 ALA B O 1
ATOM 2711 N N . LYS B 1 3 ? -3.5 39.156 31.922 1 76.19 3 LYS B N 1
ATOM 2712 C CA . LYS B 1 3 ? -3.158 38.656 30.578 1 76.19 3 LYS B CA 1
ATOM 2713 C C . LYS B 1 3 ? -2.273 37.406 30.672 1 76.19 3 LYS B C 1
ATOM 2715 O O . LYS B 1 3 ? -1.34 37.375 31.469 1 76.19 3 LYS B O 1
ATOM 2720 N N . GLY B 1 4 ? -2.732 36.281 30.047 1 75.88 4 GLY B N 1
ATOM 2721 C CA . GLY B 1 4 ? -1.993 35.031 30.016 1 75.88 4 GLY B CA 1
ATOM 2722 C C . GLY B 1 4 ? -0.591 35.188 29.453 1 75.88 4 GLY B C 1
ATOM 2723 O O . GLY B 1 4 ? -0.296 36.156 28.75 1 75.88 4 GLY B O 1
ATOM 2724 N N . ARG B 1 5 ? 0.356 34.344 29.828 1 83.44 5 ARG B N 1
ATOM 2725 C CA . ARG B 1 5 ? 1.772 34.344 29.484 1 83.44 5 ARG B CA 1
ATOM 2726 C C . ARG B 1 5 ? 1.97 34.094 28 1 83.44 5 ARG B C 1
ATOM 2728 O O . ARG B 1 5 ? 2.938 34.594 27.406 1 83.44 5 ARG B O 1
ATOM 2735 N N . ASN B 1 6 ? 0.952 33.438 27.344 1 89.81 6 ASN B N 1
ATOM 2736 C CA . ASN B 1 6 ? 1.112 33 25.953 1 89.81 6 ASN B CA 1
ATOM 2737 C C . ASN B 1 6 ? 0.115 33.688 25.031 1 89.81 6 ASN B C 1
ATOM 2739 O O . ASN B 1 6 ? -0.382 33.094 24.078 1 89.81 6 ASN B O 1
ATOM 2743 N N . GLN B 1 7 ? -0.105 34.938 25.328 1 90.56 7 GLN B N 1
ATOM 2744 C CA . GLN B 1 7 ? -1.167 35.656 24.641 1 90.56 7 GLN B CA 1
ATOM 2745 C C . GLN B 1 7 ? -0.854 35.812 23.156 1 90.56 7 GLN B C 1
ATOM 2747 O O . GLN B 1 7 ? -1.763 35.812 22.312 1 90.56 7 GLN B O 1
ATOM 2752 N N . LYS B 1 8 ? 0.402 35.906 22.828 1 91.12 8 LYS B N 1
ATOM 2753 C CA . LYS B 1 8 ? 0.802 36.094 21.438 1 91.12 8 LYS B CA 1
ATOM 2754 C C . LYS B 1 8 ? 0.502 34.844 20.609 1 91.12 8 LYS B C 1
ATOM 2756 O O . LYS B 1 8 ? 0.344 34.938 19.391 1 91.12 8 LYS B O 1
ATOM 2761 N N . LEU B 1 9 ? 0.361 33.75 21.312 1 95.19 9 LEU B N 1
ATOM 2762 C CA . LEU B 1 9 ? 0.193 32.469 20.641 1 95.19 9 LEU B CA 1
ATOM 2763 C C . LEU B 1 9 ? -1.277 32.062 20.594 1 95.19 9 LEU B C 1
ATOM 2765 O O . LEU B 1 9 ? -1.606 30.938 20.219 1 95.19 9 LEU B O 1
ATOM 2769 N N . LYS B 1 10 ? -2.105 32.938 20.938 1 95.75 10 LYS B N 1
ATOM 2770 C CA . LYS B 1 10 ? -3.521 32.625 21.109 1 95.75 10 LYS B CA 1
ATOM 2771 C C . LYS B 1 10 ? -4.105 32.031 19.844 1 95.75 10 LYS B C 1
ATOM 2773 O O . LYS B 1 10 ? -4.75 30.969 19.891 1 95.75 10 LYS B O 1
ATOM 2778 N N . LEU B 1 11 ? -3.82 32.625 18.656 1 96.19 11 LEU B N 1
ATOM 2779 C CA . LEU B 1 11 ? -4.406 32.156 17.406 1 96.19 11 LEU B CA 1
ATOM 2780 C C . LEU B 1 11 ? -3.83 30.781 17.016 1 96.19 11 LEU B C 1
ATOM 2782 O O . LEU B 1 11 ? -4.527 29.953 16.438 1 96.19 11 LEU B O 1
ATOM 2786 N N . LEU B 1 12 ? -2.592 30.562 17.359 1 97 12 LEU B N 1
ATOM 2787 C CA . LEU B 1 12 ? -1.981 29.266 17.109 1 97 12 LEU B CA 1
ATOM 2788 C C . LEU B 1 12 ? -2.619 28.188 17.984 1 97 12 LEU B C 1
ATOM 2790 O O . LEU B 1 12 ? -2.938 27.094 17.5 1 97 12 LEU B O 1
ATOM 2794 N N . TYR B 1 13 ? -2.818 28.516 19.25 1 97.12 13 TYR B N 1
ATOM 2795 C CA . TYR B 1 13 ? -3.432 27.547 20.156 1 97.12 13 TYR B CA 1
ATOM 2796 C C . TYR B 1 13 ? -4.891 27.312 19.797 1 97.12 13 TYR B C 1
ATOM 2798 O O . TYR B 1 13 ? -5.395 26.188 19.922 1 97.12 13 TYR B O 1
ATOM 2806 N N . LEU B 1 14 ? -5.574 28.391 19.344 1 97.25 14 LEU B N 1
ATOM 2807 C CA . LEU B 1 14 ? -6.941 28.203 18.875 1 97.25 14 LEU B CA 1
ATOM 2808 C C . LEU B 1 14 ? -6.988 27.25 17.688 1 97.25 14 LEU B C 1
ATOM 2810 O O . LEU B 1 14 ? -7.844 26.375 17.625 1 97.25 14 LEU B O 1
ATOM 2814 N N . THR B 1 15 ? -6.059 27.516 16.75 1 96.69 15 THR B N 1
ATOM 2815 C CA . THR B 1 15 ? -5.957 26.625 15.602 1 96.69 15 THR B CA 1
ATOM 2816 C C . THR B 1 15 ? -5.73 25.188 16.047 1 96.69 15 THR B C 1
ATOM 2818 O O . THR B 1 15 ? -6.387 24.266 15.562 1 96.69 15 THR B O 1
ATOM 2821 N N . LYS B 1 16 ? -4.836 25 17 1 96.25 16 LYS B N 1
ATOM 2822 C CA . LYS B 1 16 ? -4.523 23.688 17.547 1 96.25 16 LYS B CA 1
ATOM 2823 C C . LYS B 1 16 ? -5.754 23.047 18.188 1 96.25 16 LYS B C 1
ATOM 2825 O O . LYS B 1 16 ? -6.043 21.875 17.953 1 96.25 16 LYS B O 1
ATOM 2830 N N . ILE B 1 17 ? -6.477 23.812 18.969 1 97.44 17 ILE B N 1
ATOM 2831 C CA . ILE B 1 17 ? -7.664 23.328 19.672 1 97.44 17 ILE B CA 1
ATOM 2832 C C . ILE B 1 17 ? -8.711 22.875 18.656 1 97.44 17 ILE B C 1
ATOM 2834 O O . ILE B 1 17 ? -9.25 21.766 18.766 1 97.44 17 ILE B O 1
ATOM 2838 N N . PHE B 1 18 ? -8.953 23.703 17.625 1 97.12 18 PHE B N 1
ATOM 2839 C CA . PHE B 1 18 ? -9.945 23.344 16.625 1 97.12 18 PHE B CA 1
ATOM 2840 C C . PHE B 1 18 ? -9.523 22.094 15.859 1 97.12 18 PHE B C 1
ATOM 2842 O O . PHE B 1 18 ? -10.336 21.203 15.617 1 97.12 18 PHE B O 1
ATOM 2849 N N . MET B 1 19 ? -8.242 22.047 15.562 1 95.12 19 MET B N 1
ATOM 2850 C CA . MET B 1 19 ? -7.73 20.922 14.773 1 95.12 19 MET B CA 1
ATOM 2851 C C . MET B 1 19 ? -7.77 19.625 15.578 1 95.12 19 MET B C 1
ATOM 2853 O O . MET B 1 19 ? -8.133 18.578 15.055 1 95.12 19 MET B O 1
ATOM 2857 N N . GLU B 1 20 ? -7.492 19.688 16.859 1 95.38 20 GLU B N 1
ATOM 2858 C CA . GLU B 1 20 ? -7.312 18.484 17.672 1 95.38 20 GLU B CA 1
ATOM 2859 C C . GLU B 1 20 ? -8.617 18.062 18.344 1 95.38 20 GLU B C 1
ATOM 2861 O O . GLU B 1 20 ? -8.867 16.875 18.547 1 95.38 20 GLU B O 1
ATOM 2866 N N . LYS B 1 21 ? -9.477 19.047 18.641 1 96.56 21 LYS B N 1
ATOM 2867 C CA . LYS B 1 21 ? -10.555 18.719 19.562 1 96.56 21 LYS B CA 1
ATOM 2868 C C . LYS B 1 21 ? -11.914 18.766 18.859 1 96.56 21 LYS B C 1
ATOM 2870 O O . LYS B 1 21 ? -12.922 18.344 19.422 1 96.56 21 LYS B O 1
ATOM 2875 N N . THR B 1 22 ? -11.953 19.25 17.641 1 96.25 22 THR B N 1
ATOM 2876 C CA . THR B 1 22 ? -13.297 19.406 17.078 1 96.25 22 THR B CA 1
ATOM 2877 C C . THR B 1 22 ? -13.383 18.766 15.703 1 96.25 22 THR B C 1
ATOM 2879 O O . THR B 1 22 ? -12.375 18.625 15.016 1 96.25 22 THR B O 1
ATOM 2882 N N . ASP B 1 23 ? -14.492 18.328 15.305 1 93.69 23 ASP B N 1
ATOM 2883 C CA . ASP B 1 23 ? -14.945 17.891 13.984 1 93.69 23 ASP B CA 1
ATOM 2884 C C . ASP B 1 23 ? -16.469 18.031 13.852 1 93.69 23 ASP B C 1
ATOM 2886 O O . ASP B 1 23 ? -17.125 18.547 14.75 1 93.69 23 ASP B O 1
ATOM 2890 N N . GLU B 1 24 ? -17 17.625 12.82 1 88.19 24 GLU B N 1
ATOM 2891 C CA . GLU B 1 24 ? -18.422 17.828 12.555 1 88.19 24 GLU B CA 1
ATOM 2892 C C . GLU B 1 24 ? -19.281 17.234 13.656 1 88.19 24 GLU B C 1
ATOM 2894 O O . GLU B 1 24 ? -20.328 1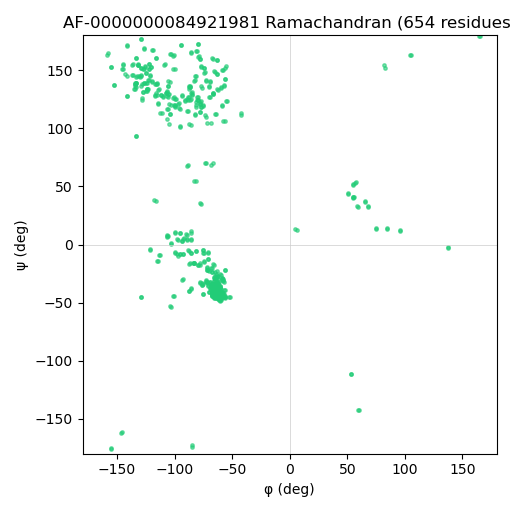7.781 13.992 1 88.19 24 GLU B O 1
ATOM 2899 N N . SER B 1 25 ? -18.844 16.188 14.242 1 89.88 25 SER B N 1
ATOM 2900 C CA . SER B 1 25 ? -19.656 15.492 15.242 1 89.88 25 SER B CA 1
ATOM 2901 C C . SER B 1 25 ? -19.219 15.875 16.656 1 89.88 25 SER B C 1
ATOM 2903 O O . SER B 1 25 ? -19.906 15.531 17.625 1 89.88 25 SER B O 1
ATOM 2905 N N . HIS B 1 26 ? -18.156 16.609 16.781 1 94.62 26 HIS B N 1
ATOM 2906 C CA . HIS B 1 26 ? -17.641 17.016 18.078 1 94.62 26 HIS B CA 1
ATOM 2907 C C . HIS B 1 26 ? -17.297 18.5 18.109 1 94.62 26 HIS B C 1
ATOM 2909 O O . HIS B 1 26 ? -16.156 18.891 17.828 1 94.62 26 HIS B O 1
ATOM 2915 N N . ALA B 1 27 ? -18.219 19.25 18.531 1 95.94 27 ALA B N 1
ATOM 2916 C CA . ALA B 1 27 ? -18.062 20.703 18.578 1 95.94 27 ALA B CA 1
ATOM 2917 C C . ALA B 1 27 ? -17.797 21.172 20.016 1 95.94 27 ALA B C 1
ATOM 2919 O O . ALA B 1 27 ? -17.938 20.391 20.953 1 95.94 27 ALA B O 1
ATOM 2920 N N . LEU B 1 28 ? -17.344 22.328 20.156 1 97 28 LEU B N 1
ATOM 2921 C CA . LEU B 1 28 ? -17.062 22.906 21.469 1 97 28 LEU B CA 1
ATOM 2922 C C . LEU B 1 28 ? -17.859 24.188 21.672 1 97 28 LEU B C 1
ATOM 2924 O O . LEU B 1 28 ? -18.141 24.922 20.719 1 97 28 LEU B O 1
ATOM 2928 N N . THR B 1 29 ? -18.234 24.375 22.875 1 95.81 29 THR B N 1
ATOM 2929 C CA . THR B 1 29 ? -18.844 25.656 23.234 1 95.81 29 THR B CA 1
ATOM 2930 C C . THR B 1 29 ? -17.766 26.719 23.484 1 95.81 29 THR B C 1
ATOM 2932 O O . THR B 1 29 ? -16.594 26.391 23.625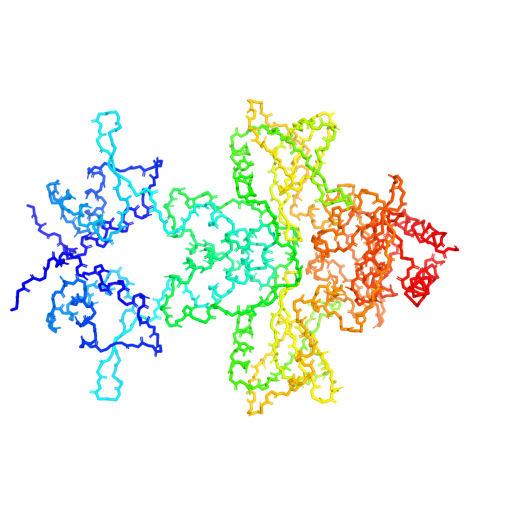 1 95.81 29 THR B O 1
ATOM 2935 N N . LEU B 1 30 ? -18.234 27.938 23.531 1 95.38 30 LEU B N 1
ATOM 2936 C CA . LEU B 1 30 ? -17.297 29.016 23.812 1 95.38 30 LEU B CA 1
ATOM 2937 C C . LEU B 1 30 ? -16.641 28.828 25.172 1 95.38 30 LEU B C 1
ATOM 2939 O O . LEU B 1 30 ? -15.453 29.141 25.344 1 95.38 30 LEU B O 1
ATOM 2943 N N . ALA B 1 31 ? -17.391 28.328 26.094 1 94.56 31 ALA B N 1
ATOM 2944 C CA . ALA B 1 31 ? -16.875 28.094 27.438 1 94.56 31 ALA B CA 1
ATOM 2945 C C . ALA B 1 31 ? -15.797 27.016 27.422 1 94.56 31 ALA B C 1
ATOM 2947 O O . ALA B 1 31 ? -14.781 27.141 28.109 1 94.56 31 ALA B O 1
ATOM 2948 N N . GLU B 1 32 ? -16.016 25.984 26.672 1 96.31 32 GLU B N 1
ATOM 2949 C CA . GLU B 1 32 ? -15.039 24.906 26.562 1 96.31 32 GLU B CA 1
ATOM 2950 C C . GLU B 1 32 ? -13.758 25.375 25.875 1 96.31 32 GLU B C 1
ATOM 2952 O O . GLU B 1 32 ? -12.656 25.016 26.297 1 96.31 32 GLU B O 1
ATOM 2957 N N . ILE B 1 33 ? -13.914 26.172 24.859 1 97.38 33 ILE B N 1
ATOM 2958 C CA . ILE B 1 33 ? -12.773 26.719 24.141 1 97.38 33 ILE B CA 1
ATOM 2959 C C . ILE B 1 33 ? -11.945 27.609 25.062 1 97.38 33 ILE B C 1
ATOM 2961 O O . ILE B 1 33 ? -10.719 27.5 25.094 1 97.38 33 ILE B O 1
ATOM 2965 N N . THR B 1 34 ? -12.656 28.391 25.875 1 96.06 34 THR B N 1
ATOM 2966 C CA . THR B 1 34 ? -12 29.281 26.812 1 96.06 34 THR B CA 1
ATOM 2967 C C . THR B 1 34 ? -11.211 28.484 27.859 1 96.06 34 THR B C 1
ATOM 2969 O O . THR B 1 34 ? -10.086 28.828 28.203 1 96.06 34 THR B O 1
ATOM 2972 N N . SER B 1 35 ? -11.836 27.453 28.297 1 96.31 35 SER B N 1
ATOM 2973 C CA . SER B 1 35 ? -11.188 26.594 29.281 1 96.31 35 SER B CA 1
ATOM 2974 C C . SER B 1 35 ? -9.922 25.953 28.719 1 96.31 35 SER B C 1
ATOM 2976 O O . SER B 1 35 ? -8.906 25.859 29.406 1 96.31 35 SER B O 1
ATOM 2978 N N . LEU B 1 36 ? -10.008 25.484 27.484 1 96.62 36 LEU B N 1
ATOM 2979 C CA . LEU B 1 36 ? -8.859 24.859 26.844 1 96.62 36 LEU B CA 1
ATOM 2980 C C . LEU B 1 36 ? -7.734 25.875 26.641 1 96.62 36 LEU B C 1
ATOM 2982 O O . LEU B 1 36 ? -6.559 25.547 26.828 1 96.62 36 LEU B O 1
ATOM 2986 N N . LEU B 1 37 ? -8.078 27.109 26.297 1 96.69 37 LEU B N 1
ATOM 2987 C CA . LEU B 1 37 ? -7.09 28.172 26.109 1 96.69 37 LEU B CA 1
ATOM 2988 C C . LEU B 1 37 ? -6.391 28.484 27.438 1 96.69 37 LEU B C 1
ATOM 2990 O O . LEU B 1 37 ? -5.18 28.719 27.469 1 96.69 37 LEU B O 1
ATOM 2994 N N . ASN B 1 38 ? -7.195 28.453 28.484 1 95.44 38 ASN B N 1
ATOM 2995 C CA . ASN B 1 38 ? -6.625 28.688 29.797 1 95.44 38 ASN B CA 1
ATOM 2996 C C . ASN B 1 38 ? -5.578 27.641 30.156 1 95.44 38 ASN B C 1
ATOM 2998 O O . ASN B 1 38 ? -4.602 27.938 30.859 1 95.44 38 ASN B O 1
ATOM 3002 N N . GLY B 1 39 ? -5.805 26.469 29.672 1 94.88 39 GLY B N 1
ATOM 3003 C CA . GLY B 1 39 ? -4.836 25.406 29.875 1 94.88 39 GLY B CA 1
ATOM 3004 C C . GLY B 1 39 ? -3.49 25.688 29.25 1 94.88 39 GLY B C 1
ATOM 3005 O O . GLY B 1 39 ? -2.461 25.188 29.703 1 94.88 39 GLY B O 1
ATOM 3006 N N . TYR B 1 40 ? -3.512 26.484 28.219 1 95.19 40 TYR B N 1
ATOM 3007 C CA . TYR B 1 40 ? -2.279 26.891 27.562 1 95.19 40 TYR B CA 1
ATOM 3008 C C . TYR B 1 40 ? -1.795 28.234 28.094 1 95.19 40 TYR B C 1
ATOM 3010 O O . TYR B 1 40 ? -0.941 28.875 27.469 1 95.19 40 TYR B O 1
ATOM 3018 N N . GLU B 1 41 ? -2.457 28.672 29.172 1 95.12 41 GLU B N 1
ATOM 3019 C CA . GLU B 1 41 ? -2.127 29.953 29.812 1 95.12 41 GLU B CA 1
ATOM 3020 C C . GLU B 1 41 ? -2.43 31.125 28.875 1 95.12 41 GLU B C 1
ATOM 3022 O O . GLU B 1 41 ? -1.623 32.062 28.75 1 95.12 41 GLU B O 1
ATOM 3027 N N . VAL B 1 42 ? -3.482 31 28.141 1 95.19 42 VAL B N 1
ATOM 3028 C CA . VAL B 1 42 ? -4.004 32.062 27.297 1 95.19 42 VAL B CA 1
ATOM 3029 C C . VAL B 1 42 ? -5.387 32.5 27.781 1 95.19 42 VAL B C 1
ATOM 3031 O O . VAL B 1 42 ? -6.25 31.641 28.016 1 95.19 42 VAL B O 1
ATOM 3034 N N . THR B 1 43 ? -5.543 33.75 27.953 1 93.5 43 THR B N 1
ATOM 3035 C CA . THR B 1 43 ? -6.836 34.281 28.375 1 93.5 43 THR B CA 1
ATOM 3036 C C . THR B 1 43 ? -7.559 34.938 27.219 1 93.5 43 THR B C 1
ATOM 3038 O O . THR B 1 43 ? -6.93 35.594 26.391 1 93.5 43 THR B O 1
ATOM 3041 N N . ALA B 1 44 ? -8.805 34.75 27.125 1 91.44 44 ALA B N 1
ATOM 3042 C CA . ALA B 1 44 ? -9.602 35.375 26.078 1 91.44 44 ALA B CA 1
ATOM 3043 C C . ALA B 1 44 ? -11.055 35.562 26.531 1 91.44 44 ALA B C 1
ATOM 3045 O O . ALA B 1 44 ? -11.617 34.688 27.203 1 91.44 44 ALA B O 1
ATOM 3046 N N . ASP B 1 45 ? -11.578 36.688 26.219 1 91.25 45 ASP B N 1
ATOM 3047 C CA . ASP B 1 45 ? -13 36.906 26.484 1 91.25 45 ASP B CA 1
ATOM 3048 C C . ASP B 1 45 ? -13.844 36.594 25.25 1 91.25 45 ASP B C 1
ATOM 3050 O O . ASP B 1 45 ? -13.312 36.344 24.172 1 91.25 45 ASP B O 1
ATOM 3054 N N . ARG B 1 46 ? -15.133 36.594 25.438 1 90.19 46 ARG B N 1
ATOM 3055 C CA . ARG B 1 46 ? -16.078 36.188 24.406 1 90.19 46 ARG B CA 1
ATOM 3056 C C . ARG B 1 46 ? -15.969 37.062 23.172 1 90.19 46 ARG B C 1
ATOM 3058 O O . ARG B 1 46 ? -15.953 36.562 22.047 1 90.19 46 ARG B O 1
ATOM 3065 N N . LYS B 1 47 ? -15.906 38.281 23.359 1 90.25 47 LYS B N 1
ATOM 3066 C CA . LYS B 1 47 ? -15.859 39.219 22.25 1 90.25 47 LYS B CA 1
ATOM 3067 C C . LYS B 1 47 ? -14.602 39.031 21.422 1 90.25 47 LYS B C 1
ATOM 3069 O O . LYS B 1 47 ? -14.656 39.062 20.188 1 90.25 47 LYS B O 1
ATOM 3074 N N . THR B 1 48 ? -13.516 38.875 22.078 1 91.56 48 THR B N 1
ATOM 3075 C CA . THR B 1 48 ? -12.242 38.688 21.391 1 91.56 48 THR B CA 1
ATOM 3076 C C . THR B 1 48 ? -12.219 37.375 20.625 1 91.56 48 THR B C 1
ATOM 3078 O O . THR B 1 48 ? -11.625 37.281 19.562 1 91.56 48 THR B O 1
ATOM 3081 N N . LEU B 1 49 ? -12.867 36.375 21.188 1 95 49 LEU B N 1
ATOM 3082 C CA . LEU B 1 49 ? -12.891 35.062 20.531 1 95 49 LEU B CA 1
ATOM 3083 C C . LEU B 1 49 ? -13.648 35.125 19.219 1 95 49 LEU B C 1
ATOM 3085 O O . LEU B 1 49 ? -13.266 34.469 18.25 1 95 49 LEU B O 1
ATOM 3089 N N . TYR B 1 50 ? -14.703 35.906 19.172 1 94.25 50 TYR B N 1
ATOM 3090 C CA . TYR B 1 50 ? -15.453 36.062 17.938 1 94.25 50 TYR B CA 1
ATOM 3091 C C . TYR B 1 50 ? -14.594 36.688 16.844 1 94.25 50 TYR B C 1
ATOM 3093 O O . TYR B 1 50 ? -14.633 36.219 15.688 1 94.25 50 TYR B O 1
ATOM 3101 N N . LEU B 1 51 ? -13.844 37.625 17.25 1 94.19 51 LEU B N 1
ATOM 3102 C CA . LEU B 1 51 ? -12.945 38.281 16.297 1 94.19 51 LEU B CA 1
ATOM 3103 C C . LEU B 1 51 ? -11.852 37.312 15.852 1 94.19 51 LEU B C 1
ATOM 3105 O O . LEU B 1 51 ? -11.484 37.281 14.672 1 94.19 51 LEU B O 1
ATOM 3109 N N . ASP B 1 52 ? -11.414 36.562 16.812 1 96.06 52 ASP B N 1
ATOM 3110 C CA . ASP B 1 52 ? -10.375 35.594 16.5 1 96.06 52 ASP B CA 1
ATOM 3111 C C . ASP B 1 52 ? -10.883 34.531 15.531 1 96.06 52 ASP B C 1
ATOM 3113 O O . ASP B 1 52 ? -10.156 34.125 14.617 1 96.06 52 ASP B O 1
ATOM 3117 N N . PHE B 1 53 ? -12.109 34.094 15.711 1 96.69 53 PHE B N 1
ATOM 3118 C CA . PHE B 1 53 ? -12.688 33.125 14.812 1 96.69 53 PHE B CA 1
ATOM 3119 C C . PHE B 1 53 ? -12.766 33.656 13.391 1 96.69 53 PHE B C 1
ATOM 3121 O O . PHE B 1 53 ? -12.477 32.938 12.43 1 96.69 53 PHE B O 1
ATOM 3128 N N . GLU B 1 54 ? -13.141 34.875 13.281 1 95.56 54 GLU B N 1
ATOM 3129 C CA . GLU B 1 54 ? -13.234 35.531 11.969 1 95.56 54 GLU B CA 1
ATOM 3130 C C . GLU B 1 54 ? -11.859 35.625 11.305 1 95.56 54 GLU B C 1
ATOM 3132 O O . GLU B 1 54 ? -11.727 35.438 10.094 1 95.56 54 GLU B O 1
ATOM 3137 N N . GLU B 1 55 ? -10.875 35.969 12.141 1 95.44 55 GLU B N 1
ATOM 3138 C CA . GLU B 1 55 ? -9.508 36 11.633 1 95.44 55 GLU B CA 1
ATOM 3139 C C . GLU B 1 55 ? -9.047 34.656 11.133 1 95.44 55 GLU B C 1
ATOM 3141 O O . GLU B 1 55 ? -8.398 34.531 10.086 1 95.44 55 GLU B O 1
ATOM 3146 N N . LEU B 1 56 ? -9.344 33.625 11.906 1 97.06 56 LEU B N 1
ATOM 3147 C CA . LEU B 1 56 ? -8.938 32.281 11.539 1 97.06 56 LEU B CA 1
ATOM 3148 C C . LEU B 1 56 ? -9.656 31.828 10.273 1 97.06 56 LEU B C 1
ATOM 3150 O O . LEU B 1 56 ? -9.078 31.125 9.438 1 97.06 56 LEU B O 1
ATOM 3154 N N . LYS B 1 57 ? -10.898 32.219 10.102 1 96.12 57 LYS B N 1
ATOM 3155 C CA . LYS B 1 57 ? -11.633 31.953 8.867 1 96.12 57 LYS B CA 1
ATOM 3156 C C . LYS B 1 57 ? -10.969 32.625 7.672 1 96.12 57 LYS B C 1
ATOM 3158 O O . LYS B 1 57 ? -10.844 32.031 6.602 1 96.12 57 LYS B O 1
ATOM 3163 N N . HIS B 1 58 ? -10.57 33.844 7.961 1 94.12 58 HIS B N 1
ATOM 3164 C CA . HIS B 1 58 ? -9.867 34.594 6.922 1 94.12 58 HIS B CA 1
ATOM 3165 C C . HIS B 1 58 ? -8.562 33.906 6.535 1 94.12 58 HIS B C 1
ATOM 3167 O O . HIS B 1 58 ? -8.172 33.906 5.367 1 94.12 58 HIS B O 1
ATOM 3173 N N . TYR B 1 59 ? -7.906 33.406 7.508 1 94.88 59 TYR B N 1
ATOM 3174 C CA . TYR B 1 59 ? -6.656 32.688 7.289 1 94.88 59 TYR B CA 1
ATOM 3175 C C . TYR B 1 59 ? -6.883 31.438 6.445 1 94.88 59 TYR B C 1
ATOM 3177 O O . TYR B 1 59 ? -5.996 31.016 5.703 1 94.88 59 TYR B O 1
ATOM 3185 N N . GLY B 1 60 ? -8.094 30.844 6.648 1 94 60 GLY B N 1
ATOM 3186 C CA . GLY B 1 60 ? -8.383 29.703 5.789 1 94 60 GLY B CA 1
ATOM 3187 C C . GLY B 1 60 ? -9.016 28.547 6.531 1 94 60 GLY B C 1
ATOM 3188 O O . GLY B 1 60 ? -9.32 27.5 5.93 1 94 60 GLY B O 1
ATOM 3189 N N . LEU B 1 61 ? -9.188 28.656 7.848 1 96 61 LEU B N 1
ATOM 3190 C CA . LEU B 1 61 ? -9.812 27.594 8.609 1 96 61 LEU B CA 1
ATOM 3191 C C . LEU B 1 61 ? -11.328 27.594 8.398 1 96 61 LEU B C 1
ATOM 3193 O O . LEU B 1 61 ? -11.953 28.641 8.367 1 96 61 LEU B O 1
ATOM 3197 N N . ASP B 1 62 ? -11.875 26.469 8.188 1 95.94 62 ASP B N 1
ATOM 3198 C CA . ASP B 1 62 ? -13.312 26.312 7.965 1 95.94 62 ASP B CA 1
ATOM 3199 C C . ASP B 1 62 ? -14.055 26.125 9.289 1 95.94 62 ASP B C 1
ATOM 3201 O O . ASP B 1 62 ? -14.656 25.078 9.523 1 95.94 62 ASP B O 1
ATOM 3205 N N . ILE B 1 63 ? -14.078 27.188 10.062 1 96.88 63 ILE B N 1
ATOM 3206 C CA . ILE B 1 63 ? -14.734 27.141 11.359 1 96.88 63 ILE B CA 1
ATOM 3207 C C . ILE B 1 63 ? -16.219 27.469 11.195 1 96.88 63 ILE B C 1
ATOM 3209 O O . ILE B 1 63 ? -16.578 28.5 10.641 1 96.88 63 ILE B O 1
ATOM 3213 N N . ILE B 1 64 ? -17.078 26.578 11.664 1 96.56 64 ILE B N 1
ATOM 3214 C CA . ILE B 1 64 ? -18.516 26.75 11.547 1 96.56 64 ILE B CA 1
ATOM 3215 C C . ILE B 1 64 ? -19.141 26.906 12.93 1 96.56 64 ILE B C 1
ATOM 3217 O O . ILE B 1 64 ? -18.719 26.234 13.883 1 96.56 64 ILE B O 1
ATOM 3221 N N . SER B 1 65 ? -20.031 27.781 13.031 1 94.94 65 SER B N 1
ATOM 3222 C CA . SER B 1 65 ? -20.844 27.938 14.227 1 94.94 65 SER B CA 1
ATOM 3223 C C . SER B 1 65 ? -22.266 27.406 14.008 1 94.94 65 SER B C 1
ATOM 3225 O O . SER B 1 65 ? -22.844 27.594 12.945 1 94.94 65 SER B O 1
ATOM 3227 N N . GLU B 1 66 ? -22.672 26.625 14.867 1 93.75 66 GLU B N 1
ATOM 3228 C CA . GLU B 1 66 ? -23.984 26 14.742 1 93.75 66 GLU B CA 1
ATOM 3229 C C . GLU B 1 66 ? -24.75 26.062 16.062 1 93.75 66 GLU B C 1
ATOM 3231 O O . GLU B 1 66 ? -24.156 25.906 17.141 1 93.75 66 GLU B O 1
ATOM 3236 N N . GLN B 1 67 ? -26.047 26.375 15.945 1 92.94 67 GLN B N 1
ATOM 3237 C CA . GLN B 1 67 ? -26.906 26.312 17.125 1 92.94 67 GLN B CA 1
ATOM 3238 C C . GLN B 1 67 ? -27.375 24.891 17.391 1 92.94 67 GLN B C 1
ATOM 3240 O O . GLN B 1 67 ? -27.984 24.266 16.531 1 92.94 67 GLN B O 1
ATOM 3245 N N . ARG B 1 68 ? -26.922 24.344 18.438 1 89.31 68 ARG B N 1
ATOM 3246 C CA . ARG B 1 68 ? -27.391 23.031 18.859 1 89.31 68 ARG B CA 1
ATOM 3247 C C . ARG B 1 68 ? -28.188 23.141 20.156 1 89.31 68 ARG B C 1
ATOM 3249 O O . ARG B 1 68 ? -27.641 23.406 21.219 1 89.31 68 ARG B O 1
ATOM 3256 N N . SER B 1 69 ? -29.375 22.891 20.094 1 83.62 69 SER B N 1
ATOM 3257 C CA . SER B 1 69 ? -30.312 23.078 21.203 1 83.62 69 SER B CA 1
ATOM 3258 C C . SER B 1 69 ? -30.234 24.5 21.75 1 83.62 69 SER B C 1
ATOM 3260 O O . SER B 1 69 ? -30.438 25.469 21.016 1 83.62 69 SER B O 1
ATOM 3262 N N . LYS B 1 70 ? -29.766 24.703 22.906 1 87.25 70 LYS B N 1
ATOM 3263 C CA . LYS B 1 70 ? -29.812 26.016 23.547 1 87.25 70 LYS B CA 1
ATOM 3264 C C . LYS B 1 70 ? -28.438 26.672 23.578 1 87.25 70 LYS B C 1
ATOM 3266 O O . LYS B 1 70 ? -28.234 27.703 24.219 1 87.25 70 LYS B O 1
ATOM 3271 N N . THR B 1 71 ? -27.5 26 22.891 1 91.19 71 THR B N 1
ATOM 3272 C CA . THR B 1 71 ? -26.141 26.547 22.953 1 91.19 71 THR B CA 1
ATOM 3273 C C . THR B 1 71 ? -25.531 26.609 21.547 1 91.19 71 THR B C 1
ATOM 3275 O O . THR B 1 71 ? -25.859 25.797 20.688 1 91.19 71 THR B O 1
ATOM 3278 N N . VAL B 1 72 ? -24.734 27.656 21.359 1 94.44 72 VAL B N 1
ATOM 3279 C CA . VAL B 1 72 ? -23.969 27.766 20.109 1 94.44 72 VAL B CA 1
ATOM 3280 C C . VAL B 1 72 ? -22.656 26.984 20.234 1 94.44 72 VAL B C 1
ATOM 3282 O O . VAL B 1 72 ? -21.969 27.094 21.25 1 94.44 72 VAL B O 1
ATOM 3285 N N . VAL B 1 73 ? -22.359 26.141 19.25 1 96.44 73 VAL B N 1
ATOM 3286 C CA . VAL B 1 73 ? -21.156 25.344 19.281 1 96.44 73 VAL B CA 1
ATOM 3287 C C . VAL B 1 73 ? -20.312 25.641 18.047 1 96.44 73 VAL B C 1
ATOM 3289 O O . VAL B 1 73 ? -20.812 26.156 17.047 1 96.44 73 VAL B O 1
ATOM 3292 N N . TYR B 1 74 ? -19.016 25.406 18.172 1 97.31 74 TYR B N 1
ATOM 3293 C CA . TYR B 1 74 ? -18.047 25.688 17.109 1 97.31 74 TYR B CA 1
ATOM 3294 C C . TYR B 1 74 ? -17.219 24.469 16.781 1 97.31 74 TYR B C 1
ATOM 3296 O O . TYR B 1 74 ? -16.828 23.719 17.688 1 97.31 74 TYR B O 1
ATOM 3304 N N . TYR B 1 75 ? -16.953 24.219 15.516 1 97.12 75 TYR B N 1
ATOM 3305 C CA . TYR B 1 75 ? -16.125 23.094 15.117 1 97.12 75 TYR B CA 1
ATOM 3306 C C . TYR B 1 75 ? -15.477 23.359 13.758 1 97.12 75 TYR B C 1
ATOM 3308 O O . TYR B 1 75 ? -15.906 24.234 13.016 1 97.12 75 TYR B O 1
ATOM 3316 N N . LEU B 1 76 ? -14.367 22.766 13.531 1 96.38 76 LEU B N 1
ATOM 3317 C CA . LEU B 1 76 ? -13.711 22.797 12.227 1 96.38 76 LEU B CA 1
ATOM 3318 C C . LEU B 1 76 ? -14.391 21.828 11.258 1 96.38 76 LEU B C 1
ATOM 3320 O O . LEU B 1 76 ? -14.383 20.625 11.477 1 96.38 76 LEU B O 1
ATOM 3324 N N . ALA B 1 77 ? -14.898 22.297 10.164 1 92.94 77 ALA B N 1
ATOM 3325 C CA . ALA B 1 77 ? -15.742 21.5 9.273 1 92.94 77 ALA B CA 1
ATOM 3326 C C . ALA B 1 77 ? -14.906 20.734 8.266 1 92.94 77 ALA B C 1
ATOM 3328 O O . ALA B 1 77 ? -15.289 19.625 7.844 1 92.94 77 ALA B O 1
ATOM 3329 N N . SER B 1 78 ? -13.891 21.344 7.754 1 90.44 78 SER B N 1
ATOM 3330 C CA . SER B 1 78 ? -13.078 20.688 6.734 1 90.44 78 SER B CA 1
ATOM 3331 C C . SER B 1 78 ? -11.594 20.766 7.066 1 90.44 78 SER B C 1
ATOM 3333 O O . SER B 1 78 ? -11.148 21.719 7.719 1 90.44 78 SER B O 1
ATOM 3335 N N . ARG B 1 79 ? -10.914 19.75 6.738 1 91.06 79 ARG B N 1
ATOM 3336 C CA . ARG B 1 79 ? -9.469 19.641 6.883 1 91.06 79 ARG B CA 1
ATOM 3337 C C . ARG B 1 79 ? -8.812 19.25 5.566 1 91.06 79 ARG B C 1
ATOM 3339 O O . ARG B 1 79 ? -9.492 18.922 4.598 1 91.06 79 ARG B O 1
ATOM 3346 N N . ASP B 1 80 ? -7.539 19.359 5.547 1 88.25 80 ASP B N 1
ATOM 3347 C CA . ASP B 1 80 ? -6.801 19.031 4.328 1 88.25 80 ASP B CA 1
ATOM 3348 C C . ASP B 1 80 ? -6.977 17.562 3.955 1 88.25 80 ASP B C 1
ATOM 3350 O O . ASP B 1 80 ? -7.164 17.234 2.781 1 88.25 80 ASP B O 1
ATOM 3354 N N . PHE B 1 81 ? -7.008 16.688 5.047 1 91.56 81 PHE B N 1
ATOM 3355 C CA . PHE B 1 81 ? -7.184 15.258 4.828 1 91.56 81 PHE B CA 1
ATOM 3356 C C . PHE B 1 81 ? -8.555 14.797 5.316 1 91.56 81 PHE B C 1
ATOM 3358 O O . PHE B 1 81 ? -8.938 15.086 6.453 1 91.56 81 PHE B O 1
ATOM 3365 N N . GLU B 1 82 ? -9.234 14.148 4.438 1 85.44 82 GLU B N 1
ATOM 3366 C CA . GLU B 1 82 ? -10.484 13.523 4.855 1 85.44 82 GLU B CA 1
ATOM 3367 C C . GLU B 1 82 ? -10.219 12.234 5.637 1 85.44 82 GLU B C 1
ATOM 3369 O O . GLU B 1 82 ? -9.211 11.562 5.41 1 85.44 82 GLU B O 1
ATOM 3374 N N . LEU B 1 83 ? -11.148 11.93 6.473 1 85.56 83 LEU B N 1
ATOM 3375 C CA . LEU B 1 83 ? -11.008 10.742 7.305 1 85.56 83 LEU B CA 1
ATOM 3376 C C . LEU B 1 83 ? -10.844 9.492 6.445 1 85.56 83 LEU B C 1
ATOM 3378 O O . LEU B 1 83 ? -10.016 8.633 6.742 1 85.56 83 LEU B O 1
ATOM 3382 N N . ALA B 1 84 ? -11.609 9.414 5.398 1 80.75 84 ALA B N 1
ATOM 3383 C CA . ALA B 1 84 ? -11.57 8.258 4.508 1 80.75 84 ALA B CA 1
ATOM 3384 C C . ALA B 1 84 ? -10.188 8.102 3.879 1 80.75 84 ALA B C 1
ATOM 3386 O O . ALA B 1 84 ? -9.695 6.98 3.721 1 80.75 84 ALA B O 1
ATOM 3387 N N . GLU B 1 85 ? -9.57 9.219 3.555 1 83.88 85 GLU B N 1
ATOM 3388 C CA . GLU B 1 85 ? -8.227 9.227 2.973 1 83.88 85 GLU B CA 1
ATOM 3389 C C . GLU B 1 85 ? -7.191 8.719 3.973 1 83.88 85 GLU B C 1
ATOM 3391 O O . GLU B 1 85 ? -6.312 7.926 3.617 1 83.88 85 GLU B O 1
ATOM 3396 N N . LEU B 1 86 ? -7.359 9.148 5.172 1 89.12 86 LEU B N 1
ATOM 3397 C CA . LEU B 1 86 ? -6.406 8.742 6.203 1 89.12 86 LEU B CA 1
ATOM 3398 C C . LEU B 1 86 ? -6.578 7.273 6.559 1 89.12 86 LEU B C 1
ATOM 3400 O O . LEU B 1 86 ? -5.598 6.578 6.844 1 89.12 86 LEU B O 1
ATOM 3404 N N . LYS B 1 87 ? -7.785 6.785 6.539 1 84.06 87 LYS B N 1
ATOM 3405 C CA . LYS B 1 87 ? -8.031 5.363 6.75 1 84.06 87 LYS B CA 1
ATOM 3406 C C . LYS B 1 87 ? -7.32 4.52 5.695 1 84.06 87 LYS B C 1
ATOM 3408 O O . LYS B 1 87 ? -6.707 3.502 6.016 1 84.06 87 LYS B O 1
ATOM 3413 N N . LEU B 1 88 ? -7.375 5.027 4.5 1 81 88 LEU B N 1
ATOM 3414 C CA . LEU B 1 88 ? -6.715 4.332 3.4 1 81 88 LEU B CA 1
ATOM 3415 C C . LEU B 1 88 ? -5.199 4.32 3.594 1 81 88 LEU B C 1
ATOM 3417 O O . LEU B 1 88 ? -4.551 3.293 3.385 1 81 88 LEU B O 1
ATOM 3421 N N . LEU B 1 89 ? -4.672 5.457 4.008 1 86.25 89 LEU B N 1
ATOM 3422 C CA . LEU B 1 89 ? -3.234 5.562 4.223 1 86.25 89 LEU B CA 1
ATOM 3423 C C . LEU B 1 89 ? -2.785 4.645 5.355 1 86.25 89 LEU B C 1
ATOM 3425 O O . LEU B 1 89 ? -1.767 3.961 5.242 1 86.25 89 LEU B O 1
ATOM 3429 N N . VAL B 1 90 ? -3.58 4.645 6.387 1 86.5 90 VAL B N 1
ATOM 3430 C CA . VAL B 1 90 ? -3.268 3.797 7.535 1 86.5 90 VAL B CA 1
ATOM 3431 C C . VAL B 1 90 ? -3.283 2.328 7.113 1 86.5 90 VAL B C 1
ATOM 3433 O O . VAL B 1 90 ? -2.373 1.569 7.453 1 86.5 90 VAL B O 1
ATOM 3436 N N . ASP B 1 91 ? -4.246 1.916 6.316 1 79.56 91 ASP B N 1
ATOM 3437 C CA . ASP B 1 91 ? -4.348 0.544 5.828 1 79.56 91 ASP B CA 1
ATOM 3438 C C . ASP B 1 91 ? -3.156 0.186 4.941 1 79.56 91 ASP B C 1
ATOM 3440 O O . ASP B 1 91 ? -2.631 -0.927 5.016 1 79.56 91 ASP B O 1
ATOM 3444 N N . SER B 1 92 ? -2.812 1.104 4.145 1 78.94 92 SER B N 1
ATOM 3445 C CA . SER B 1 92 ? -1.688 0.89 3.242 1 78.94 92 SER B CA 1
ATOM 3446 C C . SER B 1 92 ? -0.391 0.673 4.016 1 78.94 92 SER B C 1
ATOM 3448 O O . SER B 1 92 ? 0.39 -0.222 3.688 1 78.94 92 SER B O 1
ATOM 3450 N N . VAL B 1 93 ? -0.218 1.499 5.066 1 81.25 93 VAL B N 1
ATOM 3451 C CA . VAL B 1 93 ? 0.971 1.396 5.906 1 81.25 93 VAL B CA 1
ATOM 3452 C C . VAL B 1 93 ? 0.964 0.063 6.648 1 81.25 93 VAL B C 1
ATOM 3454 O O . VAL B 1 93 ? 1.983 -0.629 6.707 1 81.25 93 VAL B O 1
ATOM 3457 N N . GLN B 1 94 ? -0.161 -0.269 7.086 1 77.94 94 GLN B N 1
ATOM 3458 C CA . GLN B 1 94 ? -0.296 -1.512 7.84 1 77.94 94 GLN B CA 1
ATOM 3459 C C . GLN B 1 94 ? -0.068 -2.725 6.941 1 77.94 94 GLN B C 1
ATOM 3461 O O . GLN B 1 94 ? 0.472 -3.74 7.387 1 77.94 94 GLN B O 1
ATOM 3466 N N . SER B 1 95 ? -0.484 -2.598 5.754 1 74.5 95 SER B N 1
ATOM 3467 C CA . SER B 1 95 ? -0.42 -3.727 4.832 1 74.5 95 SER B CA 1
ATOM 3468 C C . SER B 1 95 ? 0.961 -3.846 4.199 1 74.5 95 SER B C 1
ATOM 3470 O O . SER B 1 95 ? 1.294 -4.875 3.609 1 74.5 95 SER B O 1
ATOM 3472 N N . SER B 1 96 ? 1.725 -2.752 4.32 1 72.56 96 SER B N 1
ATOM 3473 C CA . SER B 1 96 ? 3.039 -2.752 3.686 1 72.56 96 SER B CA 1
ATOM 3474 C C . SER B 1 96 ? 3.992 -3.711 4.391 1 72.56 96 SER B C 1
ATOM 3476 O O . SER B 1 96 ? 4.188 -3.619 5.602 1 72.56 96 SER B O 1
ATOM 3478 N N . LYS B 1 97 ? 4.621 -4.637 3.633 1 70.12 97 LYS B N 1
ATOM 3479 C CA . LYS B 1 97 ? 5.52 -5.641 4.199 1 70.12 97 LYS B CA 1
ATOM 3480 C C . LYS B 1 97 ? 6.926 -5.082 4.387 1 70.12 97 LYS B C 1
ATOM 3482 O O . LYS B 1 97 ? 7.73 -5.645 5.129 1 70.12 97 LYS B O 1
ATOM 3487 N N . PHE B 1 98 ? 7.184 -4.004 3.766 1 66.81 98 PHE B N 1
ATOM 3488 C CA . PHE B 1 98 ? 8.562 -3.549 3.707 1 66.81 98 PHE B CA 1
ATOM 3489 C C . PHE B 1 98 ? 8.867 -2.58 4.844 1 66.81 98 PHE B C 1
ATOM 3491 O O . PHE B 1 98 ? 10.016 -2.178 5.039 1 66.81 98 PHE B O 1
ATOM 3498 N N . ILE B 1 99 ? 7.832 -2.154 5.602 1 74.62 99 ILE B N 1
ATOM 3499 C CA . ILE B 1 99 ? 8.078 -1.292 6.754 1 74.62 99 ILE B CA 1
ATOM 3500 C C . ILE B 1 99 ? 7.906 -2.092 8.047 1 74.62 99 ILE B C 1
ATOM 3502 O O . ILE B 1 99 ? 7.012 -2.934 8.148 1 74.62 99 ILE B O 1
ATOM 3506 N N . THR B 1 100 ? 8.805 -1.885 8.953 1 76.06 100 THR B N 1
ATOM 3507 C CA . THR B 1 100 ? 8.75 -2.59 10.234 1 76.06 100 THR B CA 1
ATOM 3508 C C . THR B 1 100 ? 7.492 -2.221 11.008 1 76.06 100 THR B C 1
ATOM 3510 O O . THR B 1 100 ? 6.863 -1.197 10.727 1 76.06 100 THR B O 1
ATOM 3513 N N . GLU B 1 101 ? 7.172 -3.08 11.883 1 77.62 101 GLU B N 1
ATOM 3514 C CA . GLU B 1 101 ? 6.023 -2.812 12.734 1 77.62 101 GLU B CA 1
ATOM 3515 C C . GLU B 1 101 ? 6.203 -1.513 13.516 1 77.62 101 GLU B C 1
ATOM 3517 O O . GLU B 1 101 ? 5.27 -0.716 13.633 1 77.62 101 GLU B O 1
ATOM 3522 N N . LYS B 1 102 ? 7.371 -1.312 14.016 1 81.88 102 LYS B N 1
ATOM 3523 C CA . LYS B 1 102 ? 7.672 -0.112 14.789 1 81.88 102 LYS B CA 1
ATOM 3524 C C . LYS B 1 102 ? 7.484 1.146 13.945 1 81.88 102 LYS B C 1
ATOM 3526 O O . LYS B 1 102 ? 6.828 2.096 14.375 1 81.88 102 LYS B O 1
ATOM 3531 N N . LYS B 1 103 ? 8.008 1.143 12.828 1 80.44 103 LYS B N 1
ATOM 3532 C CA . LYS B 1 103 ? 7.891 2.297 11.945 1 80.44 103 LYS B CA 1
ATOM 3533 C C . LYS B 1 103 ? 6.449 2.496 11.477 1 80.44 103 LYS B C 1
ATOM 3535 O O . LYS B 1 103 ? 5.992 3.629 11.32 1 80.44 103 LYS B O 1
ATOM 3540 N N . SER B 1 104 ? 5.785 1.395 11.258 1 82.56 104 SER B N 1
ATOM 3541 C CA . SER B 1 104 ? 4.379 1.471 10.883 1 82.56 104 SER B CA 1
ATOM 3542 C C . SER B 1 104 ? 3.555 2.158 11.961 1 82.56 104 SER B C 1
ATOM 3544 O O . SER B 1 104 ? 2.771 3.066 11.672 1 82.56 104 SER B O 1
ATOM 3546 N N . ASN B 1 105 ? 3.805 1.759 13.164 1 85 105 ASN B N 1
ATOM 3547 C CA . ASN B 1 105 ? 3.066 2.338 14.281 1 85 105 ASN B CA 1
ATOM 3548 C C . ASN B 1 105 ? 3.365 3.826 14.438 1 85 105 ASN B C 1
ATOM 3550 O O . ASN B 1 105 ? 2.459 4.621 14.695 1 85 105 ASN B O 1
ATOM 3554 N N . SER B 1 106 ? 4.582 4.125 14.297 1 87.56 106 SER B N 1
ATOM 3555 C CA . SER B 1 106 ? 4.977 5.527 14.383 1 87.56 106 SER B CA 1
ATOM 3556 C C . SER B 1 106 ? 4.309 6.359 13.289 1 87.56 106 SER B C 1
ATOM 3558 O O . SER B 1 106 ? 3.812 7.457 13.555 1 87.56 106 SER B O 1
ATOM 3560 N N . LEU B 1 107 ? 4.309 5.828 12.086 1 88.12 107 LEU B N 1
ATOM 3561 C CA . LEU B 1 107 ? 3.713 6.527 10.953 1 88.12 107 LEU B CA 1
ATOM 3562 C C . LEU B 1 107 ? 2.203 6.664 11.133 1 88.12 107 LEU B C 1
ATOM 3564 O O . LEU B 1 107 ? 1.631 7.711 10.836 1 88.12 107 LEU B O 1
ATOM 3568 N N . ILE B 1 108 ? 1.569 5.668 11.625 1 88.62 108 ILE B N 1
ATOM 3569 C CA . ILE B 1 108 ? 0.129 5.688 11.852 1 88.62 108 ILE B CA 1
ATOM 3570 C C . ILE B 1 108 ? -0.215 6.75 12.898 1 88.62 108 ILE B C 1
ATOM 3572 O O . ILE B 1 108 ? -1.173 7.508 12.727 1 88.62 108 ILE B O 1
ATOM 3576 N N . LYS B 1 109 ? 0.57 6.82 13.914 1 90.81 109 LYS B N 1
ATOM 3577 C CA . LYS B 1 109 ? 0.357 7.836 14.938 1 90.81 109 LYS B CA 1
ATOM 3578 C C . LYS B 1 109 ? 0.449 9.242 14.352 1 90.81 109 LYS B C 1
ATOM 3580 O O . LYS B 1 109 ? -0.341 10.117 14.695 1 90.81 109 LYS B O 1
ATOM 3585 N N . LYS B 1 110 ? 1.395 9.406 13.5 1 92.88 110 LYS B N 1
ATOM 3586 C CA . LYS B 1 110 ? 1.54 10.695 12.828 1 92.88 110 LYS B CA 1
ATOM 3587 C C . LYS B 1 110 ? 0.322 11.008 11.969 1 92.88 110 LYS B C 1
ATOM 3589 O O . LYS B 1 110 ? -0.167 12.141 11.961 1 92.88 110 LYS B O 1
ATOM 3594 N N . LEU B 1 111 ? -0.146 10 11.266 1 92.06 111 LEU B N 1
ATOM 3595 C CA . LEU B 1 111 ? -1.33 10.18 10.438 1 92.06 111 LEU B CA 1
ATOM 3596 C C . LEU B 1 111 ? -2.545 10.539 11.281 1 92.06 111 LEU B C 1
ATOM 3598 O O . LEU B 1 111 ? -3.389 11.328 10.867 1 92.06 111 LEU B O 1
ATOM 3602 N N . GLU B 1 112 ? -2.6 10 12.453 1 90.25 112 GLU B N 1
ATOM 3603 C CA . GLU B 1 112 ? -3.691 10.266 13.383 1 90.25 112 GLU B CA 1
ATOM 3604 C C . GLU B 1 112 ? -3.727 11.727 13.797 1 90.25 112 GLU B C 1
ATOM 3606 O O . GLU B 1 112 ? -4.789 12.266 14.125 1 90.25 112 GLU B O 1
ATOM 3611 N N . SER B 1 113 ? -2.602 12.32 13.75 1 91.06 113 SER B N 1
ATOM 3612 C CA . SER B 1 113 ? -2.506 13.711 14.188 1 91.06 113 SER B CA 1
ATOM 3613 C C . SER B 1 113 ? -3.104 14.656 13.156 1 91.06 113 SER B C 1
ATOM 3615 O O . SER B 1 113 ? -3.309 15.844 13.438 1 91.06 113 SER B O 1
ATOM 3617 N N . LEU B 1 114 ? -3.467 14.125 12 1 92.94 114 LEU B N 1
ATOM 3618 C CA . LEU B 1 114 ? -3.984 14.961 10.922 1 92.94 114 LEU B CA 1
ATOM 3619 C C . LEU B 1 114 ? -5.496 15.133 11.047 1 92.94 114 LEU B C 1
ATOM 3621 O O . LEU B 1 114 ? -6.102 15.898 10.297 1 92.94 114 LEU B O 1
ATOM 3625 N N . VAL B 1 115 ? -6.102 14.414 12.039 1 91.25 115 VAL B N 1
ATOM 3626 C CA . VAL B 1 115 ? -7.531 14.539 12.305 1 91.25 115 VAL B CA 1
ATOM 3627 C C . VAL B 1 115 ? -7.762 14.805 13.789 1 91.25 115 VAL B C 1
ATOM 3629 O O . VAL B 1 115 ? -6.809 14.938 14.555 1 91.25 115 VAL B O 1
ATOM 3632 N N . SER B 1 116 ? -9.055 15 14.102 1 92.94 116 SER B N 1
ATOM 3633 C CA . SER B 1 116 ? -9.375 15.281 15.492 1 92.94 116 SER B CA 1
ATOM 3634 C C . SER B 1 116 ? -9.094 14.07 16.375 1 92.94 116 SER B C 1
ATOM 3636 O O . SER B 1 116 ? -9 12.945 15.883 1 92.94 116 SER B O 1
ATOM 3638 N N . GLU B 1 117 ? -8.945 14.297 17.641 1 92.62 117 GLU B N 1
ATOM 3639 C CA . GLU B 1 117 ? -8.703 13.219 18.594 1 92.62 117 GLU B CA 1
ATOM 3640 C C . GLU B 1 117 ? -9.828 12.188 18.562 1 92.62 117 GLU B C 1
ATOM 3642 O O . GLU B 1 117 ? -9.602 11 18.781 1 92.62 117 GLU B O 1
ATOM 3647 N N . HIS B 1 118 ? -11 12.648 18.234 1 89.56 118 HIS B N 1
ATOM 3648 C CA . HIS B 1 118 ? -12.156 11.766 18.156 1 89.56 118 HIS B CA 1
ATOM 3649 C C . HIS B 1 118 ? -12.125 10.914 16.906 1 89.56 118 HIS B C 1
ATOM 3651 O O . HIS B 1 118 ? -12.336 9.695 16.969 1 89.56 118 HIS B O 1
ATOM 3657 N N . GLU B 1 119 ? -11.766 11.547 15.82 1 87.31 119 GLU B N 1
ATOM 3658 C CA . GLU B 1 119 ? -11.688 10.836 14.539 1 87.31 119 GLU B CA 1
ATOM 3659 C C . GLU B 1 119 ? -10.492 9.898 14.5 1 87.31 119 GLU B C 1
ATOM 3661 O O . GLU B 1 119 ? -10.523 8.867 13.828 1 87.31 119 GLU B O 1
ATOM 3666 N N . SER B 1 120 ? -9.445 10.281 15.164 1 88.38 120 SER B N 1
ATOM 3667 C CA . SER B 1 120 ? -8.227 9.477 15.164 1 88.38 120 SER B CA 1
ATOM 3668 C C . SER B 1 120 ? -8.484 8.078 15.711 1 88.38 120 SER B C 1
ATOM 3670 O O . SER B 1 120 ? -7.852 7.109 15.281 1 88.38 120 SER B O 1
ATOM 3672 N N . LYS B 1 121 ? -9.461 7.953 16.594 1 83.75 121 LYS B N 1
ATOM 3673 C CA . LYS B 1 121 ? -9.797 6.668 17.203 1 83.75 121 LYS B CA 1
ATOM 3674 C C . LYS B 1 121 ? -10.383 5.711 16.156 1 83.75 121 LYS B C 1
ATOM 3676 O O . LYS B 1 121 ? -10.289 4.492 16.312 1 83.75 121 LYS B O 1
ATOM 3681 N N . GLN B 1 122 ? -10.883 6.293 15.18 1 79.19 122 GLN B N 1
ATOM 3682 C CA . GLN B 1 122 ? -11.492 5.48 14.133 1 79.19 122 GLN B CA 1
ATOM 3683 C C . GLN B 1 122 ? -10.43 4.91 13.195 1 79.19 122 GLN B C 1
ATOM 3685 O O . GLN B 1 122 ? -10.719 4.016 12.391 1 79.19 122 GLN B O 1
ATOM 3690 N N . LEU B 1 123 ? -9.266 5.492 13.234 1 79.19 123 LEU B N 1
ATOM 3691 C CA . LEU B 1 123 ? -8.195 5.051 12.344 1 79.19 123 LEU B CA 1
ATOM 3692 C C . LEU B 1 123 ? -7.555 3.766 12.867 1 79.19 123 LEU B C 1
ATOM 3694 O O . LEU B 1 123 ? -6.852 3.076 12.125 1 79.19 123 LEU B O 1
ATOM 3698 N N . HIS B 1 124 ? -7.805 3.459 14.125 1 67.62 124 HIS B N 1
ATOM 3699 C CA . HIS B 1 124 ? -7.285 2.219 14.688 1 67.62 124 HIS B CA 1
ATOM 3700 C C . HIS B 1 124 ? -8.125 1.022 14.258 1 67.62 124 HIS B C 1
ATOM 3702 O O . HIS B 1 124 ? -8.5 0.188 15.086 1 67.62 124 HIS B O 1
ATOM 3708 N N . ARG B 1 125 ? -8.578 1.143 13.008 1 61.19 125 ARG B N 1
ATOM 3709 C CA . ARG B 1 125 ? -9.383 0.029 12.516 1 61.19 125 ARG B CA 1
ATOM 3710 C C . ARG B 1 125 ? -8.5 -1.116 12.031 1 61.19 125 ARG B C 1
ATOM 3712 O O . ARG B 1 125 ? -7.359 -0.896 11.617 1 61.19 125 ARG B O 1
ATOM 3719 N N . GLN B 1 126 ? -8.695 -2.207 12.648 1 59.03 126 GLN B N 1
ATOM 3720 C CA . GLN B 1 126 ? -7.859 -3.391 12.469 1 59.03 126 GLN B CA 1
ATOM 3721 C C . GLN B 1 126 ? -8.039 -3.984 11.07 1 59.03 126 GLN B C 1
ATOM 3723 O O . GLN B 1 126 ? -9.109 -4.504 10.75 1 59.03 126 GLN B O 1
ATOM 3728 N N . VAL B 1 127 ? -7.59 -3.309 9.992 1 59.47 127 VAL B N 1
ATOM 3729 C CA . VAL B 1 127 ? -7.469 -4.086 8.766 1 59.47 127 VAL B CA 1
ATOM 3730 C C . VAL B 1 127 ? -6.398 -5.16 8.938 1 59.47 127 VAL B C 1
ATOM 3732 O O . VAL B 1 127 ? -5.285 -4.871 9.375 1 59.47 127 VAL B O 1
ATOM 3735 N N . ILE B 1 128 ? -6.934 -6.359 8.93 1 64.12 128 ILE B N 1
ATOM 3736 C CA . ILE B 1 128 ? -6.016 -7.484 9.078 1 64.12 128 ILE B CA 1
ATOM 3737 C C . ILE B 1 128 ? -5.23 -7.68 7.781 1 64.12 128 ILE B C 1
ATOM 3739 O O . ILE B 1 128 ? -5.801 -7.629 6.688 1 64.12 128 ILE B O 1
ATOM 3743 N N . THR B 1 129 ? -3.986 -7.391 7.887 1 63.66 129 THR B N 1
ATOM 3744 C CA . THR B 1 129 ? -3.152 -7.652 6.719 1 63.66 129 THR B CA 1
ATOM 3745 C C . THR B 1 129 ? -2.82 -9.141 6.609 1 63.66 129 THR B C 1
ATOM 3747 O O . THR B 1 129 ? -2.691 -9.828 7.625 1 63.66 129 THR B O 1
ATOM 3750 N N . SER B 1 130 ? -3.111 -9.805 5.602 1 54.88 130 SER B N 1
ATOM 3751 C CA . SER B 1 130 ? -2.75 -11.203 5.395 1 54.88 130 SER B CA 1
ATOM 3752 C C . SER B 1 130 ? -1.317 -11.477 5.84 1 54.88 130 SER B C 1
ATOM 3754 O O . SER B 1 130 ? -0.381 -10.82 5.379 1 54.88 130 SER B O 1
ATOM 3756 N N . GLY B 1 131 ? -1.242 -12.297 6.934 1 52.59 131 GLY B N 1
ATOM 3757 C CA . GLY B 1 131 ? -0.113 -12.938 7.59 1 52.59 131 GLY B CA 1
ATOM 3758 C C . GLY B 1 131 ? 1.228 -12.516 7.02 1 52.59 131 GLY B C 1
ATOM 3759 O O . GLY B 1 131 ? 2.242 -13.18 7.246 1 52.59 131 GLY B O 1
ATOM 3760 N N . ARG B 1 132 ? 1.196 -11.461 6.211 1 54.91 132 ARG B N 1
ATOM 3761 C CA . ARG B 1 132 ? 2.484 -11.336 5.535 1 54.91 132 ARG B CA 1
ATOM 3762 C C . ARG B 1 132 ? 3.506 -10.641 6.43 1 54.91 132 ARG B C 1
ATOM 3764 O O . ARG B 1 132 ? 3.141 -9.82 7.273 1 54.91 132 ARG B O 1
ATOM 3771 N N . VAL B 1 133 ? 4.617 -11.328 6.672 1 55.75 133 VAL B N 1
ATOM 3772 C CA . VAL B 1 133 ? 5.754 -11.039 7.539 1 55.75 133 VAL B CA 1
ATOM 3773 C C . VAL B 1 133 ? 6.363 -9.695 7.164 1 55.75 133 VAL B C 1
ATOM 3775 O O . VAL B 1 133 ? 6.723 -9.469 6.008 1 55.75 133 VAL B O 1
ATOM 3778 N N . LYS B 1 134 ? 6.094 -8.711 8.047 1 61.97 134 LYS B N 1
ATOM 3779 C CA . LYS B 1 134 ? 6.785 -7.438 7.863 1 61.97 134 LYS B CA 1
ATOM 3780 C C . LYS B 1 134 ? 8.297 -7.629 7.863 1 61.97 134 LYS B C 1
ATOM 3782 O O . LYS B 1 134 ? 8.812 -8.547 8.5 1 61.97 134 LYS B O 1
ATOM 3787 N N . THR B 1 135 ? 8.914 -6.883 6.867 1 59.88 135 THR B N 1
ATOM 3788 C CA . THR B 1 135 ? 10.367 -6.941 6.785 1 59.88 135 THR B CA 1
ATOM 3789 C C . THR B 1 135 ? 11 -6.539 8.109 1 59.88 135 THR B C 1
ATOM 3791 O O . THR B 1 135 ? 10.422 -5.766 8.875 1 59.88 135 THR B O 1
ATOM 3794 N N . MET B 1 136 ? 12.008 -7.211 8.383 1 56.31 136 MET B N 1
ATOM 3795 C CA . MET B 1 136 ? 12.789 -6.957 9.594 1 56.31 136 MET B CA 1
ATOM 3796 C C . MET B 1 136 ? 13.875 -5.914 9.328 1 56.31 136 MET B C 1
ATOM 3798 O O . MET B 1 136 ? 14.672 -5.605 10.211 1 56.31 136 MET B O 1
ATOM 3802 N N . ASN B 1 137 ? 13.805 -5.391 8.07 1 58.91 137 ASN B N 1
ATOM 3803 C CA . ASN B 1 137 ? 14.922 -4.508 7.754 1 58.91 137 ASN B CA 1
ATOM 3804 C C . ASN B 1 137 ? 14.508 -3.039 7.797 1 58.91 137 ASN B C 1
ATOM 3806 O O . ASN B 1 137 ? 13.727 -2.586 6.953 1 58.91 137 ASN B O 1
ATOM 3810 N N . GLU B 1 138 ? 15.023 -2.355 8.734 1 63.88 138 GLU B N 1
ATOM 3811 C CA . GLU B 1 138 ? 14.703 -0.947 8.938 1 63.88 138 GLU B CA 1
ATOM 3812 C C . GLU B 1 138 ? 15.391 -0.066 7.902 1 63.88 138 GLU B C 1
ATOM 3814 O O . GLU B 1 138 ? 15.008 1.093 7.715 1 63.88 138 GLU B O 1
ATOM 3819 N N . SER B 1 139 ? 16.203 -0.702 7.098 1 74.12 139 SER B N 1
ATOM 3820 C CA . SER B 1 139 ? 17.047 0.115 6.223 1 74.12 139 SER B CA 1
ATOM 3821 C C . SER B 1 139 ? 16.391 0.32 4.863 1 74.12 139 SER B C 1
ATOM 3823 O O . SER B 1 139 ? 16.953 0.965 3.982 1 74.12 139 SER B O 1
ATOM 3825 N N . ILE B 1 140 ? 15.211 -0.188 4.73 1 78.56 140 ILE B N 1
ATOM 3826 C CA . ILE B 1 140 ? 14.602 -0.145 3.404 1 78.56 140 ILE B CA 1
ATOM 3827 C C . ILE B 1 140 ? 14.422 1.307 2.965 1 78.56 140 ILE B C 1
ATOM 3829 O O . ILE B 1 140 ? 14.703 1.652 1.814 1 78.56 140 ILE B O 1
ATOM 3833 N N . LEU B 1 141 ? 14.047 2.113 3.861 1 75.06 141 LEU B N 1
ATOM 3834 C CA . LEU B 1 141 ? 13.812 3.514 3.523 1 75.06 141 LEU B CA 1
ATOM 3835 C C . LEU B 1 141 ? 15.117 4.199 3.115 1 75.06 141 LEU B C 1
ATOM 3837 O O . LEU B 1 141 ? 15.133 4.977 2.158 1 75.06 141 LEU B O 1
ATOM 3841 N N . ILE B 1 142 ? 16.109 3.867 3.828 1 80.25 142 ILE B N 1
ATOM 3842 C CA . ILE B 1 142 ? 17.422 4.426 3.541 1 80.25 142 ILE B CA 1
ATOM 3843 C C . ILE B 1 142 ? 17.922 3.92 2.186 1 80.25 142 ILE B C 1
ATOM 3845 O O . ILE B 1 142 ? 18.469 4.688 1.393 1 80.25 142 ILE B O 1
ATOM 3849 N N . ASN B 1 143 ? 17.672 2.652 1.972 1 87.75 143 ASN B N 1
ATOM 3850 C CA . ASN B 1 143 ? 18.062 2.057 0.701 1 87.75 143 ASN B CA 1
ATOM 3851 C C . ASN B 1 143 ? 17.344 2.709 -0.474 1 87.75 143 ASN B C 1
ATOM 3853 O O . ASN B 1 143 ? 17.969 3.051 -1.48 1 87.75 143 ASN B O 1
ATOM 3857 N N . VAL B 1 144 ? 16.078 2.924 -0.314 1 84.38 144 VAL B N 1
ATOM 3858 C CA . VAL B 1 144 ? 15.273 3.537 -1.362 1 84.38 144 VAL B CA 1
ATOM 3859 C C . VAL B 1 144 ? 15.789 4.949 -1.648 1 84.38 144 VAL B C 1
ATOM 3861 O O . VAL B 1 144 ? 15.938 5.336 -2.809 1 84.38 144 VAL B O 1
ATOM 3864 N N . ASP B 1 145 ? 16.094 5.66 -0.637 1 80.38 145 ASP B N 1
ATOM 3865 C CA . ASP B 1 145 ? 16.594 7.02 -0.785 1 80.38 145 ASP B CA 1
ATOM 3866 C C . ASP B 1 145 ? 17.953 7.027 -1.486 1 80.38 145 ASP B C 1
ATOM 3868 O O . ASP B 1 145 ? 18.219 7.895 -2.324 1 80.38 145 ASP B O 1
ATOM 3872 N N . SER B 1 146 ? 18.734 6.133 -1.076 1 87.44 146 SER B N 1
ATOM 3873 C CA . SER B 1 146 ? 20.062 6.031 -1.674 1 87.44 146 SER B CA 1
ATOM 3874 C C . SER B 1 146 ? 19.969 5.73 -3.168 1 87.44 146 SER B C 1
ATOM 3876 O O . SER B 1 146 ? 20.719 6.293 -3.963 1 87.44 146 SER B O 1
ATOM 3878 N N . ILE B 1 147 ? 19.109 4.898 -3.525 1 90.5 147 ILE B N 1
ATOM 3879 C CA . ILE B 1 147 ? 18.938 4.52 -4.926 1 90.5 147 ILE B CA 1
ATOM 3880 C C . ILE B 1 147 ? 18.406 5.711 -5.723 1 90.5 147 ILE B C 1
ATOM 3882 O O . ILE B 1 147 ? 18.922 6.008 -6.805 1 90.5 147 ILE B O 1
ATOM 3886 N N . HIS B 1 148 ? 17.484 6.418 -5.188 1 84.12 148 HIS B N 1
ATOM 3887 C CA . HIS B 1 148 ? 16.953 7.598 -5.859 1 84.12 148 HIS B CA 1
ATOM 3888 C C . HIS B 1 148 ? 18.031 8.664 -6.039 1 84.12 148 HIS B C 1
ATOM 3890 O O . HIS B 1 148 ? 18.094 9.312 -7.082 1 84.12 148 HIS B O 1
ATOM 3896 N N . SER B 1 149 ? 18.734 8.859 -4.98 1 84.81 149 SER B N 1
ATOM 3897 C CA . SER B 1 149 ? 19.828 9.82 -5.059 1 84.81 149 SER B CA 1
ATOM 3898 C C . SER B 1 149 ? 20.812 9.461 -6.16 1 84.81 149 SER B C 1
ATOM 3900 O O . SER B 1 149 ? 21.281 10.328 -6.895 1 84.81 149 SER B O 1
ATOM 3902 N N . ALA B 1 150 ? 21.109 8.203 -6.23 1 91.62 150 ALA B N 1
ATOM 3903 C CA . ALA B 1 150 ? 22.031 7.734 -7.262 1 91.62 150 ALA B CA 1
ATOM 3904 C C . ALA B 1 150 ? 21.453 7.957 -8.656 1 91.62 150 ALA B C 1
ATOM 3906 O O . ALA B 1 150 ? 22.156 8.406 -9.562 1 91.62 150 ALA B O 1
ATOM 3907 N N . ILE B 1 151 ? 20.219 7.691 -8.891 1 88.12 151 ILE B N 1
ATOM 3908 C CA . ILE B 1 151 ? 19.531 7.898 -10.172 1 88.12 151 ILE B CA 1
ATOM 3909 C C . ILE B 1 151 ? 19.562 9.383 -10.539 1 88.12 151 ILE B C 1
ATOM 3911 O O . ILE B 1 151 ? 19.938 9.742 -11.656 1 88.12 151 ILE B O 1
ATOM 3915 N N . ASN B 1 152 ? 19.266 10.195 -9.594 1 84.06 152 ASN B N 1
ATOM 3916 C CA . ASN B 1 152 ? 19.203 11.633 -9.82 1 84.06 152 ASN B CA 1
ATOM 3917 C C . ASN B 1 152 ? 20.578 12.211 -10.125 1 84.06 152 ASN B C 1
ATOM 3919 O O . ASN B 1 152 ? 20.703 13.164 -10.906 1 84.06 152 ASN B O 1
ATOM 3923 N N . ASN B 1 153 ? 21.578 11.695 -9.516 1 89.69 153 ASN B N 1
ATOM 3924 C CA . ASN B 1 153 ? 22.938 12.195 -9.695 1 89.69 153 ASN B CA 1
ATOM 3925 C C . ASN B 1 153 ? 23.656 11.438 -10.797 1 89.69 153 ASN B C 1
ATOM 3927 O O . ASN B 1 153 ? 24.859 11.625 -11 1 89.69 153 ASN B O 1
ATOM 3931 N N . ASN B 1 154 ? 22.984 10.609 -11.422 1 93.44 154 ASN B N 1
ATOM 3932 C CA . ASN B 1 154 ? 23.516 9.852 -12.547 1 93.44 154 ASN B CA 1
ATOM 3933 C C . ASN B 1 154 ? 24.75 9.055 -12.133 1 93.44 154 ASN B C 1
ATOM 3935 O O . ASN B 1 154 ? 25.812 9.172 -12.766 1 93.44 154 ASN B O 1
ATOM 3939 N N . ARG B 1 155 ? 24.578 8.234 -11.031 1 95.5 155 ARG B N 1
ATOM 3940 C CA . ARG B 1 155 ? 25.703 7.473 -10.492 1 95.5 155 ARG B CA 1
ATOM 3941 C C . ARG B 1 155 ? 25.344 5.992 -10.375 1 95.5 155 ARG B C 1
ATOM 3943 O O . ARG B 1 155 ? 24.188 5.641 -10.156 1 95.5 155 ARG B O 1
ATOM 3950 N N . GLN B 1 156 ? 26.344 5.164 -10.477 1 96.31 156 GLN B N 1
ATOM 3951 C CA . GLN B 1 156 ? 26.203 3.746 -10.172 1 96.31 156 GLN B CA 1
ATOM 3952 C C . GLN B 1 156 ? 26.203 3.504 -8.664 1 96.31 156 GLN B C 1
ATOM 3954 O O . GLN B 1 156 ? 26.594 4.379 -7.895 1 96.31 156 GLN B O 1
ATOM 3959 N N . ILE B 1 157 ? 25.688 2.383 -8.336 1 96.5 157 ILE B N 1
ATOM 3960 C CA . ILE B 1 157 ? 25.703 2.049 -6.914 1 96.5 157 ILE B CA 1
ATOM 3961 C C . ILE B 1 157 ? 26.359 0.683 -6.711 1 96.5 157 ILE B C 1
ATOM 3963 O O . ILE B 1 157 ? 26.406 -0.132 -7.637 1 96.5 157 ILE B O 1
ATOM 3967 N N . SER B 1 158 ? 26.906 0.521 -5.582 1 96.19 158 SER B N 1
ATOM 3968 C CA . SER B 1 158 ? 27.438 -0.762 -5.133 1 96.19 158 SER B CA 1
ATOM 3969 C C . SER B 1 158 ? 26.781 -1.202 -3.824 1 96.19 158 SER B C 1
ATOM 3971 O O . SER B 1 158 ? 26.469 -0.371 -2.967 1 96.19 158 SER B O 1
ATOM 3973 N N . PHE B 1 159 ? 26.547 -2.502 -3.744 1 96.19 159 PHE B N 1
ATOM 3974 C CA . PHE B 1 159 ? 25.891 -3.02 -2.545 1 96.19 159 PHE B CA 1
ATOM 3975 C C . PHE B 1 159 ? 26.172 -4.508 -2.377 1 96.19 159 PHE B C 1
ATOM 3977 O O . PHE B 1 159 ? 26.719 -5.145 -3.277 1 96.19 159 PHE B O 1
ATOM 3984 N N . GLN B 1 160 ? 25.938 -4.949 -1.231 1 96.12 160 GLN B N 1
ATOM 3985 C CA . GLN B 1 160 ? 25.891 -6.383 -0.964 1 96.12 160 GLN B CA 1
ATOM 3986 C C . GLN B 1 160 ? 24.453 -6.902 -0.917 1 96.12 160 GLN B C 1
ATOM 3988 O O . GLN B 1 160 ? 23.516 -6.125 -0.729 1 96.12 160 GLN B O 1
ATOM 3993 N N . TYR B 1 161 ? 24.328 -8.18 -1.286 1 94.75 161 TYR B N 1
ATOM 3994 C CA . TYR B 1 161 ? 23.016 -8.797 -1.357 1 94.75 161 TYR B CA 1
ATOM 3995 C C . TYR B 1 161 ? 22.953 -10.047 -0.488 1 94.75 161 TYR B C 1
ATOM 3997 O O . TYR B 1 161 ? 23.891 -10.844 -0.463 1 94.75 161 TYR B O 1
ATOM 4005 N N . PHE B 1 162 ? 21.906 -10.164 0.266 1 93.06 162 PHE B N 1
ATOM 4006 C CA . PHE B 1 162 ? 21.844 -11.344 1.119 1 93.06 162 PHE B CA 1
ATOM 4007 C C . PHE B 1 162 ? 20.672 -12.234 0.724 1 93.06 162 PHE B C 1
ATOM 4009 O O . PHE B 1 162 ? 19.797 -11.82 -0.045 1 93.06 162 PHE B O 1
ATOM 4016 N N . GLN B 1 163 ? 20.672 -13.461 1.08 1 93.25 163 GLN B N 1
ATOM 4017 C CA . GLN B 1 163 ? 19.594 -14.43 0.93 1 93.25 163 GLN B CA 1
ATOM 4018 C C . GLN B 1 163 ? 19.344 -15.18 2.234 1 93.25 163 GLN B C 1
ATOM 4020 O O . GLN B 1 163 ? 20.234 -15.273 3.084 1 93.25 163 GLN B O 1
ATOM 4025 N N . TRP B 1 164 ? 18.156 -15.664 2.391 1 91.38 164 TRP B N 1
ATOM 4026 C CA . TRP B 1 164 ? 17.812 -16.438 3.578 1 91.38 164 TRP B CA 1
ATOM 4027 C C . TRP B 1 164 ? 18.25 -17.891 3.434 1 91.38 164 TRP B C 1
ATOM 4029 O O . TRP B 1 164 ? 18.156 -18.469 2.344 1 91.38 164 TRP B O 1
ATOM 4039 N N . THR B 1 165 ? 18.719 -18.391 4.531 1 93.06 165 THR B N 1
ATOM 4040 C CA . THR B 1 165 ? 19.047 -19.812 4.586 1 93.06 165 THR B CA 1
ATOM 4041 C C . THR B 1 165 ? 17.953 -20.594 5.297 1 93.06 165 THR B C 1
ATOM 4043 O O . THR B 1 165 ? 17.094 -20.016 5.949 1 93.06 165 THR B O 1
ATOM 4046 N N . PRO B 1 166 ? 17.922 -21.891 5.121 1 93.06 166 PRO B N 1
ATOM 4047 C CA . PRO B 1 166 ? 16.906 -22.703 5.801 1 93.06 166 PRO B CA 1
ATOM 4048 C C . PRO B 1 166 ? 16.938 -22.516 7.316 1 93.06 166 PRO B C 1
ATOM 4050 O O . PRO B 1 166 ? 15.93 -22.766 7.988 1 93.06 166 PRO B O 1
ATOM 4053 N N . ASP B 1 167 ? 18.062 -22.062 7.863 1 91.81 167 ASP B N 1
ATOM 4054 C CA . ASP B 1 167 ? 18.188 -21.812 9.297 1 91.81 167 ASP B CA 1
ATOM 4055 C C . ASP B 1 167 ? 17.703 -20.422 9.656 1 91.81 167 ASP B C 1
ATOM 4057 O O . ASP B 1 167 ? 17.875 -19.969 10.797 1 91.81 167 ASP B O 1
ATOM 4061 N N . LYS B 1 168 ? 17.172 -19.719 8.664 1 89.69 168 LYS B N 1
ATOM 4062 C CA . LYS B 1 168 ? 16.578 -18.391 8.844 1 89.69 168 LYS B CA 1
ATOM 4063 C C . LYS B 1 168 ? 17.641 -17.359 9.203 1 89.69 168 LYS B C 1
ATOM 4065 O O . LYS B 1 168 ? 17.422 -16.516 10.062 1 89.69 168 LYS B O 1
ATOM 4070 N N . GLN B 1 169 ? 18.766 -17.656 8.633 1 91 169 GLN B N 1
ATOM 4071 C CA . GLN B 1 169 ? 19.844 -16.688 8.758 1 91 169 GLN B CA 1
ATOM 4072 C C . GLN B 1 169 ? 20.109 -15.992 7.426 1 91 169 GLN B C 1
ATOM 4074 O O . GLN B 1 169 ? 19.859 -16.547 6.359 1 91 169 GLN B O 1
ATOM 4079 N N . ARG B 1 170 ? 20.656 -14.828 7.617 1 90.62 170 ARG B N 1
ATOM 4080 C CA . ARG B 1 170 ? 21.047 -14.07 6.43 1 90.62 170 ARG B CA 1
ATOM 4081 C C . ARG B 1 170 ? 22.453 -14.438 5.984 1 90.62 170 ARG B C 1
ATOM 4083 O O . ARG B 1 170 ? 23.375 -14.484 6.805 1 90.62 170 ARG B O 1
ATOM 4090 N N . GLU B 1 171 ? 22.5 -14.773 4.766 1 94.38 171 GLU B N 1
ATOM 4091 C CA . GLU B 1 171 ? 23.797 -15.078 4.184 1 94.38 171 GLU B CA 1
ATOM 4092 C C . GLU B 1 171 ? 24.062 -14.219 2.951 1 94.38 171 GLU B C 1
ATOM 4094 O O . GLU B 1 171 ? 23.203 -14.062 2.094 1 94.38 171 GLU B O 1
ATOM 4099 N N . LEU B 1 172 ? 25.281 -13.633 2.943 1 94.94 172 LEU B N 1
ATOM 4100 C CA . LEU B 1 172 ? 25.641 -12.789 1.809 1 94.94 172 LEU B CA 1
ATOM 4101 C C . LEU B 1 172 ? 25.844 -13.633 0.553 1 94.94 172 LEU B C 1
ATOM 4103 O O . LEU B 1 172 ? 26.422 -14.719 0.619 1 94.94 172 LEU B O 1
ATOM 4107 N N . ARG B 1 173 ? 25.328 -13.148 -0.488 1 93.56 173 ARG B N 1
ATOM 4108 C CA . ARG B 1 173 ? 25.5 -13.844 -1.758 1 93.56 173 ARG B CA 1
ATOM 4109 C C . ARG B 1 173 ? 26.922 -13.656 -2.293 1 93.56 173 ARG B C 1
ATOM 4111 O O . ARG B 1 173 ? 27.547 -12.633 -2.039 1 93.56 173 ARG B O 1
ATOM 4118 N N . HIS B 1 174 ? 27.422 -14.633 -2.98 1 93.06 174 HIS B N 1
ATOM 4119 C CA . HIS B 1 174 ? 28.719 -14.594 -3.629 1 93.06 174 HIS B CA 1
ATOM 4120 C C . HIS B 1 174 ? 29.828 -14.25 -2.631 1 93.06 174 HIS B C 1
ATOM 4122 O O . HIS B 1 174 ? 30.656 -13.375 -2.895 1 93.06 174 HIS B O 1
ATOM 4128 N N . ASP B 1 175 ? 29.75 -14.773 -1.515 1 91.19 175 ASP B N 1
ATOM 4129 C CA . ASP B 1 175 ? 30.766 -14.633 -0.464 1 91.19 175 ASP B CA 1
ATOM 4130 C C . ASP B 1 175 ? 30.953 -13.172 -0.091 1 91.19 175 ASP B C 1
ATOM 4132 O O . ASP B 1 175 ? 32.094 -12.727 0.108 1 91.19 175 ASP B O 1
ATOM 4136 N N . GLY B 1 176 ? 29.875 -12.445 -0.198 1 90.88 176 GLY B N 1
ATOM 4137 C CA . GLY B 1 176 ? 29.906 -11.062 0.25 1 90.88 176 GLY B CA 1
ATOM 4138 C C . GLY B 1 176 ? 30.438 -10.109 -0.802 1 90.88 176 GLY B C 1
ATOM 4139 O O . GLY B 1 176 ? 30.75 -8.953 -0.502 1 90.88 176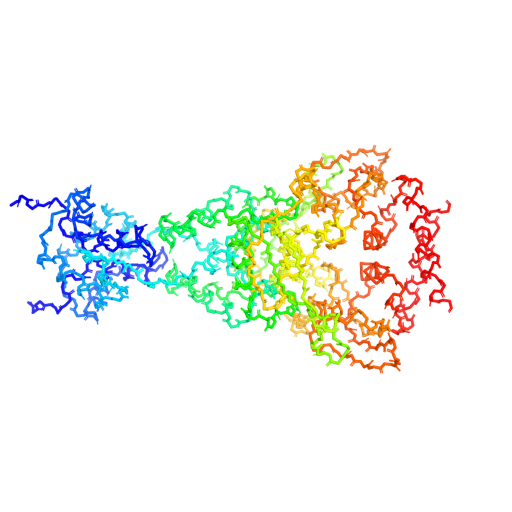 GLY B O 1
ATOM 4140 N N . GLN B 1 177 ? 30.531 -10.531 -1.964 1 92.44 177 GLN B N 1
ATOM 4141 C CA . GLN B 1 177 ? 30.984 -9.656 -3.045 1 92.44 177 GLN B CA 1
ATOM 4142 C C . GLN B 1 177 ? 29.984 -8.531 -3.289 1 92.44 177 GLN B C 1
ATOM 4144 O O . GLN B 1 177 ? 28.781 -8.711 -3.129 1 92.44 177 GLN B O 1
ATOM 4149 N N . GLN B 1 178 ? 30.547 -7.414 -3.725 1 93.56 178 GLN B N 1
ATOM 4150 C CA . GLN B 1 178 ? 29.719 -6.25 -4.004 1 93.56 178 GLN B CA 1
ATOM 4151 C C . GLN B 1 178 ? 29.172 -6.293 -5.43 1 93.56 178 GLN B C 1
ATOM 4153 O O . GLN B 1 178 ? 29.875 -6.672 -6.359 1 93.56 178 GLN B O 1
ATOM 4158 N N . TYR B 1 179 ? 27.984 -5.996 -5.48 1 94.44 179 TYR B N 1
ATOM 4159 C CA . TYR B 1 179 ? 27.359 -5.781 -6.781 1 94.44 179 TYR B CA 1
ATOM 4160 C C . TYR B 1 179 ? 27.516 -4.332 -7.227 1 94.44 179 TYR B C 1
ATOM 4162 O O . TYR B 1 179 ? 27.422 -3.41 -6.41 1 94.44 179 TYR B O 1
ATOM 4170 N N . THR B 1 180 ? 27.875 -4.148 -8.406 1 95 180 THR B N 1
ATOM 4171 C CA . THR B 1 180 ? 27.891 -2.816 -9.008 1 95 180 THR B CA 1
ATOM 4172 C C . THR B 1 180 ? 26.859 -2.717 -10.133 1 95 180 THR B C 1
ATOM 4174 O O . THR B 1 180 ? 26.922 -3.463 -11.109 1 95 180 THR B O 1
ATOM 4177 N N . ILE B 1 181 ? 25.953 -1.789 -9.961 1 95.44 181 ILE B N 1
ATOM 4178 C CA . ILE B 1 181 ? 24.828 -1.732 -10.898 1 95.44 181 ILE B CA 1
ATOM 4179 C C . ILE B 1 181 ? 24.484 -0.277 -11.203 1 95.44 181 ILE B C 1
ATOM 4181 O O . ILE B 1 181 ? 24.719 0.608 -10.375 1 95.44 181 ILE B O 1
ATOM 4185 N N . SER B 1 182 ? 24.078 -0.017 -12.438 1 95.94 182 SER B N 1
ATOM 4186 C CA . SER B 1 182 ? 23.484 1.264 -12.797 1 95.94 182 SER B CA 1
ATOM 4187 C C . SER B 1 182 ? 21.984 1.268 -12.516 1 95.94 182 SER B C 1
ATOM 4189 O O . SER B 1 182 ? 21.203 0.681 -13.266 1 95.94 182 SER B O 1
ATOM 4191 N N . PRO B 1 183 ? 21.562 1.921 -11.406 1 94.69 183 PRO B N 1
ATOM 4192 C CA . PRO B 1 183 ? 20.125 1.936 -11.094 1 94.69 183 PRO B CA 1
ATOM 4193 C C . PRO B 1 183 ? 19.328 2.842 -12.031 1 94.69 183 PRO B C 1
ATOM 4195 O O . PRO B 1 183 ? 19.766 3.945 -12.352 1 94.69 183 PRO B O 1
ATOM 4198 N N . TRP B 1 184 ? 18.094 2.426 -12.438 1 90.69 184 TRP B N 1
ATOM 4199 C CA . TRP B 1 184 ? 17.297 3.223 -13.375 1 90.69 184 TRP B CA 1
ATOM 4200 C C . TRP B 1 184 ? 15.891 3.441 -12.844 1 90.69 184 TRP B C 1
ATOM 4202 O O . TRP B 1 184 ? 15.359 4.551 -12.922 1 90.69 184 TRP B O 1
ATOM 4212 N N . HIS B 1 185 ? 15.32 2.316 -12.336 1 86.88 185 HIS B N 1
ATOM 4213 C CA . HIS B 1 185 ? 13.938 2.445 -11.891 1 86.88 185 HIS B CA 1
ATOM 4214 C C . HIS B 1 185 ? 13.727 1.733 -10.555 1 86.88 185 HIS B C 1
ATOM 4216 O O . HIS B 1 185 ? 14.406 0.754 -10.25 1 86.88 185 HIS B O 1
ATOM 4222 N N . LEU B 1 186 ? 12.859 2.324 -9.797 1 85.56 186 LEU B N 1
ATOM 4223 C CA . LEU B 1 186 ? 12.312 1.646 -8.625 1 85.56 186 LEU B CA 1
ATOM 4224 C C . LEU B 1 186 ? 10.875 1.212 -8.883 1 85.56 186 LEU B C 1
ATOM 4226 O O . LEU B 1 186 ? 10.047 2.01 -9.328 1 85.56 186 LEU B O 1
ATOM 4230 N N . VAL B 1 187 ? 10.656 -0.111 -8.625 1 83.94 187 VAL B N 1
ATOM 4231 C CA . VAL B 1 187 ? 9.344 -0.676 -8.93 1 83.94 187 VAL B CA 1
ATOM 4232 C C . VAL B 1 187 ? 8.766 -1.332 -7.676 1 83.94 187 VAL B C 1
ATOM 4234 O O . VAL B 1 187 ? 9.492 -1.96 -6.902 1 83.94 187 VAL B O 1
ATOM 4237 N N . TRP B 1 188 ? 7.457 -1.081 -7.535 1 80.12 188 TRP B N 1
ATOM 4238 C CA . TRP B 1 188 ? 6.715 -1.773 -6.484 1 80.12 188 TRP B CA 1
ATOM 4239 C C . TRP B 1 188 ? 5.941 -2.959 -7.059 1 80.12 188 TRP B C 1
ATOM 4241 O O . TRP B 1 188 ? 5.156 -2.803 -7.992 1 80.12 188 TRP B O 1
ATOM 4251 N N . ASP B 1 189 ? 6.305 -4.199 -6.543 1 80.62 189 ASP B N 1
ATOM 4252 C CA . ASP B 1 189 ? 5.617 -5.402 -7 1 80.62 189 ASP B CA 1
ATOM 4253 C C . ASP B 1 189 ? 5.398 -6.379 -5.848 1 80.62 189 ASP B C 1
ATOM 4255 O O . ASP B 1 189 ? 6.344 -6.734 -5.141 1 80.62 189 ASP B O 1
ATOM 4259 N N . ASN B 1 190 ? 4.109 -6.797 -5.719 1 77.56 190 ASN B N 1
ATOM 4260 C CA . ASN B 1 190 ? 3.744 -7.754 -4.684 1 77.56 190 ASN B CA 1
ATOM 4261 C C . ASN B 1 190 ? 4.258 -7.324 -3.312 1 77.56 190 ASN B C 1
ATOM 4263 O O . ASN B 1 190 ? 4.949 -8.086 -2.635 1 77.56 190 ASN B O 1
ATOM 4267 N N . ASP B 1 191 ? 4.137 -6.062 -2.959 1 74.5 191 ASP B N 1
ATOM 4268 C CA . ASP B 1 191 ? 4.395 -5.465 -1.651 1 74.5 191 ASP B CA 1
ATOM 4269 C C . ASP B 1 191 ? 5.891 -5.348 -1.387 1 74.5 191 ASP B C 1
ATOM 4271 O O . ASP B 1 191 ? 6.316 -5.215 -0.237 1 74.5 191 ASP B O 1
ATOM 4275 N N . ASN B 1 192 ? 6.684 -5.52 -2.473 1 81.12 192 ASN B N 1
ATOM 4276 C CA . ASN B 1 192 ? 8.125 -5.352 -2.346 1 81.12 192 ASN B CA 1
ATOM 4277 C C . ASN B 1 192 ? 8.648 -4.281 -3.295 1 81.12 192 ASN B C 1
ATOM 4279 O O . ASN B 1 192 ? 8.094 -4.07 -4.371 1 81.12 192 ASN B O 1
ATOM 4283 N N . TYR B 1 193 ? 9.758 -3.668 -2.805 1 82.5 193 TYR B N 1
ATOM 4284 C CA . TYR B 1 193 ? 10.453 -2.697 -3.639 1 82.5 193 TYR B CA 1
ATOM 4285 C C . TYR B 1 193 ? 11.578 -3.361 -4.426 1 82.5 193 TYR B C 1
ATOM 4287 O O . TYR B 1 193 ? 12.414 -4.07 -3.855 1 82.5 193 TYR B O 1
ATOM 4295 N N . TYR B 1 194 ? 11.531 -3.096 -5.746 1 88.81 194 TYR B N 1
ATOM 4296 C CA . TYR B 1 194 ? 12.594 -3.623 -6.598 1 88.81 194 TYR B CA 1
ATOM 4297 C C . TYR B 1 194 ? 13.344 -2.496 -7.293 1 88.81 194 TYR B C 1
ATOM 4299 O O . TYR B 1 194 ? 12.742 -1.504 -7.711 1 88.81 194 TYR B O 1
ATOM 4307 N N . MET B 1 195 ? 14.617 -2.682 -7.344 1 91.81 195 MET B N 1
ATOM 4308 C CA . MET B 1 195 ? 15.43 -1.825 -8.203 1 91.81 195 MET B CA 1
ATOM 4309 C C . MET B 1 195 ? 15.742 -2.516 -9.523 1 91.81 195 MET B C 1
ATOM 4311 O O . MET B 1 195 ? 16.172 -3.67 -9.539 1 91.81 195 MET B O 1
ATOM 4315 N N . ILE B 1 196 ? 15.398 -1.83 -10.594 1 91.06 196 ILE B N 1
ATOM 4316 C CA . ILE B 1 196 ? 15.773 -2.299 -11.922 1 91.06 196 ILE B CA 1
ATOM 4317 C C . ILE B 1 196 ? 17 -1.534 -12.406 1 91.06 196 ILE B C 1
ATOM 4319 O O . ILE B 1 196 ? 17 -0.301 -12.438 1 91.06 196 ILE B O 1
ATOM 4323 N N . GLY B 1 197 ? 18 -2.227 -12.664 1 91.81 197 GLY B N 1
ATOM 4324 C CA . GLY B 1 197 ? 19.234 -1.593 -13.086 1 91.81 197 GLY B CA 1
ATOM 4325 C C . GLY B 1 197 ? 19.969 -2.371 -14.164 1 91.81 197 GLY B C 1
ATOM 4326 O O . GLY B 1 197 ? 19.547 -3.469 -14.539 1 91.81 197 GLY B O 1
ATOM 4327 N N . TYR B 1 198 ? 21 -1.707 -14.68 1 93.19 198 TYR B N 1
ATOM 4328 C CA . TYR B 1 198 ? 21.828 -2.281 -15.734 1 93.19 198 TYR B CA 1
ATOM 4329 C C . TYR B 1 198 ? 23.172 -2.748 -15.164 1 93.19 198 TYR B C 1
ATOM 4331 O O . TYR B 1 198 ? 23.859 -1.981 -14.5 1 93.19 198 TYR B O 1
ATOM 4339 N N . ASP B 1 199 ? 23.344 -4.023 -15.359 1 92.81 199 ASP B N 1
ATOM 4340 C CA . ASP B 1 199 ? 24.641 -4.594 -15 1 92.81 199 ASP B CA 1
ATOM 4341 C C . ASP B 1 199 ? 25.625 -4.512 -16.172 1 92.81 199 ASP B C 1
ATOM 4343 O O . ASP B 1 199 ? 25.5 -5.262 -17.141 1 92.81 199 ASP B O 1
ATOM 4347 N N . SER B 1 200 ? 26.625 -3.775 -15.984 1 89.5 200 SER B N 1
ATOM 4348 C CA . SER B 1 200 ? 27.562 -3.535 -17.062 1 89.5 200 SER B CA 1
ATOM 4349 C C . SER B 1 200 ? 28.406 -4.777 -17.359 1 89.5 200 SER B C 1
ATOM 4351 O O . SER B 1 200 ? 28.781 -5.02 -18.5 1 89.5 200 SER B O 1
ATOM 4353 N N . ASP B 1 201 ? 28.672 -5.523 -16.344 1 89.25 201 ASP B N 1
ATOM 4354 C CA . ASP B 1 201 ? 29.5 -6.715 -16.516 1 89.25 201 ASP B CA 1
ATOM 4355 C C . ASP B 1 201 ? 28.781 -7.766 -17.359 1 89.25 201 ASP B C 1
ATOM 4357 O O . ASP B 1 201 ? 29.359 -8.328 -18.281 1 89.25 201 ASP B O 1
ATOM 4361 N N . SER B 1 202 ? 27.562 -7.98 -17.109 1 88.56 202 SER B N 1
ATOM 4362 C CA . SER B 1 202 ? 26.797 -9 -17.812 1 88.56 202 SER B CA 1
ATOM 4363 C C . SER B 1 202 ? 26 -8.391 -18.969 1 88.56 202 SER B C 1
ATOM 4365 O O . SER B 1 202 ? 25.438 -9.117 -19.781 1 88.56 202 SER B O 1
ATOM 4367 N N . GLU B 1 203 ? 25.953 -7.031 -19.047 1 89 203 GLU B N 1
ATOM 4368 C CA . GLU B 1 203 ? 25.203 -6.305 -20.062 1 89 203 GLU B CA 1
ATOM 4369 C C . GLU B 1 203 ? 23.734 -6.719 -20.062 1 89 203 GLU B C 1
ATOM 4371 O O . GLU B 1 203 ? 23.156 -6.996 -21.125 1 89 203 GLU B O 1
ATOM 4376 N N . MET B 1 204 ? 23.219 -6.875 -18.891 1 88.56 204 MET B N 1
ATOM 4377 C CA . MET B 1 204 ? 21.828 -7.297 -18.734 1 88.56 204 MET B CA 1
ATOM 4378 C C . MET B 1 204 ? 21.094 -6.406 -17.734 1 88.56 204 MET B C 1
ATOM 4380 O O . MET B 1 204 ? 21.719 -5.777 -16.891 1 88.56 204 MET B O 1
ATOM 4384 N N . ILE B 1 205 ? 19.797 -6.371 -17.922 1 88.69 205 ILE B N 1
ATOM 4385 C CA . ILE B 1 205 ? 18.938 -5.734 -16.938 1 88.69 205 ILE B CA 1
ATOM 4386 C C . ILE B 1 205 ? 18.688 -6.688 -15.773 1 88.69 205 ILE B C 1
ATOM 4388 O O . ILE B 1 205 ? 18.391 -7.863 -15.977 1 88.69 205 ILE B O 1
ATOM 4392 N N . LYS B 1 206 ? 18.953 -6.191 -14.641 1 91.38 206 LYS B N 1
ATOM 4393 C CA . LYS B 1 206 ? 18.766 -7.02 -13.453 1 91.38 206 LYS B CA 1
ATOM 4394 C C . LYS B 1 206 ? 17.766 -6.379 -12.492 1 91.38 206 LYS B C 1
ATOM 4396 O O . LYS B 1 206 ? 17.594 -5.16 -12.5 1 91.38 206 LYS B O 1
ATOM 4401 N N . HIS B 1 207 ? 17.156 -7.25 -11.758 1 91.81 207 HIS B N 1
ATOM 4402 C CA . HIS B 1 207 ? 16.188 -6.844 -10.742 1 91.81 207 HIS B CA 1
ATOM 4403 C C . HIS B 1 207 ? 16.656 -7.246 -9.352 1 91.81 207 HIS B C 1
ATOM 4405 O O . HIS B 1 207 ? 17.078 -8.391 -9.133 1 91.81 207 HIS B O 1
ATOM 4411 N N . PHE B 1 208 ? 16.672 -6.277 -8.453 1 92.88 208 PHE B N 1
ATOM 4412 C CA . PHE B 1 208 ? 17.078 -6.562 -7.082 1 92.88 208 PHE B CA 1
ATOM 4413 C C . PHE B 1 208 ? 16.031 -6.082 -6.09 1 92.88 208 PHE B C 1
ATOM 4415 O O . PHE B 1 208 ? 15.5 -4.977 -6.227 1 92.88 208 PHE B O 1
ATOM 4422 N N . ARG B 1 209 ? 15.656 -6.93 -5.172 1 91.31 209 ARG B N 1
ATOM 4423 C CA . ARG B 1 209 ? 14.836 -6.469 -4.062 1 91.31 209 ARG B CA 1
ATOM 4424 C C . ARG B 1 209 ? 15.617 -5.508 -3.166 1 91.31 209 ARG B C 1
ATOM 4426 O O . ARG B 1 209 ? 16.719 -5.824 -2.729 1 91.31 209 ARG B O 1
ATOM 4433 N N . VAL B 1 210 ? 15 -4.418 -2.896 1 89.94 210 VAL B N 1
ATOM 4434 C CA . VAL B 1 210 ? 15.695 -3.354 -2.178 1 89.94 210 VAL B CA 1
ATOM 4435 C C . VAL B 1 210 ? 15.867 -3.748 -0.713 1 89.94 210 VAL B C 1
ATOM 4437 O O . VAL B 1 210 ? 16.875 -3.395 -0.085 1 89.94 210 VAL B O 1
ATOM 4440 N N . ASP B 1 211 ? 14.93 -4.535 -0.159 1 85.94 211 ASP B N 1
ATOM 4441 C CA . ASP B 1 211 ? 14.992 -4.918 1.249 1 85.94 211 ASP B CA 1
ATOM 4442 C C . ASP B 1 211 ? 16.125 -5.91 1.501 1 85.94 211 ASP B C 1
ATOM 4444 O O . ASP B 1 211 ? 16.516 -6.129 2.648 1 85.94 211 ASP B O 1
ATOM 4448 N N . LYS B 1 212 ? 16.719 -6.477 0.446 1 90.75 212 LYS B N 1
ATOM 4449 C CA . LYS B 1 212 ? 17.781 -7.461 0.592 1 90.75 212 LYS B CA 1
ATOM 4450 C C . LYS B 1 212 ? 19.141 -6.84 0.301 1 90.75 212 LYS B C 1
ATOM 4452 O O . LYS B 1 212 ? 20.172 -7.531 0.329 1 90.75 212 LYS B O 1
ATOM 4457 N N . MET B 1 213 ? 19.125 -5.629 0.017 1 92.44 213 MET B N 1
ATOM 4458 C CA . MET B 1 213 ? 20.375 -4.91 -0.258 1 92.44 213 MET B CA 1
ATOM 4459 C C . MET B 1 213 ? 20.984 -4.379 1.031 1 92.44 213 MET B C 1
ATOM 4461 O O . MET B 1 213 ? 20.281 -3.865 1.898 1 92.44 213 MET B O 1
ATOM 4465 N N . LEU B 1 214 ? 22.266 -4.551 1.133 1 91.38 214 LEU B N 1
ATOM 4466 C CA . LEU B 1 214 ? 22.984 -4.051 2.297 1 91.38 214 LEU B CA 1
ATOM 4467 C C . LEU B 1 214 ? 24.125 -3.137 1.872 1 91.38 214 LEU B C 1
ATOM 4469 O O . LEU B 1 214 ? 24.719 -3.316 0.799 1 91.38 214 LEU B O 1
ATOM 4473 N N . ARG B 1 215 ? 24.469 -2.133 2.652 1 91.56 215 ARG B N 1
ATOM 4474 C CA . ARG B 1 215 ? 25.641 -1.278 2.512 1 91.56 215 ARG B CA 1
ATOM 4475 C C . ARG B 1 215 ? 25.688 -0.642 1.126 1 91.56 215 ARG B C 1
ATOM 4477 O O . ARG B 1 215 ? 26.688 -0.749 0.425 1 91.56 215 ARG B O 1
ATOM 4484 N N . ILE B 1 216 ? 24.531 -0.019 0.78 1 93.56 216 ILE B N 1
ATOM 4485 C CA . ILE B 1 216 ? 24.469 0.652 -0.515 1 93.56 216 ILE B CA 1
ATOM 4486 C C . ILE B 1 216 ? 25.422 1.852 -0.519 1 93.56 216 ILE B C 1
ATOM 4488 O O . ILE B 1 216 ? 25.469 2.615 0.448 1 93.56 216 ILE B O 1
ATOM 4492 N N . SER B 1 217 ? 26.219 1.975 -1.45 1 93.12 217 SER B N 1
ATOM 4493 C CA . SER B 1 217 ? 27.109 3.113 -1.63 1 93.12 217 SER B CA 1
ATOM 4494 C C . SER B 1 217 ? 27.094 3.605 -3.074 1 93.12 217 SER B C 1
ATOM 4496 O O . SER B 1 217 ? 26.953 2.811 -4.004 1 93.12 217 SER B O 1
ATOM 4498 N N . SER B 1 218 ? 27.094 4.863 -3.197 1 90.06 218 SER B N 1
ATOM 4499 C CA . SER B 1 218 ? 27.156 5.461 -4.527 1 90.06 218 SER B CA 1
ATOM 4500 C C . SER B 1 218 ? 28.594 5.656 -4.984 1 90.06 218 SER B C 1
ATOM 4502 O O . SER B 1 218 ? 29.438 6.137 -4.215 1 90.06 218 SER B O 1
ATOM 4504 N N . GLY B 1 219 ? 28.875 5.102 -6.121 1 82.88 219 GLY B N 1
ATOM 4505 C CA . GLY B 1 219 ? 30.203 5.305 -6.676 1 82.88 219 GLY B CA 1
ATOM 4506 C C . GLY B 1 219 ? 30.328 6.594 -7.465 1 82.88 219 GLY B C 1
ATOM 4507 O O . GLY B 1 219 ? 29.438 7.445 -7.422 1 82.88 219 GLY B O 1
ATOM 4508 N N . ASN B 1 220 ? 31.484 6.777 -8.102 1 87 220 ASN B N 1
ATOM 4509 C CA . ASN B 1 220 ? 31.766 7.977 -8.891 1 87 220 ASN B CA 1
ATOM 4510 C C . ASN B 1 220 ? 31.453 7.758 -10.367 1 87 220 ASN B C 1
ATOM 4512 O O . ASN B 1 220 ? 31.375 8.719 -11.133 1 87 220 ASN B O 1
ATOM 4516 N N . GLU B 1 221 ? 31.172 6.539 -10.656 1 92.88 221 GLU B N 1
ATOM 4517 C CA . GLU B 1 221 ? 30.953 6.23 -12.062 1 92.88 221 GLU B CA 1
ATOM 4518 C C . GLU B 1 221 ? 29.531 6.582 -12.5 1 92.88 221 GLU B C 1
ATOM 4520 O O . GLU B 1 221 ? 28.578 6.414 -11.727 1 92.88 221 GLU B O 1
ATOM 4525 N N . LYS B 1 222 ? 29.484 7.023 -13.758 1 95.12 222 LYS B N 1
ATOM 4526 C CA . LYS B 1 222 ? 28.172 7.348 -14.336 1 95.12 222 LYS B CA 1
ATOM 4527 C C . LYS B 1 222 ? 27.391 6.082 -14.68 1 95.12 222 LYS B C 1
ATOM 4529 O O . LYS B 1 222 ? 27.984 5.043 -14.969 1 95.12 222 LYS B O 1
ATOM 4534 N N . ARG B 1 223 ? 26.078 6.207 -14.641 1 94.44 223 ARG B N 1
ATOM 4535 C CA . ARG B 1 223 ? 25.203 5.09 -14.977 1 94.44 223 ARG B CA 1
ATOM 4536 C C . ARG B 1 223 ? 25.391 4.668 -16.438 1 94.44 223 ARG B C 1
ATOM 4538 O O . ARG B 1 223 ? 25.656 5.508 -17.297 1 94.44 223 ARG B O 1
ATOM 4545 N N . GLU B 1 224 ? 25.25 3.496 -16.641 1 94.12 224 GLU B N 1
ATOM 4546 C CA . GLU B 1 224 ? 25.297 2.914 -17.969 1 94.12 224 GLU B CA 1
ATOM 4547 C C . GLU B 1 224 ? 23.984 2.236 -18.328 1 94.12 224 GLU B C 1
ATOM 4549 O O . GLU B 1 224 ? 23.078 2.152 -17.5 1 94.12 224 GLU B O 1
ATOM 4554 N N . GLY B 1 225 ? 23.797 1.875 -19.656 1 90.81 225 GLY B N 1
ATOM 4555 C CA . GLY B 1 225 ? 22.656 1.086 -20.094 1 90.81 225 GLY B CA 1
ATOM 4556 C C . GLY B 1 225 ? 21.516 1.931 -20.625 1 90.81 225 GLY B C 1
ATOM 4557 O O . GLY B 1 225 ? 20.391 1.445 -20.766 1 90.81 225 GLY B O 1
ATOM 4558 N N . LEU B 1 226 ? 21.75 3.195 -20.859 1 86.94 226 LEU B N 1
ATOM 4559 C CA . LEU B 1 226 ? 20.719 4.105 -21.328 1 86.94 226 LEU B CA 1
ATOM 4560 C C . LEU B 1 226 ? 20.031 3.547 -22.578 1 86.94 226 LEU B C 1
ATOM 4562 O O . LEU B 1 226 ? 18.797 3.586 -22.672 1 86.94 226 LEU B O 1
ATOM 4566 N N . LYS B 1 227 ? 20.797 3.055 -23.484 1 84.56 227 LYS B N 1
ATOM 4567 C CA . LYS B 1 227 ? 20.25 2.523 -24.719 1 84.56 227 LYS B CA 1
ATOM 4568 C C . LYS B 1 227 ? 19.297 1.356 -24.453 1 84.56 227 LYS B C 1
ATOM 4570 O O . LYS B 1 227 ? 18.203 1.3 -25 1 84.56 227 LYS B O 1
ATOM 4575 N N . LYS B 1 228 ? 19.703 0.462 -23.625 1 83 228 LYS B N 1
ATOM 4576 C CA . LYS B 1 228 ? 18.891 -0.708 -23.312 1 83 228 LYS B CA 1
ATOM 4577 C C . LYS B 1 228 ? 17.641 -0.311 -22.547 1 83 228 LYS B C 1
ATOM 4579 O O . LYS B 1 228 ? 16.562 -0.87 -22.766 1 83 228 LYS B O 1
ATOM 4584 N N . MET B 1 229 ? 17.781 0.654 -21.734 1 81.62 229 MET B N 1
ATOM 4585 C CA . MET B 1 229 ? 16.672 1.081 -20.891 1 81.62 229 MET B CA 1
ATOM 4586 C C . MET B 1 229 ? 15.648 1.886 -21.688 1 81.62 229 MET B C 1
ATOM 4588 O O . MET B 1 229 ? 14.453 1.865 -21.375 1 81.62 229 MET B O 1
ATOM 4592 N N . LYS B 1 230 ? 16.094 2.641 -22.609 1 76.5 230 LYS B N 1
ATOM 4593 C CA . LYS B 1 230 ? 15.195 3.426 -23.438 1 76.5 230 LYS B CA 1
ATOM 4594 C C . LYS B 1 230 ? 14.266 2.521 -24.25 1 76.5 230 LYS B C 1
ATOM 4596 O O . LYS B 1 230 ? 13.141 2.912 -24.578 1 76.5 230 LYS B O 1
ATOM 4601 N N . GLU B 1 231 ? 14.703 1.358 -24.547 1 73.44 231 GLU B N 1
ATOM 4602 C CA . GLU B 1 231 ? 13.906 0.4 -25.297 1 73.44 231 GLU B CA 1
ATOM 4603 C C . GLU B 1 231 ? 12.805 -0.204 -24.438 1 73.44 231 GLU B C 1
ATOM 4605 O O . GLU B 1 231 ? 11.828 -0.758 -24.953 1 73.44 231 GLU B O 1
ATOM 4610 N N . PHE B 1 232 ? 13 0.035 -23.188 1 69.62 232 PHE B N 1
ATOM 4611 C CA . PHE B 1 232 ? 12.109 -0.637 -22.25 1 69.62 232 PHE B CA 1
ATOM 4612 C C . PHE B 1 232 ? 11.109 0.349 -21.656 1 69.62 232 PHE B C 1
ATOM 4614 O O . PHE B 1 232 ? 11.5 1.424 -21.188 1 69.62 232 PHE B O 1
ATOM 4621 N N . ASN B 1 233 ? 9.828 0.283 -22.047 1 71.69 233 ASN B N 1
ATOM 4622 C CA . ASN B 1 233 ? 8.812 0.931 -21.219 1 71.69 233 ASN B CA 1
ATOM 4623 C C . ASN B 1 233 ? 8.578 0.173 -19.922 1 71.69 233 ASN B C 1
ATOM 4625 O O . ASN B 1 233 ? 7.98 -0.904 -19.922 1 71.69 233 ASN B O 1
ATOM 4629 N N . ILE B 1 234 ? 9.094 0.71 -18.844 1 71.12 234 ILE B N 1
ATOM 4630 C CA . ILE B 1 234 ? 9.141 0.001 -17.562 1 71.12 234 ILE B CA 1
ATOM 4631 C C . ILE B 1 234 ? 7.719 -0.34 -17.109 1 71.12 234 ILE B C 1
ATOM 4633 O O . ILE B 1 234 ? 7.492 -1.389 -16.5 1 71.12 234 ILE B O 1
ATOM 4637 N N . ALA B 1 235 ? 6.77 0.578 -17.375 1 68.69 235 ALA B N 1
ATOM 4638 C CA . ALA B 1 235 ? 5.391 0.311 -16.969 1 68.69 235 ALA B CA 1
ATOM 4639 C C . ALA B 1 235 ? 4.848 -0.938 -17.656 1 68.69 235 ALA B C 1
ATOM 4641 O O . ALA B 1 235 ? 4.242 -1.796 -17.016 1 68.69 235 ALA B O 1
ATOM 4642 N N . THR B 1 236 ? 5.199 -1.035 -18.906 1 73.5 236 THR B N 1
ATOM 4643 C CA . THR B 1 236 ? 4.742 -2.182 -19.672 1 73.5 236 THR B CA 1
ATOM 4644 C C . THR B 1 236 ? 5.566 -3.422 -19.344 1 73.5 236 THR B C 1
ATOM 4646 O O . THR B 1 236 ? 5.027 -4.527 -19.25 1 73.5 236 THR B O 1
ATOM 4649 N N . TYR B 1 237 ? 6.812 -3.139 -19.062 1 76.31 237 TYR B N 1
ATOM 4650 C CA . TYR B 1 237 ? 7.73 -4.238 -18.781 1 76.31 237 TYR B CA 1
ATOM 4651 C C . TYR B 1 237 ? 7.344 -4.961 -17.5 1 76.31 237 TYR B C 1
ATOM 4653 O O . TYR B 1 237 ? 7.281 -6.191 -17.469 1 76.31 237 TYR B O 1
ATOM 4661 N N . SER B 1 238 ? 7.043 -4.211 -16.469 1 77.69 238 SER B N 1
ATOM 4662 C CA . SER B 1 238 ? 6.738 -4.812 -15.18 1 77.69 238 SER B CA 1
ATOM 4663 C C . SER B 1 238 ? 5.457 -5.637 -15.242 1 77.69 238 SER B C 1
ATOM 4665 O O . SER B 1 238 ? 5.332 -6.656 -14.555 1 77.69 238 SER B O 1
ATOM 4667 N N . ARG B 1 239 ? 4.574 -5.27 -16.109 1 78.06 239 ARG B N 1
ATOM 4668 C CA . ARG B 1 239 ? 3.303 -5.973 -16.25 1 78.06 239 ARG B CA 1
ATOM 4669 C C . ARG B 1 239 ? 3.504 -7.344 -16.891 1 78.06 239 ARG B C 1
ATOM 4671 O O . ARG B 1 239 ? 2.686 -8.25 -16.703 1 78.06 239 ARG B O 1
ATOM 4678 N N . THR B 1 240 ? 4.59 -7.438 -17.562 1 82.44 240 THR B N 1
ATOM 4679 C CA . THR B 1 240 ? 4.832 -8.68 -18.297 1 82.44 240 THR B CA 1
ATOM 4680 C C . THR B 1 240 ? 5.48 -9.719 -17.391 1 82.44 240 THR B C 1
ATOM 4682 O O . THR B 1 240 ? 5.578 -10.891 -17.75 1 82.44 240 THR B O 1
ATOM 4685 N N . LEU B 1 241 ? 5.801 -9.281 -16.281 1 83.44 241 LEU B N 1
ATOM 4686 C CA . LEU B 1 241 ? 6.602 -10.156 -15.422 1 83.44 241 LEU B CA 1
ATOM 4687 C C . LEU B 1 241 ? 5.734 -10.82 -14.359 1 83.44 241 LEU B C 1
ATOM 4689 O O . LEU B 1 241 ? 4.836 -10.195 -13.797 1 83.44 241 LEU B O 1
ATOM 4693 N N . PHE B 1 242 ? 5.801 -12.117 -14.297 1 84 242 PHE B N 1
ATOM 4694 C CA . PHE B 1 242 ? 5.312 -12.859 -13.141 1 84 242 PHE B CA 1
ATOM 4695 C C . PHE B 1 242 ? 6.445 -13.148 -12.164 1 84 242 PHE B C 1
ATOM 4697 O O . PHE B 1 242 ? 7.289 -14.016 -12.414 1 84 242 PHE B O 1
ATOM 4704 N N . GLY B 1 243 ? 6.43 -12.375 -11.219 1 78.94 243 GLY B N 1
ATOM 4705 C CA . GLY B 1 243 ? 7.645 -12.32 -10.422 1 78.94 243 GLY B CA 1
ATOM 4706 C C . GLY B 1 243 ? 8.711 -11.422 -11.016 1 78.94 243 GLY B C 1
ATOM 4707 O O . GLY B 1 243 ? 8.594 -10.992 -12.164 1 78.94 243 GLY B O 1
ATOM 4708 N N . MET B 1 244 ? 9.586 -10.812 -10.383 1 76.88 244 MET B N 1
ATOM 4709 C CA . MET B 1 244 ? 10.594 -9.898 -10.898 1 76.88 244 MET B CA 1
ATOM 4710 C C . MET B 1 244 ? 11.781 -10.664 -11.477 1 76.88 244 MET B C 1
ATOM 4712 O O . MET B 1 244 ? 12.906 -10.523 -11 1 76.88 244 MET B O 1
ATOM 4716 N N . LEU B 1 245 ? 11.352 -11.578 -12.43 1 77.5 245 LEU B N 1
ATOM 4717 C CA . LEU B 1 245 ? 12.344 -12.32 -13.195 1 77.5 245 LEU B CA 1
ATOM 4718 C C . LEU B 1 245 ? 12.43 -11.805 -14.625 1 77.5 245 LEU B C 1
ATOM 4720 O O . LEU B 1 245 ? 11.406 -11.555 -15.266 1 77.5 245 LEU B O 1
ATOM 4724 N N . GLY B 1 246 ? 13.586 -11.562 -15.086 1 74.88 246 GLY B N 1
ATOM 4725 C CA . GLY B 1 246 ? 13.766 -10.992 -16.406 1 74.88 246 GLY B CA 1
ATOM 4726 C C . GLY B 1 246 ? 13.633 -12.008 -17.531 1 74.88 246 GLY B C 1
ATOM 4727 O O . GLY B 1 246 ? 13.5 -13.203 -17.266 1 74.88 246 GLY B O 1
ATOM 4728 N N . GLY B 1 247 ? 13.43 -11.625 -18.719 1 79.5 247 GLY B N 1
ATOM 4729 C CA . GLY B 1 247 ? 13.312 -12.438 -19.906 1 79.5 247 GLY B CA 1
ATOM 4730 C C . GLY B 1 247 ? 12.695 -11.695 -21.078 1 79.5 247 GLY B C 1
ATOM 4731 O O . GLY B 1 247 ? 12.438 -10.5 -21 1 79.5 247 GLY B O 1
ATOM 4732 N N . GLU B 1 248 ? 12.633 -12.445 -22.062 1 83.62 248 GLU B N 1
ATOM 4733 C CA . GLU B 1 248 ? 12.039 -11.852 -23.25 1 83.62 248 GLU B CA 1
ATOM 4734 C C . GLU B 1 248 ? 10.516 -11.945 -23.234 1 83.62 248 GLU B C 1
ATOM 4736 O O . GLU B 1 248 ? 9.961 -13.008 -22.938 1 83.62 248 GLU B O 1
ATOM 4741 N N . SER B 1 249 ? 9.977 -10.805 -23.469 1 88.19 249 SER B N 1
ATOM 4742 C CA . SER B 1 249 ? 8.516 -10.758 -23.531 1 88.19 249 SER B CA 1
ATOM 4743 C C . SER B 1 249 ? 7.988 -11.484 -24.766 1 88.19 249 SER B C 1
ATOM 4745 O O . SER B 1 249 ? 8.609 -11.445 -25.828 1 88.19 249 SER B O 1
ATOM 4747 N N . THR B 1 250 ? 6.891 -12.203 -24.594 1 93.44 250 THR B N 1
ATOM 4748 C CA . THR B 1 250 ? 6.25 -12.953 -25.672 1 93.44 250 THR B CA 1
ATOM 4749 C C . THR B 1 250 ? 4.742 -12.719 -25.672 1 93.44 250 THR B C 1
ATOM 4751 O O . THR B 1 250 ? 4.117 -12.648 -24.609 1 93.44 250 THR B O 1
ATOM 4754 N N . ARG B 1 251 ? 4.188 -12.57 -26.969 1 94.88 251 ARG B N 1
ATOM 4755 C CA . ARG B 1 251 ? 2.732 -12.492 -27.094 1 94.88 251 ARG B CA 1
ATOM 4756 C C . ARG B 1 251 ? 2.098 -13.875 -26.953 1 94.88 251 ARG B C 1
ATOM 4758 O O . ARG B 1 251 ? 2.4 -14.781 -27.734 1 94.88 251 ARG B O 1
ATOM 4765 N N . VAL B 1 252 ? 1.262 -14 -25.922 1 97.56 252 VAL B N 1
ATOM 4766 C CA . VAL B 1 252 ? 0.65 -15.289 -25.625 1 97.56 252 VAL B CA 1
ATOM 4767 C C . VAL B 1 252 ? -0.859 -15.211 -25.844 1 97.56 252 VAL B C 1
ATOM 4769 O O . VAL B 1 252 ? -1.496 -14.227 -25.453 1 97.56 252 VAL B O 1
ATOM 4772 N N . THR B 1 253 ? -1.357 -16.203 -26.531 1 98.25 253 THR B N 1
ATOM 4773 C CA . THR B 1 253 ? -2.797 -16.328 -26.734 1 98.25 253 THR B CA 1
ATOM 4774 C C . THR B 1 253 ? -3.404 -17.281 -25.703 1 98.25 253 THR B C 1
ATOM 4776 O O . THR B 1 253 ? -3.023 -18.453 -25.641 1 98.25 253 THR B O 1
ATOM 4779 N N . LEU B 1 254 ? -4.34 -16.781 -24.953 1 98.12 254 LEU B N 1
ATOM 4780 C CA . LEU B 1 254 ? -4.996 -17.562 -23.922 1 98.12 254 LEU B CA 1
ATOM 4781 C C . LEU B 1 254 ? -6.457 -17.828 -24.281 1 98.12 254 LEU B C 1
ATOM 4783 O O . LEU B 1 254 ? -7.172 -16.906 -24.688 1 98.12 254 LEU B O 1
ATOM 4787 N N . GLN B 1 255 ? -6.867 -19.016 -24.234 1 98.31 255 GLN B N 1
ATOM 4788 C CA . GLN B 1 255 ? -8.289 -19.344 -24.234 1 98.31 255 GLN B CA 1
ATOM 4789 C C . GLN B 1 255 ? -8.836 -19.438 -22.812 1 98.31 255 GLN B C 1
ATOM 4791 O O . GLN B 1 255 ? -8.344 -20.234 -22.016 1 98.31 255 GLN B O 1
ATOM 4796 N N . CYS B 1 256 ? -9.859 -18.672 -22.5 1 98.12 256 CYS B N 1
ATOM 4797 C CA . CYS B 1 256 ? -10.336 -18.547 -21.125 1 98.12 256 CYS B CA 1
ATOM 4798 C C . CYS B 1 256 ? -11.836 -18.797 -21.047 1 98.12 256 CYS B C 1
ATOM 4800 O O . CYS B 1 256 ? -12.586 -18.406 -21.938 1 98.12 256 CYS B O 1
ATOM 4802 N N . HIS B 1 257 ? -12.242 -19.531 -20.031 1 97.56 257 HIS B N 1
ATOM 4803 C CA . HIS B 1 257 ? -13.664 -19.547 -19.703 1 97.56 257 HIS B CA 1
ATOM 4804 C C . HIS B 1 257 ? -14.172 -18.156 -19.391 1 97.56 257 HIS B C 1
ATOM 4806 O O . HIS B 1 257 ? -13.445 -17.328 -18.844 1 97.56 257 HIS B O 1
ATOM 4812 N N . ASN B 1 258 ? -15.422 -17.906 -19.672 1 96 258 ASN B N 1
ATOM 4813 C CA . ASN B 1 258 ? -15.969 -16.562 -19.531 1 96 258 ASN B CA 1
ATOM 4814 C C . ASN B 1 258 ? -15.852 -16.062 -18.094 1 96 258 ASN B C 1
ATOM 4816 O O . ASN B 1 258 ? -15.727 -14.859 -17.844 1 96 258 ASN B O 1
ATOM 4820 N N . SER B 1 259 ? -15.82 -16.984 -17.156 1 94.12 259 SER B N 1
ATOM 4821 C CA . SER B 1 259 ? -15.75 -16.625 -15.75 1 94.12 259 SER B CA 1
ATOM 4822 C C . SER B 1 259 ? -14.383 -16.062 -15.391 1 94.12 259 SER B C 1
ATOM 4824 O O . SER B 1 259 ? -14.203 -15.484 -14.32 1 94.12 259 SER B O 1
ATOM 4826 N N . MET B 1 260 ? -13.43 -16.109 -16.297 1 96.38 260 MET B N 1
ATOM 4827 C CA . MET B 1 260 ? -12.055 -15.68 -16.031 1 96.38 260 MET B CA 1
ATOM 4828 C C . MET B 1 260 ? -11.82 -14.258 -16.5 1 96.38 260 MET B C 1
ATOM 4830 O O . MET B 1 260 ? -10.711 -13.727 -16.375 1 96.38 260 MET B O 1
ATOM 4834 N N . ALA B 1 261 ? -12.883 -13.617 -16.984 1 95 261 ALA B N 1
ATOM 4835 C CA . ALA B 1 261 ? -12.727 -12.273 -17.516 1 95 261 ALA B CA 1
ATOM 4836 C C . ALA B 1 261 ? -12.156 -11.32 -16.469 1 95 261 ALA B C 1
ATOM 4838 O O . ALA B 1 261 ? -11.203 -10.586 -16.75 1 95 261 ALA B O 1
ATOM 4839 N N . GLY B 1 262 ? -12.711 -11.406 -15.281 1 91.81 262 GLY B N 1
ATOM 4840 C CA . GLY B 1 262 ? -12.227 -10.555 -14.203 1 91.81 262 GLY B CA 1
ATOM 4841 C C . GLY B 1 262 ? -10.781 -10.82 -13.836 1 91.81 262 GLY B C 1
ATOM 4842 O O . GLY B 1 262 ? -10.023 -9.891 -13.57 1 91.81 262 GLY B O 1
ATOM 4843 N N . VAL B 1 263 ? -10.391 -12.07 -13.844 1 92.5 263 VAL B N 1
ATOM 4844 C CA . VAL B 1 263 ? -9.039 -12.484 -13.484 1 92.5 263 VAL B CA 1
ATOM 4845 C C . VAL B 1 263 ? -8.039 -11.922 -14.492 1 92.5 263 VAL B C 1
ATOM 4847 O O . VAL B 1 263 ? -6.992 -11.398 -14.109 1 92.5 263 VAL B O 1
ATOM 4850 N N . ILE B 1 264 ? -8.398 -11.969 -15.781 1 93.88 264 ILE B N 1
ATOM 4851 C CA . ILE B 1 264 ? -7.52 -11.5 -16.844 1 93.88 264 ILE B CA 1
ATOM 4852 C C . ILE B 1 264 ? -7.406 -9.977 -16.781 1 93.88 264 ILE B C 1
ATOM 4854 O O . ILE B 1 264 ? -6.305 -9.422 -16.875 1 93.88 264 ILE B O 1
ATOM 4858 N N . ILE B 1 265 ? -8.492 -9.367 -16.531 1 90.31 265 ILE B N 1
ATOM 4859 C CA . ILE B 1 265 ? -8.516 -7.914 -16.453 1 90.31 265 ILE B CA 1
ATOM 4860 C C . ILE B 1 265 ? -7.715 -7.441 -15.242 1 90.31 265 ILE B C 1
ATOM 4862 O O . ILE B 1 265 ? -6.953 -6.477 -15.328 1 90.31 265 ILE B O 1
ATOM 4866 N N . ASP B 1 266 ? -7.852 -8.133 -14.156 1 86.81 266 ASP B N 1
ATOM 4867 C CA . ASP B 1 266 ? -7.152 -7.773 -12.922 1 86.81 266 ASP B CA 1
ATOM 4868 C C . ASP B 1 266 ? -5.641 -7.887 -13.102 1 86.81 266 ASP B C 1
ATOM 4870 O O . ASP B 1 266 ? -4.883 -7.074 -12.555 1 86.81 266 ASP B O 1
ATOM 4874 N N . ARG B 1 267 ? -5.215 -8.883 -13.844 1 88.81 267 ARG B N 1
ATOM 4875 C CA . ARG B 1 267 ? -3.789 -9.164 -13.969 1 88.81 267 ARG B CA 1
ATOM 4876 C C . ARG B 1 267 ? -3.158 -8.32 -15.07 1 88.81 267 ARG B C 1
ATOM 4878 O O . ARG B 1 267 ? -2.033 -7.836 -14.922 1 88.81 267 ARG B O 1
ATOM 4885 N N . PHE B 1 268 ? -3.918 -8.141 -16.188 1 89 268 PHE B N 1
ATOM 4886 C CA . PHE B 1 268 ? -3.264 -7.57 -17.359 1 89 268 PHE B CA 1
ATOM 4887 C C . PHE B 1 268 ? -3.848 -6.203 -17.688 1 89 268 PHE B C 1
ATOM 4889 O O . PHE B 1 268 ? -3.273 -5.453 -18.484 1 89 268 PHE B O 1
ATOM 4896 N N . GLY B 1 269 ? -4.965 -5.898 -17.109 1 84.62 269 GLY B N 1
ATOM 4897 C CA . GLY B 1 269 ? -5.551 -4.586 -17.328 1 84.62 269 GLY B CA 1
ATOM 4898 C C . GLY B 1 269 ? -6.742 -4.617 -18.266 1 84.62 269 GLY B C 1
ATOM 4899 O O . GLY B 1 269 ? -6.887 -5.543 -19.078 1 84.62 269 GLY B O 1
ATOM 4900 N N . LYS B 1 270 ? -7.48 -3.531 -18.203 1 84.94 270 LYS B N 1
ATOM 4901 C CA . LYS B 1 270 ? -8.703 -3.428 -19 1 84.94 270 LYS B CA 1
ATOM 4902 C C . LYS B 1 270 ? -8.383 -3.26 -20.484 1 84.94 270 LYS B C 1
ATOM 4904 O O . LYS B 1 270 ? -9.219 -3.551 -21.328 1 84.94 270 LYS B O 1
ATOM 4909 N N . ASP B 1 271 ? -7.234 -2.852 -20.797 1 85.06 271 ASP B N 1
ATOM 4910 C CA . ASP B 1 271 ? -6.852 -2.594 -22.188 1 85.06 271 ASP B CA 1
ATOM 4911 C C . ASP B 1 271 ? -6.457 -3.887 -22.891 1 85.06 271 ASP B C 1
ATOM 4913 O O . ASP B 1 271 ? -6.207 -3.889 -24.094 1 85.06 271 ASP B O 1
ATOM 4917 N N . THR B 1 272 ? -6.41 -4.984 -22.156 1 90.81 272 THR B N 1
ATOM 4918 C CA . THR B 1 272 ? -6.09 -6.277 -22.734 1 90.81 272 THR B CA 1
ATOM 4919 C C . THR B 1 272 ? -7.102 -6.645 -23.828 1 90.81 272 THR B C 1
ATOM 4921 O O . THR B 1 272 ? -8.305 -6.426 -23.656 1 90.81 272 THR B O 1
ATOM 4924 N N . VAL B 1 273 ? -6.582 -7.117 -24.906 1 94.44 273 VAL B N 1
ATOM 4925 C CA . VAL B 1 273 ? -7.465 -7.516 -26 1 94.44 273 VAL B CA 1
ATOM 4926 C C . VAL B 1 273 ? -8.141 -8.844 -25.656 1 94.44 273 VAL B C 1
ATOM 4928 O O . VAL B 1 273 ? -7.469 -9.852 -25.438 1 94.44 273 VAL B O 1
ATOM 4931 N N . MET B 1 274 ? -9.414 -8.82 -25.594 1 95.56 274 MET B N 1
ATOM 4932 C CA . MET B 1 274 ? -10.242 -9.992 -25.328 1 95.56 274 MET B CA 1
ATOM 4933 C C . MET B 1 274 ? -11.328 -10.148 -26.375 1 95.56 274 MET B C 1
ATOM 4935 O O . MET B 1 274 ? -12.062 -9.203 -26.672 1 95.56 274 MET B O 1
ATOM 4939 N N . LEU B 1 275 ? -11.328 -11.305 -26.969 1 96.19 275 LEU B N 1
ATOM 4940 C CA . LEU B 1 275 ? -12.289 -11.578 -28.031 1 96.19 275 LEU B CA 1
ATOM 4941 C C . LEU B 1 275 ? -13.133 -12.805 -27.703 1 96.19 275 LEU B C 1
ATOM 4943 O O . LEU B 1 275 ? -12.594 -13.852 -27.328 1 96.19 275 LEU B O 1
ATOM 4947 N N . ARG B 1 276 ? -14.398 -12.664 -27.891 1 94.69 276 ARG B N 1
ATOM 4948 C CA . ARG B 1 276 ? -15.258 -13.82 -27.688 1 94.69 276 ARG B CA 1
ATOM 4949 C C . ARG B 1 276 ? -14.906 -14.938 -28.672 1 94.69 276 ARG B C 1
ATOM 4951 O O . ARG B 1 276 ? -14.633 -14.68 -29.844 1 94.69 276 ARG B O 1
ATOM 4958 N N . HIS B 1 277 ? -14.797 -16.094 -28.188 1 94.25 277 HIS B N 1
ATOM 4959 C CA . HIS B 1 277 ? -14.492 -17.266 -29.016 1 94.25 277 HIS B CA 1
ATOM 4960 C C . HIS B 1 277 ? -15.742 -18.109 -29.266 1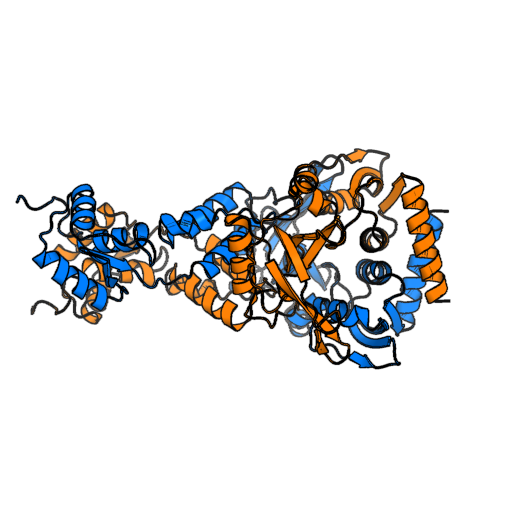 94.25 277 HIS B C 1
ATOM 4962 O O . HIS B 1 277 ? -16.031 -18.469 -30.406 1 94.25 277 HIS B O 1
ATOM 4968 N N . ASP B 1 278 ? -16.453 -18.516 -28.219 1 94.12 278 ASP B N 1
ATOM 4969 C CA . ASP B 1 278 ? -17.734 -19.219 -28.266 1 94.12 278 ASP B CA 1
ATOM 4970 C C . ASP B 1 278 ? -18.625 -18.797 -27.094 1 94.12 278 ASP B C 1
ATOM 4972 O O . ASP B 1 278 ? -18.438 -17.734 -26.5 1 94.12 278 ASP B O 1
ATOM 4976 N N . ASP B 1 279 ? -19.641 -19.562 -26.75 1 93.44 279 ASP B N 1
ATOM 4977 C CA . ASP B 1 279 ? -20.609 -19.172 -25.734 1 93.44 279 ASP B CA 1
ATOM 4978 C C . ASP B 1 279 ? -19.984 -19.219 -24.344 1 93.44 279 ASP B C 1
ATOM 4980 O O . ASP B 1 279 ? -20.422 -18.484 -23.438 1 93.44 279 ASP B O 1
ATOM 4984 N N . GLU B 1 280 ? -18.922 -19.984 -24.203 1 96.12 280 GLU B N 1
ATOM 4985 C CA . GLU B 1 280 ? -18.422 -20.203 -22.859 1 96.12 280 GLU B CA 1
ATOM 4986 C C . GLU B 1 280 ? -16.984 -19.734 -22.719 1 96.12 280 GLU B C 1
ATOM 4988 O O . GLU B 1 280 ? -16.422 -19.734 -21.625 1 96.12 280 GLU B O 1
ATOM 4993 N N . HIS B 1 281 ? -16.453 -19.312 -23.875 1 97.5 281 HIS B N 1
ATOM 4994 C CA . HIS B 1 281 ? -15.023 -19 -23.828 1 97.5 281 HIS B CA 1
ATOM 4995 C C . HIS B 1 281 ? -14.703 -17.703 -24.562 1 97.5 281 HIS B C 1
ATOM 4997 O O . HIS B 1 281 ? -15.469 -17.281 -25.422 1 97.5 281 HIS B O 1
ATOM 5003 N N . PHE B 1 282 ? -13.625 -17.109 -24.172 1 98 282 PHE B N 1
ATOM 5004 C CA . PHE B 1 282 ? -13.039 -15.977 -24.875 1 98 282 PHE B CA 1
ATOM 5005 C C . PHE B 1 282 ? -11.531 -16.156 -25.047 1 98 282 PHE B C 1
ATOM 5007 O O . PHE B 1 282 ? -10.938 -17.031 -24.406 1 98 282 PHE B O 1
ATOM 5014 N N . ILE B 1 283 ? -10.961 -15.414 -26 1 98.31 283 ILE B N 1
ATOM 5015 C CA . ILE B 1 283 ? -9.523 -15.43 -26.266 1 98.31 283 ILE B CA 1
ATOM 5016 C C . ILE B 1 283 ? -8.898 -14.117 -25.781 1 98.31 283 ILE B C 1
ATOM 5018 O O . ILE B 1 283 ? -9.445 -13.039 -26.031 1 98.31 283 ILE B O 1
ATOM 5022 N N . ALA B 1 284 ? -7.852 -14.219 -25.031 1 97.44 284 ALA B N 1
ATOM 5023 C CA . ALA B 1 284 ? -7.109 -13.047 -24.578 1 97.44 284 ALA B CA 1
ATOM 5024 C C . ALA B 1 284 ? -5.688 -13.047 -25.141 1 97.44 284 ALA B C 1
ATOM 5026 O O . ALA B 1 284 ? -5.039 -14.102 -25.203 1 97.44 284 ALA B O 1
ATOM 5027 N N . TYR B 1 285 ? -5.234 -11.906 -25.562 1 96.75 285 TYR B N 1
ATOM 5028 C CA . TYR B 1 285 ? -3.855 -11.719 -26 1 96.75 285 TYR B CA 1
ATOM 5029 C C . TYR B 1 285 ? -3.061 -10.922 -24.969 1 96.75 285 TYR B C 1
ATOM 5031 O O . TYR B 1 285 ? -3.381 -9.758 -24.688 1 96.75 285 TYR B O 1
ATOM 5039 N N . VAL B 1 286 ? -2.08 -11.562 -24.438 1 94.69 286 VAL B N 1
ATOM 5040 C CA . VAL B 1 286 ? -1.332 -10.906 -23.375 1 94.69 286 VAL B CA 1
ATOM 5041 C C . VAL B 1 286 ? 0.163 -10.969 -23.672 1 94.69 286 VAL B C 1
ATOM 5043 O O . VAL B 1 286 ? 0.628 -11.891 -24.344 1 94.69 286 VAL B O 1
ATOM 5046 N N . GLU B 1 287 ? 0.872 -9.938 -23.297 1 92.38 287 GLU B N 1
ATOM 5047 C CA . GLU B 1 287 ? 2.33 -9.906 -23.359 1 92.38 287 GLU B CA 1
ATOM 5048 C C . GLU B 1 287 ? 2.957 -10.297 -22.031 1 92.38 287 GLU B C 1
ATOM 5050 O O . GLU B 1 287 ? 2.744 -9.625 -21.016 1 92.38 287 GLU B O 1
ATOM 5055 N N . VAL B 1 288 ? 3.721 -11.43 -22.016 1 93.5 288 VAL B N 1
ATOM 5056 C CA . VAL B 1 288 ? 4.273 -11.914 -20.766 1 93.5 288 VAL B CA 1
ATOM 5057 C C . VAL B 1 288 ? 5.648 -12.531 -21 1 93.5 288 VAL B C 1
ATOM 5059 O O . VAL B 1 288 ? 5.984 -12.891 -22.125 1 93.5 288 VAL B O 1
ATOM 5062 N N . VAL B 1 289 ? 6.48 -12.461 -20 1 90.75 289 VAL B N 1
ATOM 5063 C CA . VAL B 1 289 ? 7.645 -13.336 -19.984 1 90.75 289 VAL B CA 1
ATOM 5064 C C . VAL B 1 289 ? 7.223 -14.742 -19.547 1 90.75 289 VAL B C 1
ATOM 5066 O O . VAL B 1 289 ? 6.758 -14.938 -18.422 1 90.75 289 VAL B O 1
ATOM 5069 N N . PRO B 1 290 ? 7.32 -15.742 -20.422 1 93.44 290 PRO B N 1
ATOM 5070 C CA . PRO B 1 290 ? 6.824 -17.078 -20.094 1 93.44 290 PRO B CA 1
ATOM 5071 C C . PRO B 1 290 ? 7.707 -17.812 -19.094 1 93.44 290 PRO B C 1
ATOM 5073 O O . PRO B 1 290 ? 8.312 -18.828 -19.422 1 93.44 290 PRO B O 1
ATOM 5076 N N . SER B 1 291 ? 7.68 -17.359 -17.922 1 92.38 291 SER B N 1
ATOM 5077 C CA . SER B 1 291 ? 8.43 -17.969 -16.828 1 92.38 291 SER B CA 1
ATOM 5078 C C . SER B 1 291 ? 7.645 -19.109 -16.188 1 92.38 291 SER B C 1
ATOM 5080 O O . SER B 1 291 ? 6.457 -19.281 -16.469 1 92.38 291 SER B O 1
ATOM 5082 N N . ASP B 1 292 ? 8.312 -19.953 -15.383 1 94.06 292 ASP B N 1
ATOM 5083 C CA . ASP B 1 292 ? 7.625 -21 -14.648 1 94.06 292 ASP B CA 1
ATOM 5084 C C . ASP B 1 292 ? 6.555 -20.422 -13.727 1 94.06 292 ASP B C 1
ATOM 5086 O O . ASP B 1 292 ? 5.52 -21.047 -13.492 1 94.06 292 ASP B O 1
ATOM 5090 N N . GLN B 1 293 ? 6.828 -19.266 -13.289 1 92.81 293 GLN B N 1
ATOM 5091 C CA . GLN B 1 293 ? 5.852 -18.594 -12.43 1 92.81 293 GLN B CA 1
ATOM 5092 C C . GLN B 1 293 ? 4.578 -18.266 -13.195 1 92.81 293 GLN B C 1
ATOM 5094 O O . GLN B 1 293 ? 3.471 -18.438 -12.672 1 92.81 293 GLN B O 1
ATOM 5099 N N . PHE B 1 294 ? 4.738 -17.734 -14.422 1 94.94 294 PHE B N 1
ATOM 5100 C CA . PHE B 1 294 ? 3.578 -17.469 -15.266 1 94.94 294 PHE B CA 1
ATOM 5101 C C . PHE B 1 294 ? 2.809 -18.766 -15.539 1 94.94 294 PHE B C 1
ATOM 5103 O O . PHE B 1 294 ? 1.584 -18.797 -15.398 1 94.94 294 PHE B O 1
ATOM 5110 N N . LEU B 1 295 ? 3.586 -19.766 -15.914 1 96.94 295 LEU B N 1
ATOM 5111 C CA . LEU B 1 295 ? 2.959 -21.047 -16.219 1 96.94 295 LEU B CA 1
ATOM 5112 C C . LEU B 1 295 ? 2.252 -21.609 -14.992 1 96.94 295 LEU B C 1
ATOM 5114 O O . LEU B 1 295 ? 1.159 -22.172 -15.109 1 96.94 295 LEU B O 1
ATOM 5118 N N . GLY B 1 296 ? 2.904 -21.516 -13.836 1 95.94 296 GLY B N 1
ATOM 5119 C CA . GLY B 1 296 ? 2.264 -21.922 -12.586 1 95.94 296 GLY B CA 1
ATOM 5120 C C . GLY B 1 296 ? 0.962 -21.188 -12.328 1 95.94 296 GLY B C 1
ATOM 5121 O O . GLY B 1 296 ? -0.006 -21.781 -11.852 1 95.94 296 GLY B O 1
ATOM 5122 N N . TRP B 1 297 ? 0.946 -19.906 -12.648 1 95.12 297 TRP B N 1
ATOM 5123 C CA . TRP B 1 297 ? -0.258 -19.094 -12.484 1 95.12 297 TRP B CA 1
ATOM 5124 C C . TRP B 1 297 ? -1.38 -19.594 -13.383 1 95.12 297 TRP B C 1
ATOM 5126 O O . TRP B 1 297 ? -2.523 -19.734 -12.938 1 95.12 297 TRP B O 1
ATOM 5136 N N . ILE B 1 298 ? -1.051 -19.953 -14.586 1 97.25 298 ILE B N 1
ATOM 5137 C CA . ILE B 1 298 ? -2.025 -20.484 -15.531 1 97.25 298 ILE B CA 1
ATOM 5138 C C . ILE B 1 298 ? -2.568 -21.828 -15.008 1 97.25 298 ILE B C 1
ATOM 5140 O O . ILE B 1 298 ? -3.781 -22.047 -15.008 1 97.25 298 ILE B O 1
ATOM 5144 N N . ILE B 1 299 ? -1.673 -22.641 -14.547 1 96.5 299 ILE B N 1
ATOM 5145 C CA . ILE B 1 299 ? -2.059 -23.969 -14.047 1 96.5 299 ILE B CA 1
ATOM 5146 C C . ILE B 1 299 ? -2.967 -23.812 -12.828 1 96.5 299 ILE B C 1
ATOM 5148 O O . ILE B 1 299 ? -3.906 -24.578 -12.641 1 96.5 299 ILE B O 1
ATOM 5152 N N . GLY B 1 300 ? -2.668 -22.766 -12.023 1 95.25 300 GLY B N 1
ATOM 5153 C CA . GLY B 1 300 ? -3.461 -22.5 -10.836 1 95.25 300 GLY B CA 1
ATOM 5154 C C . GLY B 1 300 ? -4.887 -22.094 -11.148 1 95.25 300 GLY B C 1
ATOM 5155 O O . GLY B 1 300 ? -5.754 -22.109 -10.273 1 95.25 300 GLY B O 1
ATOM 5156 N N . LEU B 1 301 ? -5.109 -21.688 -12.406 1 95.12 301 LEU B N 1
ATOM 5157 C CA . LEU B 1 301 ? -6.453 -21.312 -12.844 1 95.12 301 LEU B CA 1
ATOM 5158 C C . LEU B 1 301 ? -7.211 -22.516 -13.375 1 95.12 301 LEU B C 1
ATOM 5160 O O . LEU B 1 301 ? -8.297 -22.375 -13.938 1 95.12 301 LEU B O 1
ATOM 5164 N N . SER B 1 302 ? -6.605 -23.656 -13.18 1 91.94 302 SER B N 1
ATOM 5165 C CA . SER B 1 302 ? -7.215 -24.938 -13.531 1 91.94 302 SER B CA 1
ATOM 5166 C C . SER B 1 302 ? -7.523 -25.016 -15.023 1 91.94 302 SER B C 1
ATOM 5168 O O . SER B 1 302 ? -6.715 -24.594 -15.852 1 91.94 302 SER B O 1
ATOM 5170 N N . SER B 1 303 ? -8.68 -25.641 -15.391 1 92.38 303 SER B N 1
ATOM 5171 C CA . SER B 1 303 ? -9 -25.859 -16.797 1 92.38 303 SER B CA 1
ATOM 5172 C C . SER B 1 303 ? -9.703 -24.641 -17.391 1 92.38 303 SER B C 1
ATOM 5174 O O . SER B 1 303 ? -10.125 -24.672 -18.547 1 92.38 303 SER B O 1
ATOM 5176 N N . TYR B 1 304 ? -9.672 -23.562 -16.625 1 95.38 304 TYR B N 1
ATOM 5177 C CA . TYR B 1 304 ? -10.438 -22.391 -17.062 1 95.38 304 TYR B CA 1
ATOM 5178 C C . TYR B 1 304 ? -9.602 -21.516 -17.984 1 95.38 304 TYR B C 1
ATOM 5180 O O . TYR B 1 304 ? -10.133 -20.641 -18.656 1 95.38 304 TYR B O 1
ATOM 5188 N N . VAL B 1 305 ? -8.281 -21.734 -17.969 1 97 305 VAL B N 1
ATOM 5189 C CA . VAL B 1 305 ? -7.402 -20.969 -18.859 1 97 305 VAL B CA 1
ATOM 5190 C C . VAL B 1 305 ? -6.395 -21.906 -19.516 1 97 305 VAL B C 1
ATOM 5192 O O . VAL B 1 305 ? -5.824 -22.781 -18.859 1 97 305 VAL B O 1
ATOM 5195 N N . GLN B 1 306 ? -6.223 -21.766 -20.797 1 97.56 306 GLN B N 1
ATOM 5196 C CA . GLN B 1 306 ? -5.305 -22.594 -21.562 1 97.56 306 GLN B CA 1
ATOM 5197 C C . GLN B 1 306 ? -4.445 -21.766 -22.5 1 97.56 306 GLN B C 1
ATOM 5199 O O . GLN B 1 306 ? -4.941 -20.828 -23.125 1 97.56 306 GLN B O 1
ATOM 5204 N N . ILE B 1 307 ? -3.178 -22.062 -22.547 1 98.19 307 ILE B N 1
ATOM 5205 C CA . ILE B 1 307 ? -2.289 -21.406 -23.484 1 98.19 307 ILE B CA 1
ATOM 5206 C C . ILE B 1 307 ? -2.455 -22.047 -24.875 1 98.19 307 ILE B C 1
ATOM 5208 O O . ILE B 1 307 ? -2.262 -23.25 -25.031 1 98.19 307 ILE B O 1
ATOM 5212 N N . MET B 1 308 ? -2.756 -21.219 -25.844 1 97.5 308 MET B N 1
ATOM 5213 C CA . MET B 1 308 ? -2.992 -21.719 -27.203 1 97.5 308 MET B CA 1
ATOM 5214 C C . MET B 1 308 ? -1.771 -21.484 -28.078 1 97.5 308 MET B C 1
ATOM 5216 O O . MET B 1 308 ? -1.452 -22.328 -28.938 1 97.5 308 MET B O 1
ATOM 5220 N N . GLU B 1 309 ? -1.199 -20.281 -27.969 1 96.88 309 GLU B N 1
ATOM 5221 C CA . GLU B 1 309 ? -0.062 -19.844 -28.781 1 96.88 309 GLU B CA 1
ATOM 5222 C C . GLU B 1 309 ? 0.878 -18.953 -27.984 1 96.88 309 GLU B C 1
ATOM 5224 O O . GLU B 1 309 ? 0.465 -18.328 -27 1 96.88 309 GLU B O 1
ATOM 5229 N N . PRO B 1 310 ? 2.176 -18.938 -28.422 1 97.62 310 PRO B N 1
ATOM 5230 C CA . PRO B 1 310 ? 2.82 -19.656 -29.5 1 97.62 310 PRO B CA 1
ATOM 5231 C C . PRO B 1 310 ? 3.178 -21.094 -29.125 1 97.62 310 PRO B C 1
ATOM 5233 O O . PRO B 1 310 ? 3.086 -21.469 -27.953 1 97.62 310 PRO B O 1
ATOM 5236 N N . SER B 1 311 ? 3.623 -21.875 -30.078 1 96.88 311 SER B N 1
ATOM 5237 C CA . SER B 1 311 ? 3.949 -23.281 -29.844 1 96.88 311 SER B CA 1
ATOM 5238 C C . SER B 1 311 ? 5.105 -23.438 -28.875 1 96.88 311 SER B C 1
ATOM 5240 O O . SER B 1 311 ? 5.16 -24.406 -28.109 1 96.88 311 SER B O 1
ATOM 5242 N N . SER B 1 312 ? 5.922 -22.484 -28.891 1 96.5 312 SER B N 1
ATOM 5243 C CA . SER B 1 312 ? 7.066 -22.516 -28 1 96.5 312 SER B CA 1
ATOM 5244 C C . SER B 1 312 ? 6.621 -22.469 -26.531 1 96.5 312 SER B C 1
ATOM 5246 O O . SER B 1 312 ? 7.176 -23.188 -25.688 1 96.5 312 SER B O 1
ATOM 5248 N N . VAL B 1 313 ? 5.609 -21.656 -26.219 1 97.06 313 VAL B N 1
ATOM 5249 C CA . VAL B 1 313 ? 5.121 -21.531 -24.844 1 97.06 313 VAL B CA 1
ATOM 5250 C C . VAL B 1 313 ? 4.285 -22.75 -24.484 1 97.06 313 VAL B C 1
ATOM 5252 O O . VAL B 1 313 ? 4.328 -23.234 -23.344 1 97.06 313 VAL B O 1
ATOM 5255 N N . VAL B 1 314 ? 3.588 -23.281 -25.484 1 97.75 314 VAL B N 1
ATOM 5256 C CA . VAL B 1 314 ? 2.826 -24.5 -25.281 1 97.75 314 VAL B CA 1
ATOM 5257 C C . VAL B 1 314 ? 3.777 -25.656 -24.953 1 97.75 314 VAL B C 1
ATOM 5259 O O . VAL B 1 314 ? 3.508 -26.453 -24.047 1 97.75 314 VAL B O 1
ATOM 5262 N N . LYS B 1 315 ? 4.848 -25.75 -25.703 1 97.12 315 LYS B N 1
ATOM 5263 C CA . LYS B 1 315 ? 5.852 -26.766 -25.422 1 97.12 315 LYS B CA 1
ATOM 5264 C C . LYS B 1 315 ? 6.438 -26.609 -24.016 1 97.12 315 LYS B C 1
ATOM 5266 O O . LYS B 1 315 ? 6.668 -27.594 -23.312 1 97.12 315 LYS B O 1
ATOM 5271 N N . ARG B 1 316 ? 6.621 -25.391 -23.625 1 96.38 316 ARG B N 1
ATOM 5272 C CA . ARG B 1 316 ? 7.219 -25.109 -22.328 1 96.38 316 ARG B CA 1
ATOM 5273 C C . ARG B 1 316 ? 6.316 -25.594 -21.188 1 96.38 316 ARG B C 1
ATOM 5275 O O . ARG B 1 316 ? 6.797 -26.156 -20.203 1 96.38 316 ARG B O 1
ATOM 5282 N N . ILE B 1 317 ? 5.016 -25.297 -21.297 1 97.06 317 ILE B N 1
ATOM 5283 C CA . ILE B 1 317 ? 4.117 -25.703 -20.219 1 97.06 317 ILE B CA 1
ATOM 5284 C C . ILE B 1 317 ? 3.998 -27.219 -20.203 1 97.06 317 ILE B C 1
ATOM 5286 O O . ILE B 1 317 ? 3.896 -27.844 -19.141 1 97.06 317 ILE B O 1
ATOM 5290 N N . LYS B 1 318 ? 4.047 -27.891 -21.359 1 97 318 LYS B N 1
ATOM 5291 C CA . LYS B 1 318 ? 4.027 -29.359 -21.422 1 97 318 LYS B CA 1
ATOM 5292 C C . LYS B 1 318 ? 5.266 -29.938 -20.75 1 97 318 LYS B C 1
ATOM 5294 O O . LYS B 1 318 ? 5.168 -30.922 -20.016 1 97 318 LYS B O 1
ATOM 5299 N N . ASP B 1 319 ? 6.336 -29.312 -21.031 1 96.69 319 ASP B N 1
ATOM 5300 C CA . ASP B 1 319 ? 7.582 -29.75 -20.406 1 96.69 319 ASP B CA 1
ATOM 5301 C C . ASP B 1 319 ? 7.531 -29.609 -18.891 1 96.69 319 ASP B C 1
ATOM 5303 O O . ASP B 1 319 ? 7.965 -30.5 -18.156 1 96.69 319 ASP B O 1
ATOM 5307 N N . LEU B 1 320 ? 7.027 -28.469 -18.484 1 96.38 320 LEU B N 1
ATOM 5308 C CA . LEU B 1 320 ? 6.906 -28.219 -17.062 1 96.38 320 LEU B CA 1
ATOM 5309 C C . LEU B 1 320 ? 5.996 -29.25 -16.406 1 96.38 320 LEU B C 1
ATOM 5311 O O . LEU B 1 320 ? 6.32 -29.781 -15.344 1 96.38 320 LEU B O 1
ATOM 5315 N N . LEU B 1 321 ? 4.871 -29.531 -17.016 1 96.5 321 LEU B N 1
ATOM 5316 C CA . LEU B 1 321 ? 3.91 -30.5 -16.5 1 96.5 321 LEU B CA 1
ATOM 5317 C C . LEU B 1 321 ? 4.531 -31.891 -16.422 1 96.5 321 LEU B C 1
ATOM 5319 O O . LEU B 1 321 ? 4.336 -32.594 -15.438 1 96.5 321 LEU B O 1
ATOM 5323 N N . SER B 1 322 ? 5.285 -32.25 -17.453 1 95.56 322 SER B N 1
ATOM 5324 C CA . SER B 1 322 ? 5.949 -33.562 -17.484 1 95.56 322 SER B CA 1
ATOM 5325 C C . SER B 1 322 ? 6.977 -33.688 -16.359 1 95.56 322 SER B C 1
ATOM 5327 O O . SER B 1 322 ? 7.043 -34.688 -15.68 1 95.56 322 SER B O 1
ATOM 5329 N N . LYS B 1 323 ? 7.715 -32.656 -16.219 1 95.69 323 LYS B N 1
ATOM 5330 C CA . LYS B 1 323 ? 8.719 -32.656 -15.156 1 95.69 323 LYS B CA 1
ATOM 5331 C C . LYS B 1 323 ? 8.062 -32.781 -13.781 1 95.69 323 LYS B C 1
ATOM 5333 O O . LYS B 1 323 ? 8.57 -33.469 -12.914 1 95.69 323 LYS B O 1
ATOM 5338 N N . GLN B 1 324 ? 6.996 -32.062 -13.625 1 95.94 324 GLN B N 1
ATOM 5339 C CA . GLN B 1 324 ? 6.281 -32.094 -12.352 1 95.94 324 GLN B CA 1
ATOM 5340 C C . GLN B 1 324 ? 5.668 -33.469 -12.094 1 95.94 324 GLN B C 1
ATOM 5342 O O . GLN B 1 324 ? 5.652 -33.938 -10.961 1 95.94 324 GLN B O 1
ATOM 5347 N N . MET B 1 325 ? 5.148 -34.062 -13.164 1 94.62 325 MET B N 1
ATOM 5348 C CA . MET B 1 325 ? 4.574 -35.406 -13.023 1 94.62 325 MET B CA 1
ATOM 5349 C C . MET B 1 325 ? 5.633 -36.406 -12.594 1 94.62 325 MET B C 1
ATOM 5351 O O . MET B 1 325 ? 5.355 -37.312 -11.805 1 94.62 325 MET B O 1
ATOM 5355 N N . GLU B 1 326 ? 6.793 -36.25 -13.086 1 93.94 326 GLU B N 1
ATOM 5356 C CA . GLU B 1 326 ? 7.898 -37.125 -12.727 1 93.94 326 GLU B CA 1
ATOM 5357 C C . GLU B 1 326 ? 8.297 -36.938 -11.266 1 93.94 326 GLU B C 1
ATOM 5359 O O . GLU B 1 326 ? 8.695 -37.906 -10.594 1 93.94 326 GLU B O 1
ATOM 5364 N N . LEU B 1 327 ? 8.164 -35.688 -10.82 1 92.81 327 LEU B N 1
ATOM 5365 C CA . LEU B 1 327 ? 8.516 -35.375 -9.438 1 92.81 327 LEU B CA 1
ATOM 5366 C C . LEU B 1 327 ? 7.602 -36.094 -8.453 1 92.81 327 LEU B C 1
ATOM 5368 O O . LEU B 1 327 ? 8.016 -36.406 -7.34 1 92.81 327 LEU B O 1
ATOM 5372 N N . TYR B 1 328 ? 6.363 -36.375 -8.812 1 93.12 328 TYR B N 1
ATOM 5373 C CA . TYR B 1 328 ? 5.383 -36.969 -7.906 1 93.12 328 TYR B CA 1
ATOM 5374 C C . TYR B 1 328 ? 5.141 -38.438 -8.25 1 93.12 328 TYR B C 1
ATOM 5376 O O . TYR B 1 328 ? 4.18 -39.031 -7.773 1 93.12 328 TYR B O 1
ATOM 5384 N N . ARG B 1 329 ? 5.875 -39.062 -9.141 1 86.19 329 ARG B N 1
ATOM 5385 C CA . ARG B 1 329 ? 5.73 -40.469 -9.508 1 86.19 329 ARG B CA 1
ATOM 5386 C C . ARG B 1 329 ? 6.184 -41.375 -8.375 1 86.19 329 ARG B C 1
ATOM 5388 O O . ARG B 1 329 ? 7.098 -41.031 -7.621 1 86.19 329 ARG B O 1
#